Protein AF-A0A9P6AAA8-F1 (afdb_monomer)

Foldseek 3Di:
DDDDDDPVVVVVVVVPDPPPPPPPPPPPPDPDWQAFAFEDWKDWDQDPPRDIDIDTDDDDDDDDPDDDDPDRHFTWDWDWFKFWPDLVLQVVCLVVLHCVPTDIDIDTDTFGPPVDLSNVQLLLLQQLQQVDALPDPLRDDHVNYRSVRWDWDLCPPLSQAWTGTWTATPVNQAIETHTEAADLCVQFPHHDNNNVLRQLLLQLQAAQAQLCQDDPDDRSFPQDDDDSDGDLLRSLVVLPDCRHNLNVVLVVVVVVCVVRVNYQYEYEYEARSQLSSLLNCLSGRGQYEYELYAARVSNNSSSSRDGDPASQSYEYEYEPPRCRNQLNQAHCPGPCVVSVGHRNHHHHGHYYDYFYPDPDPPDDTSQHDDRPHDDDDDDDDDDDDDPPDPRDDPDPPDPDD

Solvent-accessible surface area (backbone atoms only — not comparable to full-atom values): 23515 Å² total; per-residue (Å²): 142,81,84,90,75,66,72,73,58,58,58,60,63,64,72,71,62,80,79,79,88,73,76,76,76,72,77,78,81,73,76,79,80,68,43,52,51,33,56,78,55,75,45,78,45,82,46,100,74,91,40,76,47,81,44,79,49,80,86,78,86,78,88,78,93,76,81,92,72,87,70,80,34,50,42,56,38,81,40,79,31,39,26,59,72,40,69,66,51,50,53,50,20,28,74,69,65,41,56,83,88,61,55,70,42,78,43,80,36,82,27,78,28,82,88,40,65,68,33,48,53,51,53,48,40,51,25,54,35,18,76,55,51,65,92,41,92,63,42,60,83,47,91,82,32,64,56,83,54,52,49,73,41,42,76,54,96,76,39,34,59,65,33,19,31,35,42,47,28,58,83,54,53,37,33,41,41,19,25,29,42,58,62,58,40,85,80,68,80,54,70,56,67,27,31,66,51,36,49,50,50,47,16,61,50,22,22,88,33,34,30,44,64,48,92,91,47,72,54,82,47,92,31,64,71,58,91,85,40,46,45,61,78,48,49,29,51,68,69,64,37,70,89,36,60,64,46,48,48,50,54,50,50,54,53,49,43,68,76,39,73,84,31,45,55,32,29,24,7,30,29,59,10,10,29,46,22,44,54,48,18,60,69,61,38,29,37,22,49,20,36,44,25,41,19,37,38,62,34,39,59,50,63,29,60,63,80,58,100,58,50,70,48,28,33,39,37,34,49,81,84,39,39,52,38,63,27,61,27,41,57,71,85,19,71,35,34,72,74,70,37,31,38,58,24,67,40,67,63,52,38,78,46,71,47,66,92,61,98,51,99,80,70,82,68,83,71,59,84,67,82,66,66,91,72,85,84,81,89,80,84,94,78,82,90,71,90,74,75,80,83,55,72,94,62,81,80,80,76,87,129

InterPro domains:
  IPR029058 Alpha/Beta hydrolase fold [G3DSA:3.40.50.1820] (109-349)
  IPR029058 Alpha/Beta hydrolase fold [SSF53474] (111-354)
  IPR050805 ATG15 Lipase [PTHR47175] (94-351)

Mean predicted aligned error: 14.27 Å

Nearest PDB structures (foldseek):
  9cys-assembly1_A  TM=4.513E-01  e=1.802E-04  Enterobacter cloacae
  4fle-assembly1_A  TM=4.640E-01  e=2.061E-02  Yersinia enterocolitica subsp. enterocolitica 8081
  1qge-assembly1_D  TM=7.842E-01  e=5.361E-01  Burkholderia glumae
  4ao7-assembly1_A-2  TM=4.443E-01  e=1.860E+00  unidentified
  4ao6-assembly1_A-2  TM=4.179E-01  e=2.502E+00  unidentified

Structure (mmCIF, N/CA/C/O backbone):
data_AF-A0A9P6AAA8-F1
#
_entry.id   AF-A0A9P6AAA8-F1
#
loop_
_atom_site.group_PDB
_atom_site.id
_atom_site.type_symbol
_atom_site.label_atom_id
_atom_site.label_alt_id
_atom_site.label_comp_id
_atom_site.label_asym_id
_atom_site.label_entity_id
_atom_site.label_seq_id
_atom_site.pdbx_PDB_ins_code
_atom_site.Cartn_x
_atom_site.Cartn_y
_atom_site.Cartn_z
_atom_site.occupancy
_atom_site.B_iso_or_equiv
_atom_site.auth_seq_id
_atom_site.auth_comp_id
_atom_site.auth_asym_id
_atom_site.auth_atom_id
_atom_site.pdbx_PDB_model_num
ATOM 1 N N . MET A 1 1 ? -41.706 49.125 19.984 1.00 46.34 1 MET A N 1
ATOM 2 C CA . MET A 1 1 ? -42.048 49.103 18.547 1.00 46.34 1 MET A CA 1
ATOM 3 C C . MET A 1 1 ? -40.870 49.712 17.803 1.00 46.34 1 MET A C 1
ATOM 5 O O . MET A 1 1 ? -40.825 50.922 17.665 1.00 46.34 1 MET A O 1
ATOM 9 N N . LEU A 1 2 ? -39.852 48.907 17.491 1.00 36.50 2 LEU A N 1
ATOM 10 C CA . LEU A 1 2 ? -38.559 49.365 16.963 1.00 36.50 2 LEU A CA 1
ATOM 11 C C . LEU A 1 2 ? -38.114 48.389 15.867 1.00 36.50 2 LEU A C 1
ATOM 13 O O . LEU A 1 2 ? -37.347 47.464 16.114 1.00 36.50 2 LEU A O 1
ATOM 17 N N . PHE A 1 3 ? -38.677 48.573 14.677 1.00 47.94 3 PHE A N 1
ATOM 18 C CA . PHE A 1 3 ? -37.938 48.345 13.439 1.00 47.94 3 PHE A CA 1
ATOM 19 C C . PHE A 1 3 ? -37.175 49.652 13.153 1.00 47.94 3 PHE A C 1
ATOM 21 O O . PHE A 1 3 ? -37.695 50.717 13.478 1.00 47.94 3 PHE A O 1
ATOM 28 N N . ASP A 1 4 ? -35.960 49.540 12.609 1.00 51.31 4 ASP A N 1
ATOM 29 C CA . ASP A 1 4 ? -34.983 50.603 12.280 1.00 51.31 4 ASP A CA 1
ATOM 30 C C . ASP A 1 4 ? -33.932 50.947 13.350 1.00 51.31 4 ASP A C 1
ATOM 32 O O . ASP A 1 4 ? -33.889 52.043 13.907 1.00 51.31 4 ASP A O 1
ATOM 36 N N . LEU A 1 5 ? -32.990 50.021 13.569 1.00 49.78 5 LEU A N 1
ATOM 37 C CA . LEU A 1 5 ? -31.682 50.322 14.166 1.00 49.78 5 LEU A CA 1
ATOM 38 C C . LEU A 1 5 ? -30.551 49.940 13.185 1.00 49.78 5 LEU A C 1
ATOM 40 O O . LEU A 1 5 ? -30.596 48.845 12.621 1.00 49.78 5 LEU A O 1
ATOM 44 N N . PRO A 1 6 ? -29.530 50.799 12.969 1.00 58.25 6 PRO A N 1
ATOM 45 C CA . PRO A 1 6 ? -28.435 50.535 12.028 1.00 58.25 6 PRO A CA 1
ATOM 46 C C . PRO A 1 6 ? -27.617 49.296 12.426 1.00 58.25 6 PRO A C 1
ATOM 48 O O . PRO A 1 6 ? -27.274 49.140 13.600 1.00 58.25 6 PRO A O 1
ATOM 51 N N . SER A 1 7 ? -27.226 48.453 11.458 1.00 54.19 7 SER A N 1
ATOM 52 C CA . SER A 1 7 ? -26.520 47.171 11.683 1.00 54.19 7 SER A CA 1
ATOM 53 C C . SER A 1 7 ? -25.273 47.255 12.573 1.00 54.19 7 SER A C 1
ATOM 55 O O . SER A 1 7 ? -24.916 46.273 13.219 1.00 54.19 7 SER A O 1
ATOM 57 N N . ALA A 1 8 ? -24.630 48.421 12.668 1.00 50.38 8 ALA A N 1
ATOM 58 C CA . ALA A 1 8 ? -23.472 48.633 13.537 1.00 50.38 8 ALA A CA 1
ATOM 59 C C . ALA A 1 8 ? -23.796 48.486 15.041 1.00 50.38 8 ALA A C 1
ATOM 61 O O . ALA A 1 8 ? -22.945 48.045 15.810 1.00 50.38 8 ALA A O 1
ATOM 62 N N . LEU A 1 9 ? -25.028 48.793 15.467 1.00 47.12 9 LEU A N 1
ATOM 63 C CA . LEU A 1 9 ? -25.454 48.682 16.870 1.00 47.12 9 LEU A CA 1
ATOM 64 C C . LEU A 1 9 ? -25.826 47.247 17.269 1.00 47.12 9 LEU A C 1
ATOM 66 O O . LEU A 1 9 ? -25.650 46.868 18.425 1.00 47.12 9 LEU A O 1
ATOM 70 N N . ILE A 1 10 ? -26.266 46.425 16.312 1.00 55.31 10 ILE A N 1
ATOM 71 C CA . ILE A 1 10 ? -26.567 45.003 16.537 1.00 55.31 10 ILE A CA 1
ATOM 72 C C . ILE A 1 10 ? -25.274 44.231 16.840 1.00 55.31 10 ILE A C 1
ATOM 74 O O . ILE A 1 10 ? -25.241 43.418 17.763 1.00 55.31 10 ILE A O 1
ATOM 78 N N . HIS A 1 11 ? -24.180 44.541 16.138 1.00 47.47 11 HIS A N 1
ATOM 79 C CA . HIS A 1 11 ? -22.881 43.913 16.393 1.00 47.47 11 HIS A CA 1
ATOM 80 C C . HIS A 1 11 ? -22.268 44.304 17.745 1.00 47.47 11 HIS A C 1
ATOM 82 O O . HIS A 1 11 ? -21.598 43.477 18.358 1.00 47.47 11 HIS A O 1
ATOM 88 N N . LEU A 1 12 ? -22.550 45.511 18.248 1.00 45.12 12 LEU A N 1
ATOM 89 C CA . LEU A 1 12 ? -22.066 45.958 19.558 1.00 45.12 12 LEU A CA 1
ATOM 90 C C . LEU A 1 12 ? -22.831 45.306 20.730 1.00 45.12 12 LEU A C 1
ATOM 92 O O . LEU A 1 12 ? -22.269 45.108 21.806 1.00 45.12 12 LEU A O 1
ATOM 96 N N . LEU A 1 13 ? -24.101 44.938 20.518 1.00 41.19 13 LEU A N 1
ATOM 97 C CA . LEU A 1 13 ? -24.943 44.261 21.516 1.00 41.19 13 LEU A CA 1
ATOM 98 C C . LEU A 1 13 ? -24.702 42.742 21.589 1.00 41.19 13 LEU A C 1
ATOM 100 O O . LEU A 1 13 ? -24.927 42.142 22.635 1.00 41.19 13 LEU A O 1
ATOM 104 N N . LEU A 1 14 ? -24.198 42.117 20.519 1.00 44.28 14 LEU A N 1
ATOM 105 C CA . LEU A 1 14 ? -23.811 40.698 20.518 1.00 44.28 14 LEU A CA 1
ATOM 106 C C . LEU A 1 14 ? -22.424 40.445 21.135 1.00 44.28 14 LEU A C 1
ATOM 108 O O . LEU A 1 14 ? -22.155 39.330 21.573 1.00 44.28 14 LEU A O 1
ATOM 112 N N . SER A 1 15 ? -21.560 41.464 21.225 1.00 41.69 15 SER A N 1
ATOM 113 C CA . SER A 1 15 ? -20.217 41.342 21.818 1.00 41.69 15 SER A CA 1
ATOM 114 C C . SER A 1 15 ? -20.172 41.421 23.351 1.00 41.69 15 SER A C 1
ATOM 116 O O . SER A 1 15 ? -19.101 41.262 23.929 1.00 41.69 15 SER A O 1
ATOM 118 N N . THR A 1 16 ? -21.300 41.674 24.024 1.00 39.62 16 THR A N 1
ATOM 119 C CA . THR A 1 16 ? -21.361 41.853 25.491 1.00 39.62 16 THR A CA 1
ATOM 120 C C . THR A 1 16 ? -22.123 40.750 26.226 1.00 39.62 16 THR A C 1
ATOM 122 O O . THR A 1 16 ? -22.274 40.820 27.446 1.00 39.62 16 THR A O 1
ATOM 125 N N . LEU A 1 17 ? -22.557 39.698 25.524 1.00 37.09 17 LEU A N 1
ATOM 126 C CA . LEU A 1 17 ? -23.071 38.496 26.175 1.00 37.09 17 LEU A CA 1
ATOM 127 C C . LEU A 1 17 ? -21.885 37.654 26.671 1.00 37.09 17 LEU A C 1
ATOM 129 O O . LEU A 1 17 ? -21.059 37.240 25.855 1.00 37.09 17 LEU A O 1
ATOM 133 N N . PRO A 1 18 ? -21.768 37.376 27.982 1.00 34.34 18 PRO A N 1
ATOM 134 C CA . PRO A 1 18 ? -20.752 36.461 28.466 1.00 34.34 18 PRO A CA 1
ATOM 135 C C . PRO A 1 18 ? -21.049 35.079 27.883 1.00 34.34 18 PRO A C 1
ATOM 137 O O . PRO A 1 18 ? -22.082 34.474 28.180 1.00 34.34 18 PRO A O 1
ATOM 140 N N . PHE A 1 19 ? -20.147 34.586 27.033 1.00 34.25 19 PHE A N 1
ATOM 141 C CA . PHE A 1 19 ? -20.123 33.188 26.624 1.00 34.25 19 PHE A CA 1
ATOM 142 C C . PHE A 1 19 ? -19.981 32.345 27.891 1.00 34.25 19 PHE A C 1
ATOM 144 O O . PHE A 1 19 ? -18.908 32.239 28.480 1.00 34.25 19 PHE A O 1
ATOM 151 N N . ASN A 1 20 ? -21.093 31.767 28.332 1.00 34.59 20 ASN A N 1
ATOM 152 C CA . ASN A 1 20 ? -21.107 30.764 29.379 1.00 34.59 20 ASN A CA 1
ATOM 153 C C . ASN A 1 20 ? -20.578 29.463 28.760 1.00 34.59 20 ASN A C 1
ATOM 155 O O . ASN A 1 20 ? -21.345 28.602 28.333 1.00 34.59 20 ASN A O 1
ATOM 159 N N . SER A 1 21 ? -19.254 29.348 28.634 1.00 35.81 21 SER A N 1
ATOM 160 C CA . SER A 1 21 ? -18.570 28.116 28.240 1.00 35.81 21 SER A CA 1
ATOM 161 C C . SER A 1 21 ? -18.629 27.129 29.402 1.00 35.81 21 SER A C 1
ATOM 163 O O . SER A 1 21 ? -17.667 26.949 30.144 1.00 35.81 21 SER A O 1
ATOM 165 N N . ASN A 1 22 ? -19.804 26.536 29.592 1.00 31.81 22 ASN A N 1
ATOM 166 C CA . ASN A 1 22 ? -20.035 25.467 30.554 1.00 31.81 22 ASN A CA 1
ATOM 167 C C . ASN A 1 22 ? -20.739 24.270 29.903 1.00 31.81 22 ASN A C 1
ATOM 169 O O . ASN A 1 22 ? -21.554 23.589 30.517 1.00 31.81 22 ASN A O 1
ATOM 173 N N . THR A 1 23 ? -20.394 23.971 28.653 1.00 34.69 23 THR A N 1
ATOM 174 C CA . THR A 1 23 ? -20.437 22.593 28.170 1.00 34.69 23 THR A CA 1
ATOM 175 C C . THR A 1 23 ? -19.124 21.949 28.585 1.00 34.69 23 THR A C 1
ATOM 177 O O . THR A 1 23 ? -18.101 22.128 27.928 1.00 34.69 23 THR A O 1
ATOM 180 N N . LYS A 1 24 ? -19.142 21.228 29.712 1.00 30.08 24 LYS A N 1
ATOM 181 C CA . LYS A 1 24 ? -18.166 20.165 29.953 1.00 30.08 24 LYS A CA 1
ATOM 182 C C . LYS A 1 24 ? -18.253 19.229 28.752 1.00 30.08 24 LYS A C 1
ATOM 184 O O . LYS A 1 24 ? -19.182 18.432 28.668 1.00 30.08 24 LYS A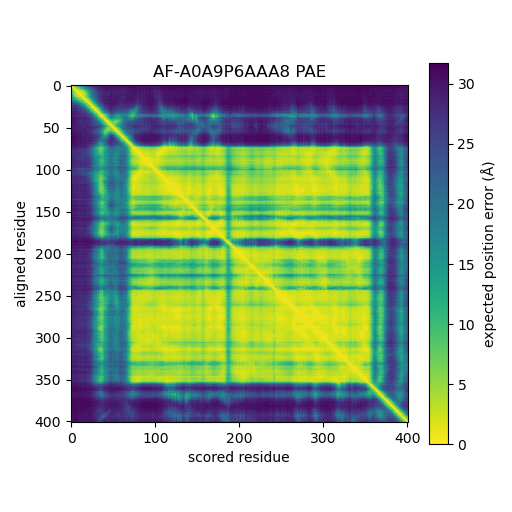 O 1
ATOM 189 N N . GLU A 1 25 ? -17.317 19.370 27.825 1.00 34.88 25 GLU A N 1
ATOM 190 C CA . GLU A 1 25 ? -16.955 18.306 26.905 1.00 34.88 25 GLU A CA 1
ATOM 191 C C . GLU A 1 25 ? -16.623 17.118 27.809 1.00 34.88 25 GLU A C 1
ATOM 193 O O . GLU A 1 25 ? -15.670 17.161 28.595 1.00 34.88 25 GLU A O 1
ATOM 198 N N . GLN A 1 26 ? -17.517 16.127 27.853 1.00 28.75 26 GLN A N 1
ATOM 199 C CA . GLN A 1 26 ? -17.176 14.887 28.523 1.00 28.75 26 GLN A CA 1
ATOM 200 C C . GLN A 1 26 ? -15.953 14.347 27.784 1.00 28.75 26 GLN A C 1
ATOM 202 O O . GLN A 1 26 ? -16.018 14.236 26.559 1.00 28.75 26 GLN A O 1
ATOM 207 N N . PRO A 1 27 ? -14.842 14.053 28.478 1.00 30.52 27 PRO A N 1
ATOM 208 C CA . PRO A 1 27 ? -13.738 13.376 27.832 1.00 30.52 27 PRO A CA 1
ATOM 209 C C . PRO A 1 27 ? -14.295 12.079 27.253 1.00 30.52 27 PRO A C 1
ATOM 211 O O . PRO A 1 27 ? -14.845 11.258 27.991 1.00 30.52 27 PRO A O 1
ATOM 214 N N . GLU A 1 28 ? -14.210 11.948 25.930 1.00 37.50 28 GLU A N 1
ATOM 215 C CA . GLU A 1 28 ? -14.479 10.705 25.225 1.00 37.50 28 GLU A CA 1
ATOM 216 C C . GLU A 1 28 ? -13.695 9.614 25.953 1.00 37.50 28 GLU A C 1
ATOM 218 O O . GLU A 1 28 ? -12.472 9.695 26.108 1.00 37.50 28 GLU A O 1
ATOM 223 N N . VAL A 1 29 ? -14.425 8.666 26.541 1.00 33.75 29 VAL A N 1
ATOM 224 C CA . VAL A 1 29 ? -13.836 7.600 27.344 1.00 33.75 29 VAL A CA 1
ATOM 225 C C . VAL A 1 29 ? -13.082 6.704 26.374 1.00 33.75 29 VAL A C 1
ATOM 227 O O . VAL A 1 29 ? -13.664 5.812 25.771 1.00 33.75 29 VAL A O 1
ATOM 230 N N . VAL A 1 30 ? -11.788 6.969 26.198 1.00 42.25 30 VAL A N 1
ATOM 231 C CA . VAL A 1 30 ? -10.887 6.090 25.456 1.00 42.25 30 VAL A CA 1
ATOM 232 C C . VAL A 1 30 ? -10.756 4.807 26.280 1.00 42.25 30 VAL A C 1
ATOM 234 O O . VAL A 1 30 ? -10.197 4.863 27.383 1.00 42.25 30 VAL A O 1
ATOM 237 N N . PRO A 1 31 ? -11.280 3.657 25.814 1.00 39.53 31 PRO A N 1
ATOM 238 C CA . PRO A 1 31 ? -11.093 2.408 26.528 1.00 39.53 31 PRO A CA 1
ATOM 239 C C . PRO A 1 31 ? -9.594 2.124 26.641 1.00 39.53 31 PRO A C 1
ATOM 241 O O . PRO A 1 31 ? -8.814 2.296 25.701 1.00 39.53 31 PRO A O 1
ATOM 244 N N . LYS A 1 32 ? -9.178 1.729 27.842 1.00 37.19 32 LYS A N 1
ATOM 245 C CA . LYS A 1 32 ? -7.807 1.318 28.134 1.00 37.19 32 LYS A CA 1
ATOM 246 C C . LYS A 1 32 ? -7.463 0.140 27.215 1.00 37.19 32 LYS A C 1
ATOM 248 O O . LYS A 1 32 ? -8.201 -0.835 27.201 1.00 37.19 32 LYS A O 1
ATOM 253 N N . SER A 1 33 ? -6.368 0.257 26.457 1.00 45.84 33 SER A N 1
ATOM 254 C CA . SER A 1 33 ? -5.873 -0.748 25.500 1.00 45.84 33 SER A CA 1
ATOM 255 C C . SER A 1 33 ? -5.651 -2.109 26.172 1.00 45.84 33 SER A C 1
ATOM 257 O O . SER A 1 33 ? -4.554 -2.405 26.653 1.00 45.84 33 SER A O 1
ATOM 259 N N . GLU A 1 34 ? -6.673 -2.952 26.170 1.00 52.31 34 GLU A N 1
ATOM 260 C CA . GLU A 1 34 ? -6.526 -4.398 26.281 1.00 52.31 34 GLU A CA 1
ATOM 261 C C . GLU A 1 34 ? -6.182 -4.899 24.871 1.00 52.31 34 GLU A C 1
ATOM 263 O O . GLU A 1 34 ? -6.847 -4.534 23.906 1.00 52.31 34 GLU A O 1
ATOM 268 N N . GLY A 1 35 ? -5.055 -5.600 24.710 1.00 51.19 35 GLY A N 1
ATOM 269 C CA . GLY A 1 35 ? -4.565 -5.992 23.381 1.00 51.19 35 GLY A CA 1
ATOM 270 C C . GLY A 1 35 ? -5.613 -6.790 22.600 1.00 51.19 35 GLY A C 1
ATOM 271 O O . GLY A 1 35 ? -6.301 -7.629 23.178 1.00 51.19 35 GLY A O 1
ATOM 272 N N . LEU A 1 36 ? -5.718 -6.548 21.290 1.00 58.91 36 LEU A N 1
ATOM 273 C CA . LEU A 1 36 ? -6.702 -7.223 20.442 1.00 58.91 36 LEU A CA 1
ATOM 274 C C . LEU A 1 36 ? -6.376 -8.719 20.327 1.00 58.91 36 LEU A C 1
ATOM 276 O O . LEU A 1 36 ? -5.278 -9.096 19.901 1.00 58.91 36 LEU A O 1
ATOM 280 N N . VAL A 1 37 ? -7.348 -9.557 20.683 1.00 56.56 37 VAL A N 1
ATOM 281 C CA . VAL A 1 37 ? -7.352 -11.016 20.482 1.00 56.56 37 VAL A CA 1
ATOM 282 C C . VAL A 1 37 ? -8.274 -11.321 19.301 1.00 56.56 37 VAL A C 1
ATOM 284 O O . VAL A 1 37 ? -9.194 -10.556 19.048 1.00 56.56 37 VAL A O 1
ATOM 287 N N . PHE A 1 38 ? -8.036 -12.391 18.546 1.00 52.31 38 PHE A N 1
ATOM 288 C CA . PHE A 1 38 ? -8.783 -12.733 17.328 1.00 52.31 38 PHE A CA 1
ATOM 289 C C . PHE A 1 38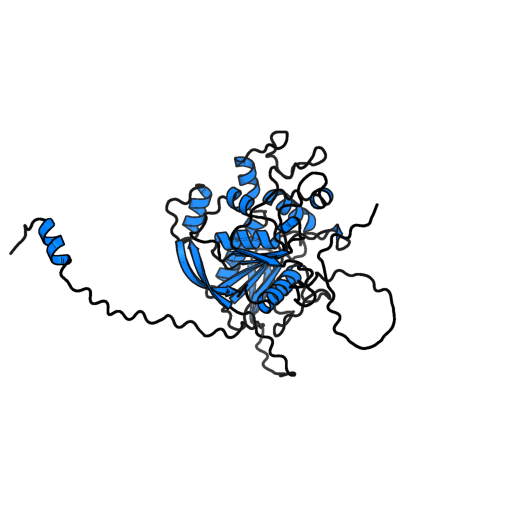 ? -9.336 -14.193 17.457 1.00 52.31 38 PHE A C 1
ATOM 291 O O . PHE A 1 38 ? -8.585 -15.046 17.929 1.00 52.31 38 PHE A O 1
ATOM 298 N N . ARG A 1 39 ? -10.598 -14.530 17.071 1.00 47.22 39 ARG A N 1
ATOM 299 C CA . ARG A 1 39 ? -11.226 -15.903 17.165 1.00 47.22 39 ARG A CA 1
ATOM 300 C C . ARG A 1 39 ? -12.365 -16.177 16.137 1.00 47.22 39 ARG A C 1
ATOM 302 O O . ARG A 1 39 ? -12.852 -15.228 15.535 1.00 47.22 39 ARG A O 1
ATOM 309 N N . LEU A 1 40 ? -12.760 -17.452 15.904 1.00 38.84 40 LEU A N 1
ATOM 310 C CA . LEU A 1 40 ? -13.690 -17.919 14.832 1.00 38.84 40 LEU A CA 1
ATOM 311 C C . LEU A 1 40 ? -15.176 -17.865 15.202 1.00 38.84 40 LEU A C 1
ATOM 313 O O . LEU A 1 40 ? -15.550 -18.384 16.253 1.00 38.84 40 LEU A O 1
ATOM 317 N N . ARG A 1 41 ? -16.025 -17.336 14.295 1.00 45.09 41 ARG A N 1
ATOM 318 C CA . ARG A 1 41 ? -17.502 -17.479 14.350 1.00 45.09 41 ARG A CA 1
ATOM 319 C C . ARG A 1 41 ? -18.255 -17.598 13.009 1.00 45.09 41 ARG A C 1
ATOM 321 O O . ARG A 1 41 ? -19.349 -18.152 13.022 1.00 45.09 41 ARG A O 1
ATOM 328 N N . HIS A 1 42 ? -17.720 -17.145 11.870 1.00 42.09 42 HIS A N 1
ATOM 329 C CA . HIS A 1 42 ? -18.462 -17.132 10.592 1.00 42.09 42 HIS A CA 1
ATOM 330 C C . HIS A 1 42 ? -17.692 -17.852 9.477 1.00 42.09 42 HIS A C 1
ATOM 332 O O . HIS A 1 42 ? -16.474 -17.718 9.379 1.00 42.09 42 HIS A O 1
ATOM 338 N N . ALA A 1 43 ? -18.399 -18.607 8.634 1.00 37.09 43 ALA A N 1
ATOM 339 C CA . ALA A 1 43 ? -17.871 -19.234 7.426 1.00 37.09 43 ALA A CA 1
ATOM 340 C C . ALA A 1 43 ? -18.472 -18.565 6.177 1.00 37.09 43 ALA A C 1
ATOM 342 O O . ALA A 1 43 ? -19.675 -18.296 6.119 1.00 37.09 43 ALA A O 1
ATOM 343 N N . HIS A 1 44 ? -17.633 -18.320 5.167 1.00 43.91 44 HIS A N 1
ATOM 344 C CA . HIS A 1 44 ? -18.038 -17.727 3.890 1.00 43.91 44 HIS A CA 1
ATOM 345 C C . HIS A 1 44 ? -17.670 -18.658 2.733 1.00 43.91 44 HIS A C 1
ATOM 347 O O . HIS A 1 44 ? -16.584 -19.238 2.728 1.00 43.91 44 HIS A O 1
ATOM 353 N N . ALA A 1 45 ? -18.551 -18.765 1.739 1.00 35.50 45 ALA A N 1
ATOM 354 C CA . ALA A 1 45 ? -18.265 -19.407 0.458 1.00 35.50 45 ALA A CA 1
ATOM 355 C C . ALA A 1 45 ? -18.491 -18.409 -0.685 1.00 35.50 45 ALA A C 1
ATOM 357 O O . ALA A 1 45 ? -19.504 -17.707 -0.706 1.00 35.50 45 ALA A O 1
ATOM 358 N N . THR A 1 46 ? -17.555 -18.341 -1.631 1.00 33.75 46 THR A N 1
ATOM 359 C CA . THR A 1 46 ? -17.686 -17.552 -2.862 1.00 33.75 46 THR A CA 1
ATOM 360 C C . THR A 1 46 ? -18.341 -18.403 -3.955 1.00 33.75 46 THR A C 1
ATOM 362 O O . THR A 1 46 ? -17.959 -19.550 -4.183 1.00 33.75 46 THR A O 1
ATOM 365 N N . HIS A 1 47 ? -19.372 -17.862 -4.608 1.00 33.22 47 HIS A N 1
ATOM 366 C CA . HIS A 1 47 ? -20.039 -18.478 -5.759 1.00 33.22 47 HIS A CA 1
ATOM 367 C C . HIS A 1 47 ? -19.526 -17.858 -7.072 1.00 33.22 47 HIS A C 1
ATOM 369 O O . HIS A 1 47 ? -19.113 -16.700 -7.086 1.00 33.22 47 HIS A O 1
ATOM 375 N N . ASN A 1 48 ? -19.603 -18.598 -8.187 1.00 34.00 48 ASN A N 1
ATOM 376 C CA . ASN A 1 48 ? -19.105 -18.178 -9.513 1.00 34.00 48 ASN A CA 1
ATOM 377 C C . ASN A 1 48 ? -19.693 -16.854 -10.046 1.00 34.00 48 ASN A C 1
ATOM 379 O O . ASN A 1 48 ? -19.106 -16.251 -10.937 1.00 34.00 48 ASN A O 1
ATOM 383 N N . ASP A 1 49 ? -20.813 -16.391 -9.492 1.00 33.72 49 ASP A N 1
ATOM 384 C CA . ASP A 1 49 ? -21.433 -15.098 -9.802 1.00 33.72 49 ASP A CA 1
ATOM 385 C C . ASP A 1 49 ? -21.239 -14.141 -8.624 1.00 33.72 49 ASP A C 1
ATOM 387 O O . ASP A 1 49 ? -22.209 -13.848 -7.937 1.00 33.72 49 ASP A O 1
ATOM 391 N N . SER A 1 50 ? -19.991 -13.747 -8.323 1.00 40.75 50 SER A N 1
ATOM 392 C CA . SER A 1 50 ? -19.606 -12.664 -7.379 1.00 40.75 50 SER A CA 1
ATOM 393 C C . SER A 1 50 ? -20.352 -12.591 -6.025 1.00 40.75 50 SER A C 1
ATOM 395 O O . SER A 1 50 ? -20.289 -11.585 -5.317 1.00 40.75 50 SER A O 1
ATOM 397 N N . GLY A 1 51 ? -21.034 -13.665 -5.639 1.00 31.84 51 GLY A N 1
ATOM 398 C CA . GLY A 1 51 ? -21.989 -13.732 -4.550 1.00 31.84 51 GLY A CA 1
ATOM 399 C C . GLY A 1 51 ? -21.371 -14.484 -3.389 1.00 31.84 51 GLY A C 1
ATOM 400 O O . GLY A 1 51 ? -20.830 -15.577 -3.559 1.00 31.84 51 GLY A O 1
ATOM 401 N N . ILE A 1 52 ? -21.440 -13.877 -2.210 1.00 40.41 52 ILE A N 1
ATOM 402 C CA . ILE A 1 52 ? -20.900 -14.430 -0.971 1.00 40.41 52 ILE A CA 1
ATOM 403 C C . ILE A 1 52 ? -22.057 -15.083 -0.212 1.00 40.41 52 ILE A C 1
ATOM 405 O O . ILE A 1 52 ? -23.049 -14.426 0.100 1.00 40.41 52 ILE A O 1
ATOM 409 N N . VAL A 1 53 ? -21.935 -16.379 0.071 1.00 33.53 53 VAL A N 1
ATOM 410 C CA . VAL A 1 53 ? -22.886 -17.145 0.887 1.00 33.53 53 VAL A CA 1
ATOM 411 C C . VAL A 1 53 ? -22.363 -17.215 2.321 1.00 33.53 53 VAL A C 1
ATOM 413 O O . VAL A 1 53 ? -21.192 -17.534 2.538 1.00 33.53 53 VAL A O 1
ATOM 416 N N . PHE A 1 54 ? -23.233 -16.921 3.290 1.00 44.12 54 PHE A N 1
ATOM 417 C CA . PHE A 1 54 ? -22.918 -16.895 4.721 1.00 44.12 54 PHE A CA 1
ATOM 418 C C . PHE A 1 54 ? -23.421 -18.160 5.427 1.00 44.12 54 PHE A C 1
ATOM 420 O O . PHE A 1 54 ? -24.520 -18.648 5.156 1.00 44.12 54 PHE A O 1
ATOM 427 N N . THR A 1 55 ? -22.635 -18.677 6.368 1.00 37.38 55 THR A N 1
ATOM 428 C CA . THR A 1 55 ? -23.088 -19.660 7.359 1.00 37.38 55 THR A CA 1
ATOM 429 C C . THR A 1 55 ? -22.410 -19.383 8.694 1.00 37.38 55 THR A C 1
ATOM 431 O O . THR A 1 55 ? -21.185 -19.288 8.772 1.00 37.38 55 THR A O 1
ATOM 434 N N . ASP A 1 56 ? -23.213 -19.275 9.749 1.00 36.81 56 ASP A N 1
ATOM 435 C CA . ASP A 1 56 ? -22.718 -19.194 11.121 1.00 36.81 56 ASP A CA 1
ATOM 436 C C . ASP A 1 56 ? -22.081 -20.536 11.505 1.00 36.81 56 ASP A C 1
ATOM 438 O O . ASP A 1 56 ? -22.694 -21.597 11.345 1.00 36.81 56 ASP A O 1
ATOM 442 N N . ALA A 1 57 ? -20.847 -20.512 12.011 1.00 40.69 57 ALA A N 1
ATOM 443 C CA . ALA A 1 57 ? -20.230 -21.714 12.554 1.00 40.69 57 ALA A CA 1
ATOM 444 C C . ALA A 1 57 ? -20.825 -21.991 13.951 1.00 40.69 57 ALA A C 1
ATOM 446 O O . ALA A 1 57 ? -20.918 -21.070 14.768 1.00 40.69 57 ALA A O 1
ATOM 447 N N . PRO A 1 58 ? -21.241 -23.233 14.264 1.00 32.78 58 PRO A N 1
ATOM 448 C CA . PRO A 1 58 ? -21.849 -23.540 15.552 1.00 32.78 58 PRO A CA 1
ATOM 449 C C . PRO A 1 58 ? -20.879 -23.272 16.710 1.00 32.78 58 PRO A C 1
ATOM 451 O O . PRO A 1 58 ? -19.731 -23.714 16.708 1.00 32.78 58 PRO A O 1
ATOM 454 N N . THR A 1 59 ? -21.374 -22.565 17.727 1.00 34.19 59 THR A N 1
ATOM 455 C CA . THR A 1 59 ? -20.642 -22.177 18.937 1.00 34.19 59 THR A CA 1
ATOM 456 C C . THR A 1 59 ? -20.277 -23.401 19.782 1.00 34.19 59 THR A C 1
ATOM 458 O O . THR A 1 59 ? -21.000 -23.766 20.709 1.00 34.19 59 THR A O 1
ATOM 461 N N . THR A 1 60 ? -19.150 -24.055 19.512 1.00 33.97 60 THR A N 1
ATOM 462 C CA . THR A 1 60 ? -18.616 -25.060 20.439 1.00 33.97 60 THR A CA 1
ATOM 463 C C . THR A 1 60 ? -17.808 -24.370 21.533 1.00 33.97 60 THR A C 1
ATOM 465 O O . THR A 1 60 ? -16.636 -24.039 21.365 1.00 33.97 60 THR A O 1
ATOM 468 N N . LEU A 1 61 ? -18.456 -24.152 22.678 1.00 41.06 61 LEU A N 1
ATOM 469 C CA . LEU A 1 61 ? -17.791 -23.939 23.963 1.00 41.06 61 LEU A CA 1
ATOM 470 C C . LEU A 1 61 ? -17.025 -25.217 24.337 1.00 41.06 61 LEU A C 1
ATOM 472 O O . LEU A 1 61 ? -17.670 -26.254 24.488 1.00 41.06 61 LEU A O 1
ATOM 476 N N . SER A 1 62 ? -15.699 -25.142 24.528 1.00 36.59 62 SER A N 1
ATOM 477 C CA . SER A 1 62 ? -14.978 -25.673 25.712 1.00 36.59 62 SER A CA 1
ATOM 478 C C . SER A 1 62 ? -13.445 -25.727 25.547 1.00 36.59 62 SER A C 1
ATOM 480 O O . SER A 1 62 ? -12.924 -26.492 24.747 1.00 36.59 62 SER A O 1
ATOM 482 N N . PHE A 1 63 ? -12.773 -24.932 26.391 1.00 35.06 63 PHE A N 1
ATOM 483 C CA . PHE A 1 63 ? -11.563 -25.189 27.198 1.00 35.06 63 PHE A CA 1
ATOM 484 C C . PHE A 1 63 ? -10.318 -25.910 26.634 1.00 35.06 63 PHE A C 1
ATOM 486 O O . PHE A 1 63 ? -10.330 -27.115 26.423 1.00 35.06 63 PHE A O 1
ATOM 493 N N . ALA A 1 64 ? -9.172 -25.218 26.711 1.00 29.67 64 ALA A N 1
ATOM 494 C CA . ALA A 1 64 ? -8.100 -25.559 27.660 1.00 29.67 64 ALA A CA 1
ATOM 495 C C . ALA A 1 64 ? -7.196 -24.336 27.900 1.00 29.67 64 ALA A C 1
ATOM 497 O O . ALA A 1 64 ? -6.581 -23.800 26.980 1.00 29.67 64 ALA A O 1
ATOM 498 N N . SER A 1 65 ? -7.126 -23.890 29.155 1.00 40.84 65 SER A N 1
ATOM 499 C CA . SER A 1 65 ? -6.035 -23.057 29.644 1.00 40.84 65 SER A CA 1
ATOM 500 C C . SER A 1 65 ? -4.772 -23.913 29.655 1.00 40.84 65 SER A C 1
ATOM 502 O O . SER A 1 65 ? -4.570 -24.683 30.595 1.00 40.84 65 SER A O 1
ATOM 504 N N . ASP A 1 66 ? -3.942 -23.810 28.624 1.00 33.06 66 ASP A N 1
ATOM 505 C CA . ASP A 1 66 ? -2.616 -24.412 28.661 1.00 33.06 66 ASP A CA 1
ATOM 506 C C . ASP A 1 66 ? -1.567 -23.317 28.893 1.00 33.06 66 ASP A C 1
ATOM 508 O O . ASP A 1 66 ? -1.257 -22.497 28.034 1.00 33.06 66 ASP A O 1
ATOM 512 N N . SER A 1 67 ? -1.105 -23.267 30.141 1.00 32.00 67 SER A N 1
ATOM 513 C CA . SER A 1 67 ? 0.274 -22.965 30.521 1.00 32.00 67 SER A CA 1
ATOM 514 C C . SER A 1 67 ? 0.955 -21.729 29.893 1.00 32.00 67 SER A C 1
ATOM 516 O O . SER A 1 67 ? 1.819 -21.831 29.030 1.00 32.00 67 SER A O 1
ATOM 518 N N . GLY A 1 68 ? 0.709 -20.551 30.476 1.00 29.34 68 GLY A N 1
ATOM 519 C CA . GLY A 1 68 ? 1.832 -19.710 30.924 1.00 29.34 68 GLY A CA 1
ATOM 520 C C . GLY A 1 68 ? 2.517 -18.730 29.961 1.00 29.34 68 GLY A C 1
ATOM 521 O O . GLY A 1 68 ? 3.570 -18.217 30.331 1.00 29.34 68 GLY A O 1
ATOM 522 N N . LEU A 1 69 ? 1.951 -18.382 28.802 1.00 30.48 69 LEU A N 1
ATOM 523 C CA . LEU A 1 69 ? 2.422 -17.232 28.008 1.00 30.48 69 LEU A CA 1
ATOM 524 C C . LEU A 1 69 ? 1.235 -16.389 27.522 1.00 30.48 69 LEU A C 1
ATOM 526 O O . LEU A 1 69 ? 0.686 -16.612 26.447 1.00 30.48 69 LEU A O 1
ATOM 530 N N . TYR A 1 70 ? 0.844 -15.398 28.329 1.00 35.09 70 TYR A N 1
ATOM 531 C CA . TYR A 1 70 ? -0.030 -14.309 27.892 1.00 35.09 70 TYR A CA 1
ATOM 532 C C . TYR A 1 70 ? 0.755 -13.465 26.881 1.00 35.09 70 TYR A C 1
ATOM 534 O O . TYR A 1 70 ? 1.492 -12.554 27.257 1.00 35.09 70 TYR A O 1
ATOM 542 N N . TYR A 1 71 ? 0.678 -13.819 25.599 1.00 44.09 71 TYR A N 1
ATOM 543 C CA . TYR A 1 71 ? 1.171 -12.937 24.549 1.00 44.09 71 TYR A CA 1
ATOM 544 C C . TYR A 1 71 ? 0.249 -11.718 24.516 1.00 44.09 71 TYR A C 1
ATOM 546 O O . TYR A 1 71 ? -0.960 -11.895 24.346 1.00 44.09 71 TYR A O 1
ATOM 554 N N . PRO A 1 72 ? 0.766 -10.494 24.721 1.00 53.56 72 PRO A N 1
ATOM 555 C CA . PRO A 1 72 ? -0.064 -9.314 24.583 1.00 53.56 72 PRO A CA 1
ATOM 556 C C . PRO A 1 72 ? -0.565 -9.289 23.137 1.00 53.56 72 PRO A C 1
ATOM 558 O O . PRO A 1 72 ? 0.236 -9.342 22.203 1.00 53.56 72 PRO A O 1
ATOM 561 N N . GLY A 1 73 ? -1.888 -9.284 22.964 1.00 64.44 73 GLY A N 1
ATOM 562 C CA . GLY A 1 73 ? -2.521 -9.111 21.660 1.00 64.44 73 GLY A CA 1
ATOM 563 C C . GLY A 1 73 ? -2.049 -7.831 20.963 1.00 64.44 73 GLY A C 1
ATOM 564 O O . GLY A 1 73 ? -1.311 -7.025 21.535 1.00 64.44 73 GLY A O 1
ATOM 565 N N . LEU A 1 74 ? -2.485 -7.628 19.721 1.00 79.94 74 LEU A N 1
ATOM 566 C CA . LEU A 1 74 ? -2.130 -6.447 18.926 1.00 79.94 74 LEU A CA 1
ATOM 567 C C . LEU A 1 74 ? -2.379 -5.162 19.727 1.00 79.94 74 LEU A C 1
ATOM 569 O O . LEU A 1 74 ? -3.514 -4.893 20.131 1.00 79.94 74 LEU A O 1
ATOM 573 N N . ARG A 1 75 ? -1.317 -4.383 19.981 1.00 87.81 75 ARG A N 1
ATOM 574 C CA . ARG A 1 75 ? -1.435 -3.123 20.717 1.00 87.81 75 ARG A CA 1
ATOM 575 C C . ARG A 1 75 ? -1.914 -2.034 19.780 1.00 87.81 75 ARG A C 1
ATOM 577 O O . ARG A 1 75 ? -1.449 -1.903 18.646 1.00 87.81 75 ARG A O 1
ATOM 584 N N . THR A 1 76 ? -2.834 -1.227 20.285 1.00 91.00 76 THR A N 1
ATOM 585 C CA . THR A 1 76 ? -3.388 -0.092 19.559 1.00 91.00 76 THR A CA 1
ATOM 586 C C . THR A 1 76 ? -2.990 1.212 20.213 1.00 91.00 76 THR A C 1
ATOM 588 O O . THR A 1 76 ? -2.931 1.307 21.439 1.00 91.00 76 THR A O 1
ATOM 591 N N . LYS A 1 77 ? -2.828 2.248 19.398 1.00 91.62 77 LYS A N 1
ATOM 592 C CA . LYS A 1 77 ? -2.798 3.636 19.845 1.00 91.62 77 LYS A CA 1
ATOM 593 C C . LYS A 1 77 ? -3.880 4.438 19.124 1.00 91.62 77 LYS A C 1
ATOM 595 O O . LYS A 1 77 ? -4.143 4.176 17.947 1.00 91.62 77 LYS A O 1
ATOM 600 N N . PRO A 1 78 ? -4.510 5.412 19.794 1.00 94.06 78 PRO A N 1
ATOM 601 C CA . PRO A 1 78 ? -5.423 6.319 19.122 1.00 94.06 78 PRO A CA 1
ATOM 602 C C . PRO A 1 78 ? -4.638 7.178 18.125 1.00 94.06 78 PRO A C 1
ATOM 604 O O . PRO A 1 78 ? -3.585 7.729 18.455 1.00 94.06 78 PRO A O 1
ATOM 607 N N . LEU A 1 79 ? -5.143 7.283 16.898 1.00 93.94 79 LEU A N 1
ATOM 608 C CA . LEU A 1 79 ? -4.563 8.116 15.850 1.00 93.94 79 LEU A CA 1
ATOM 609 C C . LEU A 1 79 ? -5.666 8.906 15.154 1.00 93.94 79 LEU A C 1
ATOM 611 O O . LEU A 1 79 ? -6.698 8.345 14.789 1.00 93.94 79 LEU A O 1
ATOM 615 N N . THR A 1 80 ? -5.445 10.203 14.952 1.00 95.50 80 THR A N 1
ATOM 616 C CA . THR A 1 80 ? -6.357 11.031 14.161 1.00 95.50 80 THR A CA 1
ATOM 617 C C . THR A 1 80 ? -6.156 10.735 12.682 1.00 95.50 80 THR A C 1
ATOM 619 O O . THR A 1 80 ? -5.104 11.036 12.114 1.00 95.50 80 THR A O 1
ATOM 622 N N . ILE A 1 81 ? -7.181 10.169 12.058 1.00 95.62 81 ILE A N 1
ATOM 623 C CA . ILE A 1 81 ? -7.228 9.858 10.632 1.00 95.62 81 ILE A CA 1
ATOM 624 C C . ILE A 1 81 ? -8.206 10.792 9.925 1.00 95.62 81 ILE A C 1
ATOM 626 O O . ILE A 1 81 ? -9.158 11.283 10.530 1.00 95.62 81 ILE A O 1
ATOM 630 N N . TYR A 1 82 ? -7.984 11.036 8.638 1.00 95.88 82 TYR A N 1
ATOM 631 C CA . TYR A 1 82 ? -8.858 11.877 7.824 1.00 95.88 82 TYR A CA 1
ATOM 632 C C . TYR A 1 82 ? -9.558 11.012 6.787 1.00 95.88 82 TYR A C 1
ATOM 634 O O . TYR A 1 82 ? -8.908 10.423 5.924 1.00 95.88 82 TYR A O 1
ATOM 642 N N . LYS A 1 83 ? -10.887 10.954 6.867 1.00 94.44 83 LYS A N 1
ATOM 643 C CA . LYS A 1 83 ? -11.731 10.262 5.890 1.00 94.44 83 LYS A CA 1
ATOM 644 C C . LYS A 1 83 ? -12.430 11.290 5.002 1.00 94.44 83 LYS A C 1
ATOM 646 O O . LYS A 1 83 ? -12.779 12.365 5.502 1.00 94.44 83 LYS A O 1
ATOM 651 N N . PRO A 1 84 ? -12.634 11.016 3.704 1.00 93.94 84 PRO A N 1
ATOM 652 C CA . PRO A 1 84 ? -13.466 11.888 2.888 1.00 93.94 84 PRO A CA 1
ATOM 653 C C . PRO A 1 84 ? -14.889 11.875 3.452 1.00 93.94 84 PRO A C 1
ATOM 655 O O . PRO A 1 84 ? -15.407 10.813 3.796 1.00 93.94 84 PRO A O 1
ATOM 658 N N . SER A 1 85 ? -15.533 13.039 3.549 1.00 92.25 85 SER A N 1
ATOM 659 C CA . SER A 1 85 ? -16.903 13.112 4.085 1.00 92.25 85 SER A CA 1
ATOM 660 C C . SER A 1 85 ? -17.919 12.379 3.196 1.00 92.25 85 SER A C 1
ATOM 662 O O . SER A 1 85 ? -18.964 11.952 3.674 1.00 92.25 85 SER A O 1
ATOM 664 N N . SER A 1 86 ? -17.599 12.213 1.910 1.00 93.44 86 SER A N 1
ATOM 665 C CA . SER A 1 86 ? -18.371 11.460 0.925 1.00 93.44 86 SER A CA 1
ATOM 666 C C . SER A 1 86 ? -17.415 10.734 -0.018 1.00 93.44 86 SER A C 1
ATOM 668 O O . SER A 1 86 ? -16.533 11.344 -0.629 1.00 93.44 86 SER A O 1
ATOM 670 N N . MET A 1 87 ? -17.594 9.418 -0.162 1.00 91.62 87 MET A N 1
ATOM 671 C CA . MET A 1 87 ? -16.812 8.635 -1.123 1.00 91.62 87 MET A CA 1
ATOM 672 C C . MET A 1 87 ? -17.141 9.033 -2.566 1.00 91.62 87 MET A C 1
ATOM 674 O O . MET A 1 87 ? -16.261 9.022 -3.424 1.00 91.62 87 MET A O 1
ATOM 678 N N . GLN A 1 88 ? -18.382 9.449 -2.832 1.00 92.38 88 GLN A N 1
ATOM 679 C CA . GLN A 1 88 ? -18.779 9.964 -4.140 1.00 92.38 88 GLN A CA 1
ATOM 680 C C . GLN A 1 88 ? -17.991 11.236 -4.485 1.00 92.38 88 GLN A C 1
ATOM 682 O O . GLN A 1 88 ? -17.393 11.312 -5.558 1.00 92.38 88 GLN A O 1
ATOM 687 N N . ASP A 1 89 ? -17.881 12.174 -3.541 1.00 93.25 89 ASP A N 1
ATOM 688 C CA . ASP A 1 89 ? -17.142 13.426 -3.745 1.00 93.25 89 ASP A CA 1
ATOM 689 C C . ASP A 1 89 ? -15.645 13.165 -3.943 1.00 93.25 89 ASP A C 1
ATOM 691 O O . ASP A 1 89 ? -14.999 13.820 -4.765 1.00 93.25 89 ASP A O 1
ATOM 695 N N . PHE A 1 90 ? -15.090 12.175 -3.233 1.00 94.25 90 PHE A N 1
ATOM 696 C CA . PHE A 1 90 ? -13.713 11.721 -3.429 1.00 94.25 90 PHE A CA 1
ATOM 697 C C . PHE A 1 90 ? -13.498 11.191 -4.854 1.00 94.25 90 PHE A C 1
ATOM 699 O O . PHE A 1 90 ? -12.542 11.590 -5.528 1.00 94.25 90 PHE A O 1
ATOM 706 N N . GLN A 1 91 ? -14.391 10.325 -5.346 1.00 92.12 91 GLN A N 1
ATOM 707 C CA . GLN A 1 91 ? -14.292 9.792 -6.708 1.00 92.12 91 GLN A CA 1
ATOM 708 C C . GLN A 1 91 ? -14.483 10.888 -7.762 1.00 92.12 91 GLN A C 1
ATOM 710 O O . GLN A 1 91 ? -13.780 10.895 -8.774 1.00 92.12 91 GLN A O 1
ATOM 715 N N . ASP A 1 92 ? -15.368 11.854 -7.527 1.00 92.00 92 ASP A N 1
ATOM 716 C CA . ASP A 1 92 ? -15.575 12.977 -8.440 1.00 92.00 92 ASP A CA 1
ATOM 717 C C . ASP A 1 92 ? -14.379 13.936 -8.449 1.00 92.00 92 ASP A C 1
ATOM 719 O O . ASP A 1 92 ? -13.978 14.409 -9.515 1.00 92.00 92 ASP A O 1
ATOM 723 N N . ALA A 1 93 ? -13.747 14.183 -7.299 1.00 92.75 93 ALA A N 1
ATOM 724 C CA . ALA A 1 93 ? -12.487 14.919 -7.206 1.00 92.75 93 ALA A CA 1
ATOM 725 C C . ALA A 1 93 ? -11.357 14.217 -7.974 1.00 92.75 93 ALA A C 1
ATOM 727 O O . ALA A 1 93 ? -10.634 14.858 -8.744 1.00 92.75 93 ALA A O 1
ATOM 728 N N . ARG A 1 94 ? -11.253 12.890 -7.836 1.00 91.69 94 ARG A N 1
ATOM 729 C CA . ARG A 1 94 ? -10.301 12.052 -8.577 1.00 91.69 94 ARG A CA 1
ATOM 730 C C . ARG A 1 94 ? -10.534 12.125 -10.089 1.00 91.69 94 ARG A C 1
ATOM 732 O O . ARG A 1 94 ? -9.598 12.393 -10.840 1.00 91.69 94 ARG A O 1
ATOM 739 N N . LYS A 1 95 ? -11.781 11.966 -10.551 1.00 89.44 95 LYS A N 1
ATOM 740 C CA . LYS A 1 95 ? -12.156 12.065 -11.979 1.00 89.44 95 LYS A CA 1
ATOM 741 C C . LYS A 1 95 ? -11.851 13.446 -12.563 1.00 89.44 95 LYS A C 1
ATOM 743 O O . LYS A 1 95 ? -11.333 13.540 -13.674 1.00 89.44 95 LYS A O 1
ATOM 748 N N . ARG A 1 96 ? -12.133 14.513 -11.807 1.00 90.56 96 ARG A N 1
ATOM 749 C CA . ARG A 1 96 ? -11.822 15.906 -12.181 1.00 90.56 96 ARG A CA 1
ATOM 750 C C . ARG A 1 96 ? -10.340 16.258 -12.043 1.00 90.56 96 ARG A C 1
ATOM 752 O O . ARG A 1 96 ? -9.949 17.332 -12.495 1.00 90.56 96 ARG A O 1
ATOM 759 N N . ARG A 1 97 ? -9.530 15.386 -11.428 1.00 90.19 97 ARG A N 1
ATOM 760 C CA . ARG A 1 97 ? -8.108 15.613 -11.109 1.00 90.19 97 ARG A CA 1
ATOM 761 C C . ARG A 1 97 ? -7.900 16.867 -10.258 1.00 90.19 97 ARG A C 1
ATOM 763 O O . ARG A 1 97 ? -6.939 17.612 -10.439 1.00 90.19 97 ARG A O 1
ATOM 770 N N . ASN A 1 98 ? -8.856 17.142 -9.376 1.00 88.38 98 ASN A N 1
ATOM 771 C CA . ASN A 1 98 ? -8.890 18.354 -8.576 1.00 88.38 98 ASN A CA 1
ATOM 772 C C . ASN A 1 98 ? -9.675 18.120 -7.278 1.00 88.38 98 ASN A C 1
ATOM 774 O O . ASN A 1 98 ? -10.864 17.807 -7.314 1.00 88.38 98 ASN A O 1
ATOM 778 N N . ALA A 1 99 ? -9.013 18.337 -6.141 1.00 87.50 99 ALA A N 1
ATOM 779 C CA . ALA A 1 99 ? -9.587 18.179 -4.806 1.00 87.50 99 ALA A CA 1
ATOM 780 C C . ALA A 1 99 ? -10.374 19.408 -4.303 1.00 87.50 99 ALA A C 1
ATOM 782 O O . ALA A 1 99 ? -10.866 19.391 -3.178 1.00 87.50 99 ALA A O 1
ATOM 783 N N . VAL A 1 100 ? -10.520 20.475 -5.102 1.00 86.56 100 VAL A N 1
ATOM 784 C CA . VAL A 1 100 ? -11.359 21.631 -4.735 1.00 86.56 100 VAL A CA 1
ATOM 785 C C . VAL A 1 100 ? -12.788 21.165 -4.442 1.00 86.56 100 VAL A C 1
ATOM 787 O O . VAL A 1 100 ? -13.416 20.495 -5.270 1.00 86.56 100 VAL A O 1
ATOM 790 N N . GLY A 1 101 ? -13.276 21.543 -3.257 1.00 82.75 101 GLY A N 1
ATOM 791 C CA . GLY A 1 101 ? -14.599 21.190 -2.740 1.00 82.75 101 GLY A CA 1
ATOM 792 C C . GLY A 1 101 ? -14.659 19.871 -1.965 1.00 82.75 101 GLY A C 1
ATOM 793 O O . GLY A 1 101 ? -15.700 19.588 -1.387 1.00 82.75 101 GLY A O 1
ATOM 794 N N . LEU A 1 102 ? -13.577 19.083 -1.912 1.00 92.62 102 LEU A N 1
ATOM 795 C CA . LEU A 1 102 ? -13.540 17.861 -1.108 1.00 92.62 102 LEU A CA 1
ATOM 796 C C . LEU A 1 102 ? -13.334 18.206 0.372 1.00 92.62 102 LEU A C 1
ATOM 798 O O . LEU A 1 102 ? -12.307 18.780 0.744 1.00 92.62 102 LEU A O 1
ATOM 802 N N . SER A 1 103 ? -14.295 17.832 1.214 1.00 94.88 103 SER A N 1
ATOM 803 C CA . SER A 1 103 ? -14.183 17.945 2.667 1.00 94.88 103 SER A CA 1
ATOM 804 C C . SER A 1 103 ? -13.652 16.658 3.293 1.00 94.88 103 SER A C 1
ATOM 806 O O . SER A 1 103 ? -13.935 15.544 2.842 1.00 94.88 103 SER A O 1
ATOM 808 N N . TRP A 1 104 ? -12.895 16.829 4.373 1.00 95.19 104 TRP A N 1
ATOM 809 C CA . TRP A 1 104 ? -12.336 15.741 5.162 1.00 95.19 104 TRP A CA 1
ATOM 810 C C . TRP A 1 104 ? -12.884 15.806 6.577 1.00 95.19 104 TRP A C 1
ATOM 812 O O . TRP A 1 104 ? -12.935 16.877 7.180 1.00 95.19 104 TRP A O 1
ATOM 822 N N . THR A 1 105 ? -13.230 14.648 7.116 1.00 95.50 105 THR A N 1
ATOM 823 C CA . THR A 1 105 ? -13.649 14.489 8.503 1.00 95.50 105 THR A CA 1
ATOM 824 C C . THR A 1 105 ? -12.511 13.832 9.271 1.00 95.50 105 THR A C 1
ATOM 826 O O . THR A 1 105 ? -12.039 12.758 8.891 1.00 95.50 105 THR A O 1
ATOM 829 N N . SER A 1 106 ? -12.047 14.484 10.336 1.00 94.88 106 SER A N 1
ATOM 830 C CA . SER A 1 106 ? -11.077 13.900 11.259 1.00 94.88 106 SER A CA 1
ATOM 831 C C . SER A 1 106 ? -11.782 12.968 12.237 1.00 94.88 106 SER A C 1
ATOM 833 O O . SER A 1 106 ? -12.768 13.367 12.854 1.00 94.88 106 SER A O 1
ATOM 835 N N . VAL A 1 107 ? -11.258 11.761 12.410 1.00 94.31 107 VAL A N 1
ATOM 836 C CA . VAL A 1 107 ? -11.783 10.760 13.344 1.00 94.31 107 VAL A CA 1
ATOM 837 C C . VAL A 1 107 ? -10.624 10.219 14.168 1.00 94.31 107 VAL A C 1
ATOM 839 O O . VAL A 1 107 ? -9.557 9.937 13.623 1.00 94.31 107 VAL A O 1
ATOM 842 N N . LEU A 1 108 ? -10.810 10.091 15.481 1.00 95.19 108 LEU A N 1
ATOM 843 C CA . LEU A 1 108 ? -9.858 9.391 16.334 1.00 95.19 108 LEU A CA 1
ATOM 844 C C . LEU A 1 108 ? -10.116 7.888 16.204 1.00 95.19 108 LEU A C 1
ATOM 846 O O . LEU A 1 108 ? -11.218 7.420 16.469 1.00 95.19 108 LEU A O 1
ATOM 850 N N . THR A 1 109 ? -9.128 7.125 15.748 1.00 93.06 109 THR A N 1
ATOM 851 C CA . THR A 1 109 ? -9.314 5.706 15.419 1.00 93.06 109 THR A CA 1
ATOM 852 C C . THR A 1 109 ? -8.254 4.841 16.095 1.00 93.06 109 THR A C 1
ATOM 854 O O . THR A 1 109 ? -7.062 5.158 15.982 1.00 93.06 109 THR A O 1
ATOM 857 N N . PRO A 1 110 ? -8.645 3.738 16.768 1.00 93.00 110 PRO A N 1
ATOM 858 C CA . PRO A 1 110 ? -7.707 2.718 17.221 1.00 93.00 110 PRO A CA 1
ATOM 859 C C . PRO A 1 110 ? -6.892 2.192 16.036 1.00 93.00 110 PRO A C 1
ATOM 861 O O . PRO A 1 110 ? -7.417 1.576 15.108 1.00 93.00 110 PRO A O 1
ATOM 864 N N . SER A 1 111 ? -5.599 2.491 16.046 1.00 94.25 111 SER A N 1
ATOM 865 C CA . SER A 1 111 ? -4.665 2.149 14.974 1.00 94.25 111 SER A CA 1
ATOM 866 C C . SER A 1 111 ? -3.526 1.300 15.534 1.00 94.25 111 SER A C 1
ATOM 868 O O . SER A 1 111 ? -3.237 1.410 16.729 1.00 94.25 111 SER A O 1
ATOM 870 N N . PRO A 1 112 ? -2.840 0.485 14.715 1.00 94.06 112 PRO A N 1
ATOM 871 C CA . PRO A 1 112 ? -1.716 -0.312 15.190 1.00 94.06 112 PRO A CA 1
ATOM 872 C C . PRO A 1 112 ? -0.654 0.552 15.871 1.00 94.06 112 PRO A C 1
ATOM 874 O O . PRO A 1 112 ? -0.240 1.589 15.335 1.00 94.06 112 PRO A O 1
ATOM 877 N N . ASP A 1 113 ? -0.168 0.128 17.036 1.00 93.06 113 ASP A N 1
ATOM 878 C CA . ASP A 1 113 ? 0.974 0.789 17.650 1.00 93.06 113 ASP A CA 1
ATOM 879 C C . ASP A 1 113 ? 2.275 0.403 16.939 1.00 93.06 113 ASP A C 1
ATOM 881 O O . ASP A 1 113 ? 2.984 -0.527 17.304 1.00 93.06 113 ASP A O 1
ATOM 885 N N . THR A 1 114 ? 2.623 1.184 15.922 1.00 92.81 114 THR A N 1
ATOM 886 C CA . THR A 1 114 ? 3.858 1.017 15.144 1.00 92.81 114 THR A CA 1
ATOM 887 C C . THR A 1 114 ? 5.147 1.334 15.908 1.00 92.81 114 THR A C 1
ATOM 889 O O . THR A 1 114 ? 6.228 1.149 15.356 1.00 92.81 114 THR A O 1
ATOM 892 N N . SER A 1 115 ? 5.060 1.810 17.157 1.00 90.06 115 SER A N 1
ATOM 893 C CA . SER A 1 115 ? 6.224 1.923 18.048 1.00 90.06 115 SER A CA 1
ATOM 894 C C . SER A 1 115 ? 6.473 0.645 18.854 1.00 90.06 115 SER A C 1
ATOM 896 O O . SER A 1 115 ? 7.560 0.457 19.399 1.00 90.06 115 SER A O 1
ATOM 898 N N . ASP A 1 116 ? 5.491 -0.259 18.890 1.00 87.19 116 ASP A N 1
ATOM 899 C CA . ASP A 1 116 ? 5.605 -1.548 19.542 1.00 87.19 116 ASP A CA 1
ATOM 900 C C . ASP A 1 116 ? 6.150 -2.620 18.593 1.00 87.19 116 ASP A C 1
ATOM 902 O O . ASP A 1 116 ? 5.546 -2.981 17.581 1.00 87.19 116 ASP A O 1
ATOM 906 N N . ARG A 1 117 ? 7.283 -3.202 18.983 1.00 84.25 117 ARG A N 1
ATOM 907 C CA . ARG A 1 117 ? 7.931 -4.277 18.237 1.00 84.25 117 ARG A CA 1
ATOM 908 C C . ARG A 1 117 ? 7.057 -5.525 18.115 1.00 84.25 117 ARG A C 1
ATOM 910 O O . ARG A 1 117 ? 7.054 -6.129 17.048 1.00 84.25 117 ARG A O 1
ATOM 917 N N . GLU A 1 118 ? 6.340 -5.922 19.165 1.00 83.56 118 GLU A N 1
ATOM 918 C CA . GLU A 1 118 ? 5.523 -7.145 19.122 1.00 83.56 118 GLU A CA 1
ATOM 919 C C . GLU A 1 118 ? 4.324 -6.978 18.182 1.00 83.56 118 GLU A C 1
ATOM 921 O O . GLU A 1 118 ? 4.038 -7.867 17.379 1.00 83.56 118 GLU A O 1
ATOM 926 N N . THR A 1 119 ? 3.705 -5.795 18.181 1.00 87.31 119 THR A N 1
ATOM 927 C CA . THR A 1 119 ? 2.695 -5.397 17.192 1.00 87.31 119 THR A CA 1
ATOM 928 C C . THR A 1 119 ? 3.234 -5.498 15.764 1.00 87.31 119 THR A C 1
ATOM 930 O O . THR A 1 119 ? 2.616 -6.153 14.923 1.00 87.31 119 THR A O 1
ATOM 933 N N . LEU A 1 120 ? 4.412 -4.927 15.479 1.00 89.75 120 LEU A N 1
ATOM 934 C CA . LEU A 1 120 ? 5.025 -5.030 14.148 1.00 89.75 120 LEU A CA 1
ATOM 935 C C . LEU A 1 120 ? 5.353 -6.479 13.760 1.00 89.75 120 LEU A C 1
ATOM 937 O O . LEU A 1 120 ? 5.119 -6.871 12.618 1.00 89.75 120 LEU A O 1
ATOM 941 N N . LEU A 1 121 ? 5.857 -7.293 14.692 1.00 87.00 121 LEU A N 1
ATOM 942 C CA . LEU A 1 121 ? 6.153 -8.707 14.443 1.00 87.00 121 LEU A CA 1
ATOM 943 C C . LEU A 1 121 ? 4.887 -9.517 14.147 1.00 87.00 121 LEU A C 1
ATOM 945 O O . LEU A 1 121 ? 4.911 -10.378 13.265 1.00 87.00 121 LEU A O 1
ATOM 949 N N . LEU A 1 122 ? 3.784 -9.256 14.851 1.00 88.62 122 LEU A N 1
ATOM 950 C CA . LEU A 1 122 ? 2.524 -9.956 14.619 1.00 88.62 122 LEU A CA 1
ATOM 951 C C . LEU A 1 122 ? 1.909 -9.574 13.264 1.00 88.62 122 LEU A C 1
ATOM 953 O O . LEU A 1 122 ? 1.527 -10.462 12.500 1.00 88.62 122 LEU A O 1
ATOM 957 N N . LEU A 1 123 ? 1.913 -8.284 12.909 1.00 92.94 123 LEU A N 1
ATOM 958 C CA . LEU A 1 123 ? 1.482 -7.825 11.583 1.00 92.94 123 LEU A CA 1
ATOM 959 C C . LEU A 1 123 ? 2.376 -8.368 10.461 1.00 92.94 123 LEU A C 1
ATOM 961 O O . LEU A 1 123 ? 1.874 -8.703 9.388 1.00 92.94 123 LEU A O 1
ATOM 965 N N . ALA A 1 124 ? 3.682 -8.511 10.697 1.00 90.69 124 ALA A N 1
ATOM 966 C CA . ALA A 1 124 ? 4.591 -9.123 9.731 1.00 90.69 124 ALA A CA 1
ATOM 967 C C . ALA A 1 124 ? 4.266 -10.610 9.504 1.00 90.69 124 ALA A C 1
ATOM 969 O O . ALA A 1 124 ? 4.272 -11.067 8.362 1.00 90.69 124 ALA A O 1
ATOM 970 N N . LYS A 1 125 ? 3.909 -11.363 10.557 1.00 89.56 125 LYS A N 1
ATOM 971 C CA . LYS A 1 125 ? 3.438 -12.757 10.427 1.00 89.56 125 LYS A CA 1
ATOM 972 C C . LYS A 1 125 ? 2.131 -12.843 9.636 1.00 89.56 125 LYS A C 1
ATOM 974 O O . LYS A 1 125 ? 2.062 -13.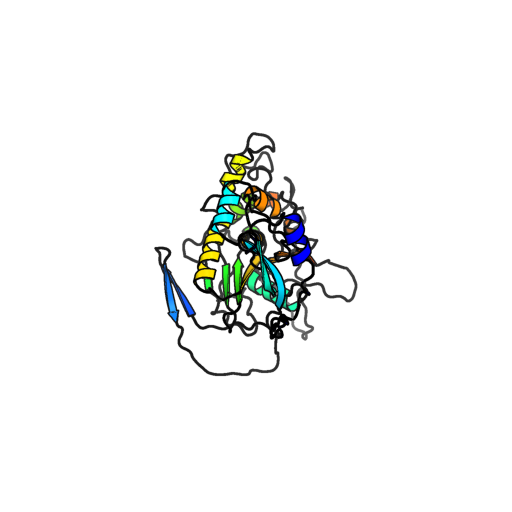618 8.688 1.00 89.56 125 LYS A O 1
ATOM 979 N N . MET A 1 126 ? 1.139 -12.006 9.960 1.00 91.19 126 MET A N 1
ATOM 980 C CA . MET A 1 126 ? -0.114 -11.912 9.192 1.00 91.19 126 MET A CA 1
ATOM 981 C C . MET A 1 126 ? 0.154 -11.570 7.718 1.00 91.19 126 MET A C 1
ATOM 983 O O . MET A 1 126 ? -0.435 -12.163 6.822 1.00 91.19 126 MET A O 1
ATOM 987 N N . THR A 1 127 ? 1.097 -10.660 7.461 1.00 93.00 127 THR A N 1
ATOM 988 C CA . THR A 1 127 ? 1.544 -10.291 6.109 1.00 93.00 127 THR A CA 1
ATOM 989 C C . THR A 1 127 ? 2.228 -11.443 5.376 1.00 93.00 127 THR A C 1
ATOM 991 O O . THR A 1 127 ? 1.989 -11.640 4.187 1.00 93.00 127 THR A O 1
ATOM 994 N N . SER A 1 128 ? 3.060 -12.233 6.058 1.00 90.31 128 SER A N 1
ATOM 995 C CA . SER A 1 128 ? 3.674 -13.427 5.468 1.00 90.31 128 SER A CA 1
ATOM 996 C C . SER A 1 128 ? 2.626 -14.484 5.119 1.00 90.31 128 SER A C 1
ATOM 998 O O . SER A 1 128 ? 2.733 -15.124 4.075 1.00 90.31 128 SER A O 1
ATOM 1000 N N . ASN A 1 129 ? 1.596 -14.637 5.954 1.00 89.62 129 ASN A N 1
ATOM 1001 C CA . ASN A 1 129 ? 0.495 -15.567 5.712 1.00 89.62 129 ASN A CA 1
ATOM 1002 C C . ASN A 1 129 ? -0.295 -15.224 4.441 1.00 89.62 129 ASN A C 1
ATOM 1004 O O . ASN A 1 129 ? -0.842 -16.125 3.821 1.00 89.62 129 ASN A O 1
ATOM 1008 N N . ALA A 1 130 ? -0.260 -13.974 3.958 1.00 90.25 130 ALA A N 1
ATOM 1009 C CA . ALA A 1 130 ? -0.856 -13.596 2.672 1.00 90.25 130 ALA A CA 1
ATOM 1010 C C . ALA A 1 130 ? -0.316 -14.384 1.459 1.00 90.25 130 ALA A C 1
ATOM 1012 O O . ALA A 1 130 ? -0.936 -14.381 0.397 1.00 90.25 130 ALA A O 1
ATOM 1013 N N . TYR A 1 131 ? 0.845 -15.034 1.592 1.00 87.00 131 TYR A N 1
ATOM 1014 C CA . TYR A 1 131 ? 1.517 -15.773 0.522 1.00 87.00 131 TYR A CA 1
ATOM 1015 C C . TYR A 1 131 ? 1.270 -17.281 0.557 1.00 87.00 131 TYR A C 1
ATOM 1017 O O . TYR A 1 131 ? 1.755 -17.976 -0.338 1.00 87.00 131 TYR A O 1
ATOM 1025 N N . THR A 1 132 ? 0.548 -17.798 1.551 1.00 86.50 132 THR A N 1
ATOM 1026 C CA . THR A 1 132 ? 0.362 -19.241 1.729 1.00 86.50 132 THR A CA 1
ATOM 1027 C C . THR A 1 132 ? -1.023 -19.574 2.278 1.00 86.50 132 THR A C 1
ATOM 1029 O O . THR A 1 132 ? -1.779 -18.690 2.650 1.00 86.50 132 THR A O 1
ATOM 1032 N N . ASN A 1 133 ? -1.370 -20.858 2.306 1.00 84.75 133 ASN A N 1
ATOM 1033 C CA . ASN A 1 133 ? -2.637 -21.325 2.862 1.00 84.75 133 ASN A CA 1
ATOM 1034 C C . ASN A 1 133 ? -2.476 -21.715 4.341 1.00 84.75 133 ASN A C 1
ATOM 1036 O O . ASN A 1 133 ? -1.414 -22.219 4.707 1.00 84.75 133 ASN A O 1
ATOM 1040 N N . PRO A 1 134 ? -3.539 -21.616 5.163 1.00 81.88 134 PRO A N 1
ATOM 1041 C CA . PRO A 1 134 ? -3.533 -22.029 6.570 1.00 81.88 134 PRO A CA 1
ATOM 1042 C C . PRO A 1 134 ? -2.992 -23.433 6.841 1.00 81.88 134 PRO A C 1
ATOM 1044 O O . PRO A 1 134 ? -2.344 -23.680 7.850 1.00 81.88 134 PRO A O 1
ATOM 1047 N N . ASN A 1 135 ? -3.217 -24.359 5.908 1.00 82.38 135 ASN A N 1
ATOM 1048 C CA . ASN A 1 135 ? -2.809 -25.758 6.043 1.00 82.38 135 ASN A CA 1
ATOM 1049 C C . ASN A 1 135 ? -1.358 -26.021 5.601 1.00 82.38 135 ASN A C 1
ATOM 1051 O O . ASN A 1 135 ? -0.905 -27.168 5.607 1.00 82.38 135 ASN A O 1
ATOM 1055 N N . ALA A 1 136 ? -0.636 -24.998 5.145 1.00 82.12 136 ALA A N 1
ATOM 1056 C CA . ALA A 1 136 ? 0.713 -25.143 4.624 1.00 82.12 136 ALA A CA 1
ATOM 1057 C C . ALA A 1 136 ? 1.771 -25.046 5.735 1.00 82.12 136 ALA A C 1
ATOM 1059 O O . ALA A 1 136 ? 1.619 -24.349 6.731 1.00 82.12 136 ALA A O 1
ATOM 1060 N N . THR A 1 137 ? 2.901 -25.732 5.554 1.00 83.75 137 THR A N 1
ATOM 1061 C CA . THR A 1 137 ? 3.980 -25.800 6.562 1.00 83.75 137 THR A CA 1
ATOM 1062 C C . THR A 1 137 ? 4.710 -24.474 6.798 1.00 83.75 137 THR A C 1
ATOM 1064 O O . THR A 1 137 ? 5.432 -24.312 7.786 1.00 83.75 137 THR A O 1
ATOM 1067 N N . ASP A 1 138 ? 4.598 -23.557 5.842 1.00 79.75 138 ASP A N 1
ATOM 1068 C CA . ASP A 1 138 ? 5.152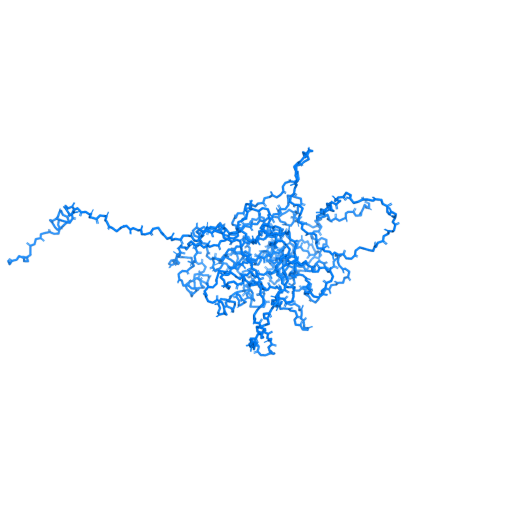 -22.209 5.883 1.00 79.75 138 ASP A CA 1
ATOM 1069 C C . ASP A 1 138 ? 4.181 -21.179 6.482 1.00 79.75 138 ASP A C 1
ATOM 1071 O O . ASP A 1 138 ? 4.571 -20.023 6.642 1.00 79.75 138 ASP A O 1
ATOM 1075 N N . TRP A 1 139 ? 2.977 -21.599 6.893 1.00 85.12 139 TRP A N 1
ATOM 1076 C CA . TRP A 1 139 ? 2.052 -20.772 7.660 1.00 85.12 139 TRP A CA 1
ATOM 1077 C C . TRP A 1 139 ? 2.635 -20.406 9.030 1.00 85.12 139 TRP A C 1
ATOM 1079 O O . TRP A 1 139 ? 3.236 -21.226 9.738 1.00 85.12 139 TRP A O 1
ATOM 1089 N N . TYR A 1 140 ? 2.468 -19.144 9.413 1.00 86.31 140 TYR A N 1
ATOM 1090 C CA . TYR A 1 140 ? 2.786 -18.662 10.744 1.00 86.31 140 TYR A CA 1
ATOM 1091 C C . TYR A 1 140 ? 1.566 -18.750 11.640 1.00 86.31 140 TYR A C 1
ATOM 1093 O O . TYR A 1 140 ? 0.653 -17.933 11.517 1.00 86.31 140 TYR A O 1
ATOM 1101 N N . SER A 1 141 ? 1.616 -19.662 12.609 1.00 86.12 141 SER A N 1
ATOM 1102 C CA . SER A 1 141 ? 0.610 -19.691 13.660 1.00 86.12 141 SER A CA 1
ATOM 1103 C C . SER A 1 141 ? 0.658 -18.414 14.490 1.00 86.12 141 SER A C 1
ATOM 1105 O O . SER A 1 141 ? 1.721 -17.949 14.935 1.00 86.12 141 SER A O 1
ATOM 1107 N N . LEU A 1 142 ? -0.518 -17.830 14.668 1.00 84.19 142 LEU A N 1
ATOM 1108 C CA . LEU A 1 142 ? -0.710 -16.574 15.370 1.00 84.19 142 LEU A CA 1
ATOM 1109 C C . LEU A 1 142 ? -1.162 -16.890 16.807 1.00 84.19 142 LEU A C 1
ATOM 1111 O O . LEU A 1 142 ? -2.143 -17.608 16.992 1.00 84.19 142 LEU A O 1
ATOM 1115 N N . PRO A 1 143 ? -0.455 -16.412 17.850 1.00 73.00 143 PRO A N 1
ATOM 1116 C CA . PRO A 1 143 ? -0.811 -16.732 19.230 1.00 73.00 143 PRO A CA 1
ATOM 1117 C C . PRO A 1 143 ? -2.265 -16.366 19.547 1.00 73.00 143 PRO A C 1
ATOM 1119 O O . PRO A 1 143 ? -2.677 -15.227 19.346 1.00 73.00 143 PRO A O 1
ATOM 1122 N N . GLY A 1 144 ? -3.034 -17.335 20.047 1.00 67.88 144 GLY A N 1
ATOM 1123 C CA . GLY A 1 144 ? -4.440 -17.133 20.405 1.00 67.88 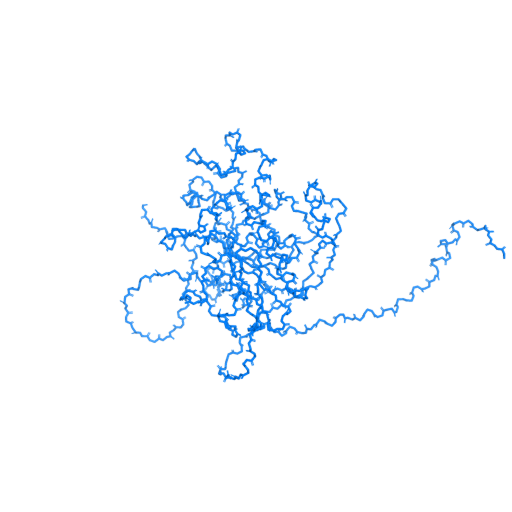144 GLY A CA 1
ATOM 1124 C C . GLY A 1 144 ? -5.411 -17.037 19.224 1.00 67.88 144 GLY A C 1
ATOM 1125 O O . GLY A 1 144 ? -6.598 -16.856 19.473 1.00 67.88 144 GLY A O 1
ATOM 1126 N N . TYR A 1 145 ? -4.940 -17.198 17.981 1.00 72.62 145 TYR A N 1
ATOM 1127 C CA . TYR A 1 145 ? -5.760 -17.162 16.774 1.00 72.62 145 TYR A CA 1
ATOM 1128 C C . TYR A 1 145 ? -5.652 -18.484 15.999 1.00 72.62 145 TYR A C 1
ATOM 1130 O O . TYR A 1 145 ? -4.559 -18.828 15.545 1.00 72.62 145 TYR A O 1
ATOM 1138 N N . PRO A 1 146 ? -6.757 -19.231 15.845 1.00 75.44 146 PRO A N 1
ATOM 1139 C CA . PRO A 1 146 ? -6.759 -20.474 15.078 1.00 75.44 146 PRO A CA 1
ATOM 1140 C C . PRO A 1 146 ? -6.384 -20.242 13.607 1.00 75.44 146 PRO A C 1
ATOM 1142 O O . PRO A 1 146 ? -6.850 -19.289 12.986 1.00 75.44 146 PRO A O 1
ATOM 1145 N N . ASP A 1 147 ? -5.549 -21.111 13.039 1.00 76.12 147 ASP A N 1
ATOM 1146 C CA . ASP A 1 147 ? -5.031 -20.941 11.672 1.00 76.12 147 ASP A CA 1
ATOM 1147 C C . ASP A 1 147 ? -6.145 -21.037 10.608 1.00 76.12 147 ASP A C 1
ATOM 1149 O O . ASP A 1 147 ? -6.151 -20.291 9.626 1.00 76.12 147 ASP A O 1
ATOM 1153 N N . ASP A 1 148 ? -7.149 -21.880 10.853 1.00 71.56 148 ASP A N 1
ATOM 1154 C CA . ASP A 1 148 ? -8.355 -22.060 10.037 1.00 71.56 148 ASP A CA 1
ATOM 1155 C C . ASP A 1 148 ? -9.344 -20.883 10.107 1.00 71.56 148 ASP A C 1
ATOM 1157 O O . ASP A 1 148 ? -10.330 -20.858 9.374 1.00 71.56 148 ASP A O 1
ATOM 1161 N N . ASN A 1 149 ? -9.069 -19.876 10.940 1.00 72.38 149 ASN A N 1
ATOM 1162 C CA . ASN A 1 149 ? -9.947 -18.732 11.158 1.00 72.38 149 ASN A CA 1
ATOM 1163 C C . ASN A 1 149 ? -9.660 -17.528 10.242 1.00 72.38 149 ASN A C 1
ATOM 1165 O O . ASN A 1 149 ? -10.102 -16.411 10.505 1.00 72.38 149 ASN A O 1
ATOM 1169 N N . THR A 1 150 ? -8.872 -17.695 9.184 1.00 74.94 150 THR A N 1
ATOM 1170 C CA . THR A 1 150 ? -8.674 -16.620 8.198 1.00 74.94 150 THR A CA 1
ATOM 1171 C C . THR A 1 150 ? -9.655 -16.734 7.046 1.00 74.94 150 THR A C 1
ATOM 1173 O O . THR A 1 150 ? -10.033 -17.837 6.656 1.00 74.94 150 THR A O 1
ATOM 1176 N N . HIS A 1 151 ? -10.011 -15.600 6.441 1.00 81.69 151 HIS A N 1
ATOM 1177 C CA . HIS A 1 151 ? -10.780 -15.595 5.196 1.00 81.69 151 HIS A CA 1
ATOM 1178 C C . HIS A 1 151 ? -9.845 -15.343 4.005 1.00 81.69 151 HIS A C 1
ATOM 1180 O O . HIS A 1 151 ? -9.431 -14.196 3.798 1.00 81.69 151 HIS A O 1
ATOM 1186 N N . PRO A 1 152 ? -9.457 -16.389 3.249 1.00 85.00 152 PRO A N 1
ATOM 1187 C CA . PRO A 1 152 ? -8.667 -16.222 2.035 1.00 85.00 152 PRO A CA 1
ATOM 1188 C C . PRO A 1 152 ? -9.482 -15.519 0.940 1.00 85.00 152 PRO A C 1
ATOM 1190 O O . PRO A 1 152 ? -10.675 -15.768 0.793 1.00 85.00 152 PRO A O 1
ATOM 1193 N N . PHE A 1 153 ? -8.824 -14.693 0.127 1.00 85.50 153 PHE A N 1
ATOM 1194 C CA . PHE A 1 153 ? -9.377 -14.154 -1.122 1.00 85.50 153 PHE A CA 1
ATOM 1195 C C . PHE A 1 153 ? -8.367 -14.297 -2.269 1.00 85.50 153 PHE A C 1
ATOM 1197 O O . PHE A 1 153 ? -7.158 -14.221 -2.036 1.00 85.50 153 PHE A O 1
ATOM 1204 N N . GLY A 1 154 ? -8.844 -14.507 -3.501 1.00 80.31 154 GLY A N 1
ATOM 1205 C CA . GLY A 1 154 ? -7.995 -14.667 -4.692 1.00 80.31 154 GLY A CA 1
ATOM 1206 C C . GLY A 1 154 ? -7.311 -16.037 -4.812 1.00 80.31 154 GLY A C 1
ATOM 1207 O O . GLY A 1 154 ? -6.402 -16.218 -5.632 1.00 80.31 154 GLY A O 1
ATOM 1208 N N . TRP A 1 155 ? -7.688 -16.991 -3.960 1.00 78.00 155 TRP A N 1
ATOM 1209 C CA . TRP A 1 155 ? -7.140 -18.349 -3.900 1.00 78.00 155 TRP A CA 1
ATOM 1210 C C . TRP A 1 155 ? -7.975 -19.373 -4.695 1.00 78.00 155 TRP A C 1
ATOM 1212 O O . TRP A 1 155 ? -7.713 -20.572 -4.605 1.00 78.00 155 TRP A O 1
ATOM 1222 N N . GLU A 1 156 ? -8.953 -18.908 -5.479 1.00 73.44 156 GLU A N 1
ATOM 1223 C CA . GLU A 1 156 ? -9.799 -19.692 -6.389 1.00 73.44 156 GLU A CA 1
ATOM 1224 C C . GLU A 1 156 ? -8.982 -20.398 -7.500 1.00 73.44 156 GLU A C 1
ATOM 1226 O O . GLU A 1 156 ? -7.818 -20.068 -7.688 1.00 73.44 156 GLU A O 1
ATOM 1231 N N . PRO A 1 157 ? -9.522 -21.392 -8.237 1.00 59.06 157 PRO A N 1
ATOM 1232 C CA . PRO A 1 157 ? -8.737 -22.271 -9.124 1.00 59.06 157 PRO A CA 1
ATOM 1233 C C . PRO A 1 157 ? -7.973 -21.602 -10.282 1.00 59.06 157 PRO A C 1
ATOM 1235 O O . PRO A 1 157 ? -6.948 -22.131 -10.714 1.00 59.06 157 PRO A O 1
ATOM 1238 N N . ASP A 1 158 ? -8.459 -20.473 -10.800 1.00 65.62 158 ASP A N 1
ATOM 1239 C CA . ASP A 1 158 ? -7.779 -19.627 -11.792 1.00 65.62 158 ASP A CA 1
ATOM 1240 C C . ASP A 1 158 ? -6.630 -18.828 -11.162 1.00 65.62 158 ASP A C 1
ATOM 1242 O O . ASP A 1 158 ? -5.547 -18.733 -11.743 1.00 65.62 158 ASP A O 1
ATOM 1246 N N . ALA A 1 159 ? -6.825 -18.379 -9.919 1.00 64.94 159 ALA A N 1
ATOM 1247 C CA . ALA A 1 159 ? -5.764 -18.127 -8.953 1.00 64.94 159 ALA A CA 1
ATOM 1248 C C . ALA A 1 159 ? -4.702 -17.091 -9.390 1.00 64.94 159 ALA A C 1
ATOM 1250 O O . ALA A 1 159 ? -3.609 -17.041 -8.829 1.00 64.94 159 ALA A O 1
ATOM 1251 N N . ASP A 1 160 ? -4.961 -16.269 -10.399 1.00 66.06 160 ASP A N 1
ATOM 1252 C CA . ASP A 1 160 ? -3.949 -15.396 -11.001 1.00 66.06 160 ASP A CA 1
ATOM 1253 C C . ASP A 1 160 ? -4.050 -13.932 -10.528 1.00 66.06 160 ASP A C 1
ATOM 1255 O O . ASP A 1 160 ? -3.232 -13.099 -10.921 1.00 66.06 160 ASP A O 1
ATOM 1259 N N . GLY A 1 161 ? -5.025 -13.628 -9.665 1.00 71.94 161 GLY A N 1
ATOM 1260 C CA . GLY A 1 161 ? -5.415 -12.276 -9.266 1.00 71.94 161 GLY A CA 1
ATOM 1261 C C . GLY A 1 161 ? -4.926 -11.778 -7.898 1.00 71.94 161 GLY A C 1
ATOM 1262 O O . GLY A 1 161 ? -3.999 -12.308 -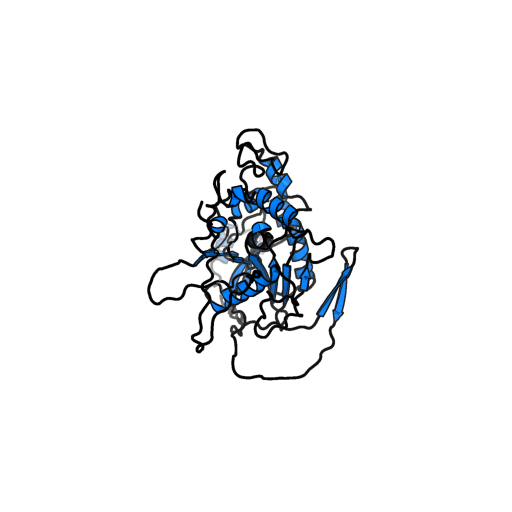7.285 1.00 71.94 161 GLY A O 1
ATOM 1263 N N . PHE A 1 162 ? -5.580 -10.707 -7.438 1.00 81.94 162 PHE A N 1
ATOM 1264 C CA . PHE A 1 162 ? -5.361 -10.036 -6.153 1.00 81.94 162 PHE A CA 1
ATOM 1265 C C . PHE A 1 162 ? -5.657 -10.985 -4.986 1.00 81.94 162 PHE A C 1
ATOM 1267 O O . PHE A 1 162 ? -6.738 -11.566 -4.932 1.00 81.94 162 PHE A O 1
ATOM 1274 N N . ARG A 1 163 ? -4.714 -11.139 -4.052 1.00 88.06 163 ARG A N 1
ATOM 1275 C CA . ARG A 1 163 ? -4.723 -12.229 -3.065 1.00 88.06 163 ARG A CA 1
ATOM 1276 C C . ARG A 1 163 ? -4.406 -11.796 -1.655 1.00 88.06 163 ARG A C 1
ATOM 1278 O O . ARG A 1 163 ? -3.726 -10.791 -1.456 1.00 88.06 163 ARG A O 1
ATOM 1285 N N . GLY A 1 164 ? -4.816 -12.617 -0.697 1.00 91.06 164 GLY A N 1
ATOM 1286 C CA . GLY A 1 164 ? -4.443 -12.438 0.693 1.00 91.06 164 GLY A CA 1
ATOM 1287 C C . GLY A 1 164 ? -5.413 -13.088 1.665 1.00 91.06 164 GLY A C 1
ATOM 1288 O O . GLY A 1 164 ? -6.110 -14.039 1.312 1.00 91.06 164 GLY A O 1
ATOM 1289 N N . HIS A 1 165 ? -5.407 -12.584 2.898 1.00 92.25 165 HIS A N 1
ATOM 1290 C CA . HIS A 1 165 ? -6.205 -13.095 4.011 1.00 92.25 165 HIS A CA 1
ATOM 1291 C C . HIS A 1 165 ? -6.816 -11.948 4.812 1.00 92.25 165 HIS A C 1
ATOM 1293 O O . HIS A 1 165 ? -6.191 -10.902 4.991 1.00 92.25 165 HIS A O 1
ATOM 1299 N N . ILE A 1 166 ? -8.020 -12.165 5.333 1.00 91.31 166 ILE A N 1
ATOM 1300 C CA . ILE A 1 166 ? -8.669 -11.274 6.295 1.00 91.31 166 ILE A CA 1
ATOM 1301 C C . ILE A 1 166 ? -8.625 -11.929 7.676 1.00 91.31 166 ILE A C 1
ATOM 1303 O O . ILE A 1 166 ? -8.947 -13.112 7.814 1.00 91.31 166 ILE A O 1
ATOM 1307 N N . PHE A 1 167 ? -8.239 -11.142 8.679 1.00 90.44 167 PHE A N 1
ATOM 1308 C CA . PHE A 1 167 ? -8.203 -11.515 10.090 1.00 90.44 167 PHE A CA 1
ATOM 1309 C C . PHE A 1 167 ? -9.184 -10.638 10.870 1.00 90.44 167 PHE A C 1
ATOM 1311 O O . PHE A 1 167 ? -9.174 -9.421 10.702 1.00 90.44 167 PHE A O 1
ATOM 1318 N N . VAL A 1 168 ? -10.011 -11.226 11.734 1.00 87.50 168 VAL A N 1
ATOM 1319 C CA . VAL A 1 168 ? -11.063 -10.501 12.475 1.00 87.50 168 VAL A CA 1
ATOM 1320 C C . VAL A 1 168 ? -10.867 -10.658 13.980 1.00 87.50 168 VAL A C 1
ATOM 1322 O O . VAL A 1 168 ? -10.652 -11.776 14.463 1.00 87.50 168 VAL A O 1
ATOM 1325 N N . SER A 1 169 ? -10.880 -9.540 14.713 1.00 83.19 169 SER A N 1
ATOM 1326 C CA . SER A 1 169 ? -10.735 -9.545 16.170 1.00 83.19 169 SER A CA 1
ATOM 1327 C C . SER A 1 169 ? -11.921 -10.243 16.841 1.00 83.19 169 SER A C 1
ATOM 1329 O O . SER A 1 169 ? -13.018 -10.321 16.299 1.00 83.19 169 SER A O 1
ATOM 1331 N N . GLU A 1 170 ? -11.707 -10.778 18.039 1.00 75.75 170 GLU A N 1
ATOM 1332 C CA . GLU A 1 170 ? -12.679 -11.568 18.798 1.00 75.75 170 GLU A CA 1
ATOM 1333 C C . GLU A 1 170 ? -13.937 -10.762 19.149 1.00 75.75 170 GLU A C 1
ATOM 1335 O O . GLU A 1 170 ? -15.034 -11.313 19.222 1.00 75.75 170 GLU A O 1
ATOM 1340 N N . ASP A 1 171 ? -13.779 -9.456 19.338 1.00 76.50 171 ASP A N 1
ATOM 1341 C CA . ASP A 1 171 ? -14.843 -8.497 19.619 1.00 76.50 171 ASP A CA 1
ATOM 1342 C C . ASP A 1 171 ? -15.455 -7.868 18.350 1.00 76.50 171 ASP A C 1
ATOM 1344 O O . ASP A 1 171 ? -16.306 -6.989 18.465 1.00 76.50 171 ASP A O 1
ATOM 1348 N N . ASN A 1 172 ? -15.032 -8.291 17.148 1.00 78.00 172 ASN A N 1
ATOM 1349 C CA . ASN A 1 172 ? -15.397 -7.720 15.843 1.00 78.00 172 ASN A CA 1
ATOM 1350 C C . ASN A 1 172 ? -15.107 -6.215 15.687 1.00 78.00 172 ASN A C 1
ATOM 1352 O O . ASN A 1 172 ? -15.580 -5.594 14.735 1.00 78.00 172 ASN A O 1
ATOM 1356 N N . SER A 1 173 ? -14.333 -5.610 16.590 1.00 85.31 173 SER A N 1
ATOM 1357 C CA . SER A 1 173 ? -14.043 -4.175 16.547 1.00 85.31 173 SER A CA 1
ATOM 1358 C C . SER A 1 173 ? -12.952 -3.817 15.540 1.00 85.31 173 SER A C 1
ATOM 1360 O O . SER A 1 173 ? -12.808 -2.645 15.185 1.00 85.31 173 SER A O 1
ATOM 1362 N N . THR A 1 174 ? -12.165 -4.799 15.085 1.00 90.62 174 THR A N 1
ATOM 1363 C CA . THR A 1 174 ? -11.033 -4.602 14.178 1.00 90.62 174 THR A CA 1
ATOM 1364 C C . THR A 1 174 ? -10.936 -5.728 13.152 1.00 90.62 174 THR A C 1
ATOM 1366 O O . THR A 1 174 ? -10.935 -6.911 13.487 1.00 90.62 174 THR A O 1
ATOM 1369 N N . VAL A 1 175 ? -10.778 -5.353 11.885 1.00 93.19 175 VAL A N 1
ATOM 1370 C CA . VAL A 1 175 ? -10.550 -6.279 10.772 1.00 93.19 175 VAL A CA 1
ATOM 1371 C C . VAL A 1 175 ? -9.232 -5.920 10.106 1.00 93.19 175 VAL A C 1
ATOM 1373 O O . VAL A 1 175 ? -9.034 -4.785 9.686 1.00 93.19 175 VAL A O 1
ATOM 1376 N N . VAL A 1 176 ? -8.327 -6.885 9.976 1.00 95.44 176 VAL A N 1
ATOM 1377 C CA . VAL A 1 176 ? -7.030 -6.714 9.320 1.00 95.44 176 VAL A CA 1
ATOM 1378 C C . VAL A 1 176 ? -7.063 -7.403 7.965 1.00 95.44 176 VAL A C 1
ATOM 1380 O O . VAL A 1 176 ? -7.131 -8.627 7.877 1.00 95.44 176 VAL A O 1
ATOM 1383 N N . VAL A 1 177 ? -6.992 -6.615 6.898 1.00 96.62 177 VAL A N 1
ATOM 1384 C CA . VAL A 1 177 ? -6.918 -7.103 5.522 1.00 96.62 177 VAL A CA 1
ATOM 1385 C C . VAL A 1 177 ? -5.453 -7.165 5.113 1.00 96.62 177 VAL A C 1
ATOM 1387 O O . VAL A 1 177 ? -4.784 -6.141 4.961 1.00 96.62 177 VAL A O 1
ATOM 1390 N N . SER A 1 178 ? -4.948 -8.382 4.944 1.00 96.19 178 SER A N 1
ATOM 1391 C CA . SER A 1 178 ? -3.577 -8.646 4.533 1.00 96.19 178 SER A CA 1
ATOM 1392 C C . SER A 1 178 ? -3.499 -8.920 3.042 1.00 96.19 178 SER A C 1
ATOM 1394 O O . SER A 1 178 ? -4.122 -9.859 2.556 1.00 96.19 178 SER A O 1
ATOM 1396 N N . VAL A 1 179 ? -2.732 -8.104 2.321 1.00 94.69 179 VAL A N 1
ATOM 1397 C CA . VAL A 1 179 ? -2.613 -8.155 0.862 1.00 94.69 179 VAL A CA 1
ATOM 1398 C C . VAL A 1 179 ? -1.275 -8.774 0.459 1.00 94.69 179 VAL A C 1
ATOM 1400 O O . VAL A 1 179 ? -0.196 -8.304 0.840 1.00 94.69 179 VAL A O 1
ATOM 1403 N N . LYS A 1 180 ? -1.351 -9.825 -0.357 1.00 92.06 180 LYS A N 1
ATOM 1404 C CA . LYS A 1 180 ? -0.209 -10.506 -0.965 1.00 92.06 180 LYS A CA 1
ATOM 1405 C C . LYS A 1 180 ? 0.490 -9.570 -1.950 1.00 92.06 180 LYS A C 1
ATOM 1407 O O . LYS A 1 180 ? -0.149 -8.844 -2.706 1.00 92.06 180 LYS A O 1
ATOM 1412 N N . GLY A 1 181 ? 1.814 -9.622 -1.970 1.00 87.06 181 GLY A N 1
ATOM 1413 C CA . GLY A 1 181 ? 2.627 -8.995 -3.007 1.00 87.06 181 GLY A CA 1
ATOM 1414 C C . GLY A 1 181 ? 3.071 -9.979 -4.087 1.00 87.06 181 GLY A C 1
ATOM 1415 O O . GLY A 1 181 ? 2.447 -11.016 -4.338 1.00 87.06 181 GLY A O 1
ATOM 1416 N N . THR A 1 182 ? 4.180 -9.650 -4.735 1.00 82.50 182 THR A N 1
ATOM 1417 C CA . THR A 1 182 ? 4.642 -10.372 -5.916 1.00 82.50 182 THR A CA 1
ATOM 1418 C C . THR A 1 182 ? 5.204 -11.736 -5.564 1.00 82.50 182 THR A C 1
ATOM 1420 O O . THR A 1 182 ? 6.113 -11.874 -4.743 1.00 82.50 182 THR A O 1
ATOM 1423 N N . SER A 1 183 ? 4.699 -12.770 -6.234 1.00 70.88 183 SER A N 1
ATOM 1424 C CA . SER A 1 183 ? 5.330 -14.083 -6.206 1.00 70.88 183 SER A CA 1
ATOM 1425 C C . SER A 1 183 ? 6.650 -14.012 -6.979 1.00 70.88 183 SER A C 1
ATOM 1427 O O . SER A 1 183 ? 6.682 -14.062 -8.206 1.00 70.88 183 SER A O 1
ATOM 1429 N N . ALA A 1 184 ? 7.772 -13.872 -6.274 1.00 54.62 184 ALA A N 1
ATOM 1430 C CA . ALA A 1 184 ? 9.090 -13.898 -6.895 1.00 54.62 184 ALA A CA 1
ATOM 1431 C C . ALA A 1 184 ? 9.388 -15.314 -7.423 1.00 54.62 184 ALA A C 1
ATOM 1433 O O . ALA A 1 184 ? 9.933 -16.157 -6.713 1.00 54.62 184 ALA A O 1
ATOM 1434 N N . GLY A 1 185 ? 9.039 -15.580 -8.687 1.00 45.94 185 GLY A N 1
ATOM 1435 C CA . GLY A 1 185 ? 9.201 -16.892 -9.332 1.00 45.94 185 GLY A CA 1
ATOM 1436 C C . GLY A 1 185 ? 10.632 -17.456 -9.331 1.00 45.94 185 GLY A C 1
ATOM 1437 O O . GLY A 1 185 ? 10.813 -18.637 -9.613 1.00 45.94 185 GLY A O 1
ATOM 1438 N N . TRP A 1 186 ? 11.638 -16.647 -8.977 1.00 35.25 186 TRP A N 1
ATOM 1439 C CA . TRP A 1 186 ? 13.040 -17.053 -8.854 1.00 35.25 186 TRP A CA 1
ATOM 1440 C C . TRP A 1 186 ? 13.433 -17.571 -7.455 1.00 35.25 186 TRP A C 1
ATOM 1442 O O . TRP A 1 186 ? 14.423 -18.286 -7.348 1.00 35.25 186 TRP A O 1
ATOM 1452 N N . VAL A 1 187 ? 12.670 -17.258 -6.397 1.00 40.03 187 VAL A N 1
ATOM 1453 C CA . VAL A 1 187 ? 13.003 -17.644 -5.005 1.00 40.03 187 VAL A CA 1
ATOM 1454 C C . VAL A 1 187 ? 12.373 -18.986 -4.611 1.00 40.03 187 VAL A C 1
ATOM 1456 O O . VAL A 1 187 ? 12.917 -19.703 -3.777 1.00 40.03 187 VAL A O 1
ATOM 1459 N N . VAL A 1 188 ? 11.240 -19.355 -5.220 1.00 35.16 188 VAL A N 1
ATOM 1460 C CA . VAL A 1 188 ? 10.407 -20.497 -4.782 1.00 35.16 188 VAL A CA 1
ATOM 1461 C C . VAL A 1 188 ? 10.226 -21.611 -5.821 1.00 35.16 188 VAL A C 1
ATOM 1463 O O . VAL A 1 188 ? 9.433 -22.521 -5.607 1.00 35.16 188 VAL A O 1
ATOM 1466 N N . GLY A 1 189 ? 11.000 -21.614 -6.911 1.00 31.19 189 GLY A N 1
ATOM 1467 C CA . GLY A 1 189 ? 11.075 -22.777 -7.807 1.00 31.19 189 GLY A CA 1
ATOM 1468 C C . GLY A 1 189 ? 9.781 -23.075 -8.572 1.00 31.19 189 GLY A C 1
ATOM 1469 O O . GLY A 1 189 ? 9.286 -24.198 -8.542 1.00 31.19 189 GLY A O 1
ATOM 1470 N N . GLY A 1 190 ? 9.255 -22.076 -9.282 1.00 42.47 190 GLY A N 1
ATOM 1471 C CA . GLY A 1 190 ? 8.074 -22.215 -10.134 1.00 42.47 190 GLY A CA 1
ATOM 1472 C C . GLY A 1 190 ? 7.240 -20.941 -10.109 1.00 42.47 190 GLY A C 1
ATOM 1473 O O . GLY A 1 190 ? 6.913 -20.425 -9.042 1.00 42.47 190 GLY A O 1
ATOM 1474 N N . GLY A 1 191 ? 6.925 -20.394 -11.282 1.00 52.88 191 GLY A N 1
ATOM 1475 C CA . GLY A 1 191 ? 6.044 -19.238 -11.373 1.00 52.88 191 GLY A CA 1
ATOM 1476 C C . GLY A 1 191 ? 4.619 -19.657 -11.030 1.00 52.88 191 GLY A C 1
ATOM 1477 O O . GLY A 1 191 ? 3.987 -20.350 -11.820 1.00 52.88 191 GLY A O 1
ATOM 1478 N N . GLY A 1 192 ? 4.135 -19.278 -9.847 1.00 62.62 192 GLY A N 1
ATOM 1479 C CA . GLY A 1 192 ? 2.731 -19.459 -9.485 1.00 62.62 192 GLY A CA 1
ATOM 1480 C C . GLY A 1 192 ? 1.789 -18.714 -10.448 1.00 62.62 192 GLY A C 1
ATOM 1481 O O . GLY A 1 192 ? 2.235 -17.842 -11.199 1.00 62.62 192 GLY A O 1
ATOM 1482 N N . PRO A 1 193 ? 0.483 -19.009 -10.409 1.00 65.38 193 PRO A N 1
ATOM 1483 C CA . PRO A 1 193 ? -0.492 -18.448 -11.348 1.00 65.38 193 PRO A CA 1
ATOM 1484 C C . PRO A 1 193 ? -0.539 -16.907 -11.350 1.00 65.38 193 PRO A C 1
ATOM 1486 O O . PRO A 1 193 ? -0.769 -16.313 -12.398 1.00 65.38 193 PRO A O 1
ATOM 1489 N N . THR A 1 194 ? -0.213 -16.235 -10.236 1.00 71.50 194 THR A N 1
ATOM 1490 C CA . THR A 1 194 ? -0.243 -14.758 -10.151 1.00 71.50 194 THR A CA 1
ATOM 1491 C C . THR A 1 194 ? 0.960 -14.042 -10.757 1.00 71.50 194 THR A C 1
ATOM 1493 O O . THR A 1 194 ? 0.897 -12.835 -10.970 1.00 71.50 194 THR A O 1
ATOM 1496 N N . VAL A 1 195 ? 2.069 -14.735 -11.052 1.00 78.81 195 VAL A N 1
ATOM 1497 C CA . VAL A 1 195 ? 3.366 -14.082 -11.338 1.00 78.81 195 VAL A CA 1
ATOM 1498 C C . VAL A 1 195 ? 3.289 -13.086 -12.496 1.00 78.81 195 VAL A C 1
ATOM 1500 O O . VAL A 1 195 ? 3.913 -12.026 -12.446 1.00 78.81 195 VAL A O 1
ATOM 1503 N N . ALA A 1 196 ? 2.518 -13.404 -13.537 1.00 80.12 196 ALA A N 1
ATOM 1504 C CA . ALA A 1 196 ? 2.363 -12.521 -14.687 1.00 80.12 196 ALA A CA 1
ATOM 1505 C C . ALA A 1 196 ? 1.616 -11.224 -14.328 1.00 80.12 196 ALA A C 1
ATOM 1507 O O . ALA A 1 196 ? 2.076 -10.140 -14.696 1.00 80.12 196 ALA A O 1
ATOM 1508 N N . LYS A 1 197 ? 0.500 -11.318 -13.588 1.00 83.69 197 LYS A N 1
ATOM 1509 C CA . LYS A 1 197 ? -0.296 -10.149 -13.176 1.00 83.69 197 LYS A CA 1
ATOM 1510 C C . LYS A 1 197 ? 0.402 -9.340 -12.085 1.00 83.69 197 LYS A C 1
ATOM 1512 O O . LYS A 1 197 ? 0.382 -8.113 -12.161 1.00 83.69 197 LYS A O 1
ATOM 1517 N N . ASP A 1 198 ? 1.087 -9.993 -11.148 1.00 84.31 198 ASP A N 1
ATOM 1518 C CA . ASP A 1 198 ? 1.915 -9.331 -10.133 1.00 84.31 198 ASP A CA 1
ATOM 1519 C C . ASP A 1 198 ? 2.969 -8.440 -10.817 1.00 84.31 198 ASP A C 1
ATOM 1521 O O . ASP A 1 198 ? 3.013 -7.227 -10.615 1.00 84.31 198 ASP A O 1
ATOM 1525 N N . LYS A 1 199 ? 3.741 -9.026 -11.744 1.00 86.69 199 LYS A N 1
ATOM 1526 C CA . LYS A 1 199 ? 4.788 -8.327 -12.499 1.00 86.69 199 LYS A CA 1
ATOM 1527 C C . LYS A 1 199 ? 4.244 -7.206 -13.380 1.00 86.69 199 LYS A C 1
ATOM 1529 O O . LYS A 1 199 ? 4.915 -6.187 -13.546 1.00 86.69 199 LYS A O 1
ATOM 1534 N N . LEU A 1 200 ? 3.059 -7.378 -13.969 1.00 88.50 200 LEU A N 1
ATOM 1535 C CA . LEU A 1 200 ? 2.386 -6.316 -14.718 1.00 88.50 200 LEU A CA 1
ATOM 1536 C C . LEU A 1 200 ? 2.066 -5.124 -13.806 1.00 88.50 200 LEU A C 1
ATOM 1538 O O . LEU A 1 200 ? 2.395 -3.992 -14.157 1.00 88.50 200 LEU A O 1
ATOM 1542 N N . ASN A 1 201 ? 1.479 -5.378 -12.633 1.00 90.44 201 ASN A N 1
ATOM 1543 C CA . ASN A 1 201 ? 1.128 -4.334 -11.671 1.00 90.44 201 ASN A CA 1
ATOM 1544 C C . ASN A 1 201 ? 2.377 -3.632 -11.120 1.00 90.44 201 ASN A C 1
ATOM 1546 O O . ASN A 1 201 ? 2.405 -2.405 -11.121 1.00 90.44 201 ASN A O 1
ATOM 1550 N N . ASP A 1 202 ? 3.429 -4.370 -10.751 1.00 90.56 202 ASP A N 1
ATOM 1551 C CA . ASP A 1 202 ? 4.716 -3.786 -10.338 1.00 90.56 202 ASP A CA 1
ATOM 1552 C C . ASP A 1 202 ? 5.247 -2.805 -11.390 1.00 90.56 202 ASP A C 1
ATOM 1554 O O . ASP A 1 202 ? 5.554 -1.642 -11.120 1.00 90.56 202 ASP A O 1
ATOM 1558 N N . ASN A 1 203 ? 5.316 -3.278 -12.633 1.00 92.00 203 ASN A N 1
ATOM 1559 C CA . ASN A 1 203 ? 5.859 -2.522 -13.747 1.00 92.00 203 ASN A CA 1
ATOM 1560 C C . ASN A 1 203 ? 5.003 -1.304 -14.109 1.00 92.00 203 ASN A C 1
ATOM 1562 O O . ASN A 1 203 ? 5.549 -0.274 -14.503 1.00 92.00 203 ASN A O 1
ATOM 1566 N N . LEU A 1 204 ? 3.681 -1.379 -13.979 1.00 91.44 204 LEU A N 1
ATOM 1567 C CA . LEU A 1 204 ? 2.806 -0.231 -14.212 1.00 91.44 204 LEU A CA 1
ATOM 1568 C C . LEU A 1 204 ? 2.896 0.796 -13.075 1.00 91.44 204 LEU A C 1
ATOM 1570 O O . LEU A 1 204 ? 3.011 1.995 -13.345 1.00 91.44 204 LEU A O 1
ATOM 1574 N N . LEU A 1 205 ? 2.871 0.342 -11.818 1.00 93.12 205 LEU A N 1
ATOM 1575 C CA . LEU A 1 205 ? 2.826 1.209 -10.638 1.00 93.12 205 LEU A CA 1
ATOM 1576 C C . LEU A 1 205 ? 4.152 1.938 -10.399 1.00 93.12 205 LEU A C 1
ATOM 1578 O O . LEU A 1 205 ? 4.145 3.135 -10.101 1.00 93.12 205 LEU A O 1
ATOM 1582 N N . PHE A 1 206 ? 5.284 1.244 -10.553 1.00 94.06 206 PHE A N 1
ATOM 1583 C CA . PHE A 1 206 ? 6.579 1.734 -10.067 1.00 94.06 206 PHE A CA 1
ATOM 1584 C C . PHE A 1 206 ? 7.541 2.194 -11.163 1.00 94.06 206 PHE A C 1
ATOM 1586 O O . PHE A 1 206 ? 8.557 2.818 -10.851 1.00 94.06 206 PHE A O 1
ATOM 1593 N N . SER A 1 207 ? 7.232 1.964 -12.443 1.00 92.56 207 SER A N 1
ATOM 1594 C CA . SER A 1 207 ? 8.078 2.455 -13.537 1.00 92.56 207 SER A CA 1
ATOM 1595 C C . SER A 1 207 ? 7.780 3.906 -13.917 1.00 92.56 207 SER A C 1
ATOM 1597 O O . SER A 1 207 ? 6.651 4.403 -13.839 1.00 92.56 207 SER A O 1
ATOM 1599 N N . CYS A 1 208 ? 8.789 4.607 -14.419 1.00 88.81 208 CYS A N 1
ATOM 1600 C CA . CYS A 1 208 ? 8.640 5.950 -14.964 1.00 88.81 208 CYS A CA 1
ATOM 1601 C C . CYS A 1 208 ? 7.914 5.936 -16.316 1.00 88.81 208 CYS A C 1
ATOM 1603 O O . CYS A 1 208 ? 7.185 6.883 -16.619 1.00 88.81 208 CYS A O 1
ATOM 1605 N N . CYS A 1 209 ? 8.084 4.883 -17.122 1.00 89.69 209 CYS A N 1
ATOM 1606 C CA . CYS A 1 209 ? 7.558 4.844 -18.485 1.00 89.69 209 CYS A CA 1
ATOM 1607 C C . CYS A 1 209 ? 7.273 3.417 -18.989 1.00 89.69 209 CYS A C 1
ATOM 1609 O O . CYS A 1 209 ? 8.093 2.832 -19.696 1.00 89.69 209 CYS A O 1
ATOM 1611 N N . CYS A 1 210 ? 6.100 2.864 -18.650 1.00 87.75 210 CYS A N 1
ATOM 1612 C CA . CYS A 1 210 ? 5.625 1.543 -19.102 1.00 87.75 210 CYS A CA 1
ATOM 1613 C C . CYS A 1 210 ? 6.688 0.430 -18.981 1.00 87.75 210 CYS A C 1
ATOM 1615 O O . CYS A 1 210 ? 6.786 -0.420 -19.861 1.00 87.75 210 CYS A O 1
ATOM 1617 N N . ALA A 1 211 ? 7.520 0.452 -17.938 1.00 88.44 211 ALA A N 1
ATOM 1618 C CA . ALA A 1 211 ? 8.642 -0.467 -17.733 1.00 88.44 211 ALA A CA 1
ATOM 1619 C C . ALA A 1 211 ? 9.649 -0.552 -18.895 1.00 88.44 211 ALA A C 1
ATOM 1621 O O . ALA A 1 211 ? 10.312 -1.569 -19.103 1.00 88.44 211 ALA A O 1
ATOM 1622 N N . LYS A 1 212 ? 9.826 0.535 -19.651 1.00 88.06 212 LYS A N 1
ATOM 1623 C CA . LYS A 1 212 ? 10.852 0.631 -20.690 1.00 88.06 212 LYS A CA 1
ATOM 1624 C C . LYS A 1 212 ? 12.214 0.996 -20.084 1.00 88.06 212 LYS A C 1
ATOM 1626 O O . LYS A 1 212 ? 12.691 2.114 -20.236 1.00 88.06 212 LYS A O 1
ATOM 1631 N N . VAL A 1 213 ? 12.848 0.031 -19.415 1.00 83.12 213 VAL A N 1
ATOM 1632 C CA . VAL A 1 213 ? 14.139 0.232 -18.719 1.00 83.12 213 VAL A CA 1
ATOM 1633 C C . VAL A 1 213 ? 15.335 0.194 -19.676 1.00 83.12 213 VAL A C 1
ATOM 1635 O O . VAL A 1 213 ? 16.336 0.858 -19.438 1.00 83.12 213 VAL A O 1
ATOM 1638 N N . GLY A 1 214 ? 15.253 -0.556 -20.781 1.00 81.19 214 GLY A N 1
ATOM 1639 C CA . GLY A 1 214 ? 16.349 -0.666 -21.749 1.00 81.19 214 GLY A CA 1
ATOM 1640 C C . GLY A 1 214 ? 15.910 -1.143 -23.136 1.00 81.19 214 GLY A C 1
ATOM 1641 O O . GLY A 1 214 ? 14.731 -1.447 -23.340 1.00 81.19 214 GLY A O 1
ATOM 1642 N N . PRO A 1 215 ? 16.828 -1.224 -24.118 1.00 80.50 215 PRO A N 1
ATOM 1643 C CA . PRO A 1 215 ? 16.499 -1.542 -25.511 1.00 80.50 215 PRO A CA 1
ATOM 1644 C C . PRO A 1 215 ? 15.777 -2.881 -25.697 1.00 80.50 215 PRO A C 1
ATOM 1646 O O . PRO A 1 215 ? 14.840 -2.945 -26.486 1.00 80.50 215 PRO A O 1
ATOM 1649 N N . THR A 1 216 ? 16.138 -3.898 -24.913 1.00 83.75 216 THR A N 1
ATOM 1650 C CA . THR A 1 216 ? 15.599 -5.268 -24.984 1.00 83.75 216 THR A CA 1
ATOM 1651 C C . THR A 1 216 ? 14.229 -5.452 -24.324 1.00 83.75 216 THR A C 1
ATOM 1653 O O . THR A 1 216 ? 13.621 -6.507 -24.466 1.00 83.75 216 THR A O 1
ATOM 1656 N N . TRP A 1 217 ? 13.727 -4.446 -23.604 1.00 87.38 217 TRP A N 1
ATOM 1657 C CA . TRP A 1 217 ? 12.436 -4.522 -22.920 1.00 87.38 217 TRP A CA 1
ATOM 1658 C C . TRP A 1 217 ? 11.284 -4.130 -23.837 1.00 87.38 217 TRP A C 1
ATOM 1660 O O . TRP A 1 217 ? 11.364 -3.118 -24.542 1.00 87.38 217 TRP A O 1
ATOM 1670 N N . SER A 1 218 ? 10.186 -4.877 -23.754 1.00 86.75 218 SER A N 1
ATOM 1671 C CA . SER A 1 218 ? 8.907 -4.477 -24.342 1.00 86.75 218 SER A CA 1
ATOM 1672 C C . SER A 1 218 ? 8.098 -3.690 -23.306 1.00 86.75 218 SER A C 1
ATOM 1674 O O . SER A 1 218 ? 7.989 -4.160 -22.172 1.00 86.75 218 SER A O 1
ATOM 1676 N N . PRO A 1 219 ? 7.558 -2.504 -23.647 1.00 89.56 219 PRO A N 1
ATOM 1677 C CA . PRO A 1 219 ? 6.713 -1.753 -22.729 1.00 89.56 219 PRO A CA 1
ATOM 1678 C C . PRO A 1 219 ? 5.474 -2.550 -22.301 1.00 89.56 219 PRO A C 1
ATOM 1680 O O . PRO A 1 219 ? 4.865 -3.228 -23.124 1.00 89.56 219 PRO A O 1
ATOM 1683 N N . VAL A 1 220 ? 5.062 -2.419 -21.038 1.00 89.31 220 VAL A N 1
ATOM 1684 C CA . VAL A 1 220 ? 3.845 -3.072 -20.506 1.00 89.31 220 VAL A CA 1
ATOM 1685 C C . VAL A 1 220 ? 2.549 -2.318 -20.834 1.00 89.31 220 VAL A C 1
ATOM 1687 O O . VAL A 1 220 ? 1.460 -2.811 -20.566 1.00 89.31 220 VAL A O 1
ATOM 1690 N N . CYS A 1 221 ? 2.658 -1.122 -21.418 1.00 88.88 221 CYS A N 1
ATOM 1691 C CA . CYS A 1 221 ? 1.536 -0.335 -21.921 1.00 88.88 221 CYS A CA 1
ATOM 1692 C C . CYS A 1 221 ? 1.893 0.408 -23.213 1.00 88.88 221 CYS A C 1
ATOM 1694 O O . CYS A 1 221 ? 3.060 0.684 -23.495 1.00 88.88 221 CYS A O 1
ATOM 1696 N N . GLY A 1 222 ? 0.869 0.796 -23.978 1.00 90.12 222 GLY A N 1
ATOM 1697 C CA . GLY A 1 222 ? 1.003 1.515 -25.253 1.00 90.12 222 GLY A CA 1
ATOM 1698 C C . GLY A 1 222 ? 1.370 3.001 -25.139 1.00 90.12 222 GLY A C 1
ATOM 1699 O O . GLY A 1 222 ? 1.201 3.742 -26.101 1.00 90.12 222 GLY A O 1
ATOM 1700 N N . CYS A 1 223 ? 1.836 3.471 -23.977 1.00 91.69 223 CYS A N 1
ATOM 1701 C CA . CYS A 1 223 ? 2.049 4.900 -23.720 1.00 91.69 223 CYS A CA 1
ATOM 1702 C C . CYS A 1 223 ? 3.460 5.405 -24.049 1.00 91.69 223 CYS A C 1
ATOM 1704 O O . CYS A 1 223 ? 3.723 6.600 -23.892 1.00 91.69 223 CYS A O 1
ATOM 1706 N N . HIS A 1 224 ? 4.371 4.516 -24.454 1.00 91.94 224 HIS A N 1
ATOM 1707 C CA . HIS A 1 224 ? 5.751 4.853 -24.810 1.00 91.94 224 HIS A CA 1
ATOM 1708 C C . HIS A 1 224 ? 5.809 5.701 -26.088 1.00 91.94 224 HIS A C 1
ATOM 1710 O O . HIS A 1 22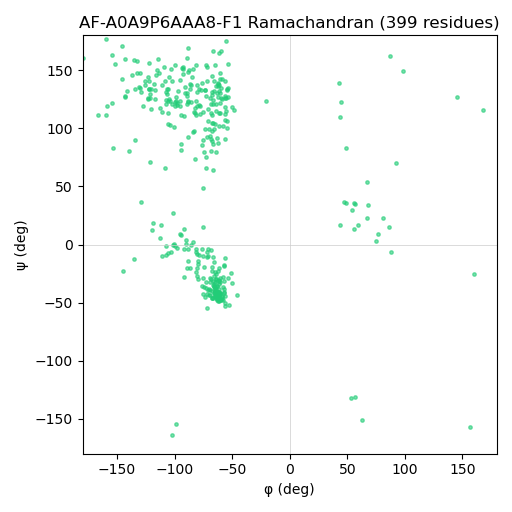4 ? 5.183 5.371 -27.089 1.00 91.94 224 HIS A O 1
ATOM 1716 N N . GLN A 1 225 ? 6.565 6.801 -26.053 1.00 91.25 225 GLN A N 1
ATOM 1717 C CA . GLN A 1 225 ? 6.696 7.772 -27.152 1.00 91.25 225 GLN A CA 1
ATOM 1718 C C . GLN A 1 225 ? 8.143 7.883 -27.673 1.00 91.25 225 GLN A C 1
ATOM 1720 O O . GLN A 1 225 ? 8.505 8.872 -28.308 1.00 91.25 225 GLN A O 1
ATOM 1725 N N . GLY A 1 226 ? 8.992 6.889 -27.392 1.00 83.50 226 GLY A N 1
ATOM 1726 C CA . GLY A 1 226 ? 10.417 6.905 -27.741 1.00 83.50 226 GLY A CA 1
ATOM 1727 C C . GLY A 1 226 ? 11.336 7.313 -26.580 1.00 83.50 226 GLY A C 1
ATOM 1728 O O . GLY A 1 226 ? 10.968 8.080 -25.690 1.00 83.50 226 GLY A O 1
ATOM 1729 N N . GLY A 1 227 ? 12.566 6.785 -26.575 1.00 81.81 227 GLY A N 1
ATOM 1730 C CA . GLY A 1 227 ? 13.533 7.017 -25.492 1.00 81.81 227 GLY A CA 1
ATOM 1731 C C . GLY A 1 227 ? 12.985 6.598 -24.121 1.00 81.81 227 GLY A C 1
ATOM 1732 O O . GLY A 1 227 ? 12.418 5.516 -23.997 1.00 81.81 227 GLY A O 1
ATOM 1733 N N . TYR A 1 228 ? 13.115 7.471 -23.118 1.00 77.12 228 TYR A N 1
ATOM 1734 C CA . TYR A 1 228 ? 12.527 7.312 -21.775 1.00 77.12 228 TYR A CA 1
ATOM 1735 C C . TYR A 1 228 ? 11.256 8.164 -21.579 1.00 77.12 228 TYR A C 1
ATOM 1737 O O . TYR A 1 228 ? 10.954 8.597 -20.468 1.00 77.12 228 TYR A O 1
ATOM 1745 N N . LYS A 1 229 ? 10.530 8.476 -22.662 1.00 87.56 229 LYS A N 1
ATOM 1746 C CA . LYS A 1 229 ? 9.349 9.351 -22.627 1.00 87.56 229 LYS A CA 1
ATOM 1747 C C . LYS A 1 229 ? 8.063 8.551 -22.798 1.00 87.56 229 LYS A C 1
ATOM 1749 O O . LYS A 1 229 ? 7.944 7.735 -23.711 1.00 87.56 229 LYS A O 1
ATOM 1754 N N . CYS A 1 230 ? 7.085 8.843 -21.949 1.00 91.12 230 CYS A N 1
ATOM 1755 C CA . CYS A 1 230 ? 5.734 8.305 -22.032 1.00 91.12 230 CYS A CA 1
ATOM 1756 C C . CYS A 1 230 ? 4.708 9.435 -21.942 1.00 91.12 230 CYS A C 1
ATOM 1758 O O . CYS A 1 230 ? 4.916 10.423 -21.234 1.00 91.12 230 CYS A O 1
ATOM 1760 N N . GLY A 1 231 ? 3.576 9.268 -22.625 1.00 92.31 231 GLY A N 1
ATOM 1761 C CA . GLY A 1 231 ? 2.449 10.187 -22.504 1.00 92.31 231 GLY A CA 1
ATOM 1762 C C . GLY A 1 231 ? 1.767 10.037 -21.143 1.00 92.31 231 GLY A C 1
ATOM 1763 O O . GLY A 1 231 ? 1.190 8.987 -20.864 1.00 92.31 231 GLY A O 1
ATOM 1764 N N . GLN A 1 232 ? 1.787 11.085 -20.311 1.00 89.50 232 GLN A N 1
ATOM 1765 C CA . GLN A 1 232 ? 1.254 11.014 -18.940 1.00 89.50 232 GLN A CA 1
ATOM 1766 C C . GLN A 1 232 ? -0.235 10.668 -18.891 1.00 89.50 232 GLN A C 1
ATOM 1768 O O . GLN A 1 232 ? -0.617 9.726 -18.208 1.00 89.50 232 GLN A O 1
ATOM 1773 N N . ASN A 1 233 ? -1.066 11.322 -19.709 1.00 89.69 233 ASN A N 1
ATOM 1774 C CA . ASN A 1 233 ? -2.500 11.017 -19.769 1.00 89.69 233 ASN A CA 1
ATOM 1775 C C . ASN A 1 233 ? -2.789 9.544 -20.114 1.00 89.69 233 ASN A C 1
ATOM 1777 O O . ASN A 1 233 ? -3.794 8.997 -19.672 1.00 89.69 233 ASN A O 1
ATOM 1781 N N . CYS A 1 234 ? -1.928 8.903 -20.911 1.00 91.12 234 CYS A N 1
ATOM 1782 C CA . CYS A 1 234 ? -2.059 7.484 -21.235 1.00 91.12 234 CYS A CA 1
ATOM 1783 C C . CYS A 1 234 ? -1.640 6.597 -20.054 1.00 91.12 234 CYS A C 1
ATOM 1785 O O . CYS A 1 234 ? -2.342 5.633 -19.748 1.00 91.12 234 CYS A O 1
ATOM 1787 N N . LEU A 1 235 ? -0.537 6.929 -19.368 1.00 89.62 235 LEU A N 1
ATOM 1788 C CA . LEU A 1 235 ? -0.079 6.192 -18.183 1.00 89.62 235 LEU A CA 1
ATOM 1789 C C . LEU A 1 235 ? -1.137 6.195 -17.079 1.00 89.62 235 LEU A C 1
ATOM 1791 O O . LEU A 1 235 ? -1.438 5.155 -16.507 1.00 89.62 235 LEU A O 1
ATOM 1795 N N . GLU A 1 236 ? -1.731 7.355 -16.818 1.00 89.50 236 GLU A N 1
ATOM 1796 C CA . GLU A 1 236 ? -2.790 7.510 -15.819 1.00 89.50 236 GLU A CA 1
ATOM 1797 C C . GLU A 1 236 ? -4.021 6.655 -16.150 1.00 89.50 236 GLU A C 1
ATOM 1799 O O . GLU A 1 236 ? -4.567 6.001 -15.267 1.00 89.50 236 GLU A O 1
ATOM 1804 N N . ARG A 1 237 ? -4.435 6.601 -17.426 1.00 85.88 237 ARG A N 1
ATOM 1805 C CA . ARG A 1 237 ? -5.533 5.720 -17.868 1.00 85.88 237 ARG A CA 1
ATOM 1806 C C . ARG A 1 237 ? -5.173 4.247 -17.724 1.00 85.88 237 ARG A C 1
ATOM 1808 O O . ARG A 1 237 ? -5.999 3.476 -17.262 1.00 85.88 237 ARG A O 1
ATOM 1815 N N . SER A 1 238 ? -3.942 3.884 -18.079 1.00 84.62 238 SER A N 1
ATOM 1816 C CA . SER A 1 238 ? -3.460 2.502 -17.983 1.00 84.62 238 SER A CA 1
ATOM 1817 C C . SER A 1 238 ? -3.405 2.010 -16.537 1.00 84.62 238 SER A C 1
ATOM 1819 O O . SER A 1 238 ? -3.489 0.815 -16.322 1.00 84.62 238 SER A O 1
ATOM 1821 N N . LEU A 1 239 ? -3.269 2.912 -15.558 1.00 81.94 239 LEU A N 1
ATOM 1822 C CA . LEU A 1 239 ? -3.268 2.596 -14.125 1.00 81.94 239 LEU A CA 1
ATOM 1823 C C . LEU A 1 239 ? -4.661 2.543 -13.490 1.00 81.94 239 LEU A C 1
ATOM 1825 O O . LEU A 1 239 ? -4.813 1.973 -12.414 1.00 81.94 239 LEU A O 1
ATOM 1829 N N . ALA A 1 240 ? -5.659 3.158 -14.120 1.00 77.69 240 ALA A N 1
ATOM 1830 C CA . ALA A 1 240 ? -7.028 3.217 -13.616 1.00 77.69 240 ALA A CA 1
ATOM 1831 C C . ALA A 1 240 ? -7.930 2.107 -14.185 1.00 77.69 240 ALA A C 1
ATOM 1833 O O . ALA A 1 240 ? -9.140 2.157 -13.983 1.00 77.69 240 ALA A O 1
ATOM 1834 N N . ASP A 1 241 ? -7.354 1.141 -14.903 1.00 77.81 241 ASP A N 1
ATOM 1835 C CA . ASP A 1 241 ? -8.074 -0.005 -15.451 1.00 77.81 241 ASP A CA 1
ATOM 1836 C C . ASP A 1 241 ? -8.686 -0.857 -14.321 1.00 77.81 241 ASP A C 1
ATOM 1838 O O . ASP A 1 241 ? -8.079 -1.076 -13.266 1.00 77.81 241 ASP A O 1
ATOM 1842 N N . GLU A 1 242 ? -9.920 -1.312 -14.523 1.00 61.66 242 GLU A N 1
ATOM 1843 C CA . GLU A 1 242 ? -10.693 -2.055 -13.523 1.00 61.66 242 GLU A CA 1
ATOM 1844 C C . GLU A 1 242 ? -10.098 -3.439 -13.230 1.00 61.66 242 GLU A C 1
ATOM 1846 O O . GLU A 1 242 ? -10.299 -3.978 -12.143 1.00 61.66 242 GLU A O 1
ATOM 1851 N N . SER A 1 243 ? -9.312 -3.985 -14.162 1.00 60.72 243 SER A N 1
ATOM 1852 C CA . SER A 1 243 ? -8.643 -5.283 -14.018 1.00 60.72 243 SER A CA 1
ATOM 1853 C C . SER A 1 243 ? -7.352 -5.234 -13.189 1.00 60.72 243 SER A C 1
ATOM 1855 O O . SER A 1 243 ? -6.788 -6.280 -12.855 1.00 60.72 243 SER A O 1
ATOM 1857 N N . LEU A 1 244 ? -6.872 -4.036 -12.834 1.00 82.38 244 LEU A N 1
ATOM 1858 C CA . LEU A 1 244 ? -5.674 -3.869 -12.017 1.00 82.38 244 LEU A CA 1
ATOM 1859 C C . LEU A 1 244 ? -5.954 -4.041 -10.527 1.00 82.38 244 LEU A C 1
ATOM 1861 O O . LEU A 1 244 ? -7.042 -3.781 -10.014 1.00 82.38 244 LEU A O 1
ATOM 1865 N N . PHE A 1 245 ? -4.908 -4.428 -9.803 1.00 86.88 245 PHE A N 1
ATOM 1866 C CA . PHE A 1 245 ? -4.990 -4.806 -8.396 1.00 86.88 245 PHE A CA 1
ATOM 1867 C C . PHE A 1 245 ? -5.482 -3.685 -7.483 1.00 86.88 245 PHE A C 1
ATOM 1869 O O . PHE A 1 245 ? -6.151 -3.958 -6.491 1.00 86.88 245 PHE A O 1
ATOM 1876 N N . TYR A 1 246 ? -5.211 -2.424 -7.825 1.00 90.19 246 TYR A N 1
ATOM 1877 C CA . TYR A 1 246 ? -5.741 -1.292 -7.068 1.00 90.19 246 TYR A CA 1
ATOM 1878 C C . TYR A 1 246 ? -7.278 -1.225 -7.133 1.00 90.19 246 TYR A C 1
ATOM 1880 O O . TYR A 1 246 ? -7.926 -1.093 -6.096 1.00 90.19 246 TYR A O 1
ATOM 1888 N N . SER A 1 247 ? -7.864 -1.380 -8.323 1.00 88.19 247 SER A N 1
ATOM 1889 C CA . SER A 1 247 ? -9.319 -1.366 -8.530 1.00 88.19 247 SER A CA 1
ATOM 1890 C C . SER A 1 247 ? -9.998 -2.548 -7.829 1.00 88.19 247 SER A C 1
ATOM 1892 O O . SER A 1 247 ? -10.994 -2.366 -7.129 1.00 88.19 247 SER A O 1
ATOM 1894 N N . VAL A 1 248 ? -9.407 -3.745 -7.924 1.00 87.88 248 VAL A N 1
ATOM 1895 C CA . VAL A 1 248 ? -9.877 -4.937 -7.193 1.00 87.88 248 VAL A CA 1
ATOM 1896 C C . VAL A 1 248 ? -9.817 -4.719 -5.677 1.00 87.88 248 VAL A C 1
ATOM 1898 O O . VAL A 1 248 ? -10.766 -5.041 -4.964 1.00 87.88 248 VAL A O 1
ATOM 1901 N N . GLY A 1 249 ? -8.739 -4.108 -5.181 1.00 90.69 249 GLY A N 1
ATOM 1902 C CA . GLY A 1 249 ? -8.567 -3.797 -3.765 1.00 90.69 249 GLY A CA 1
ATOM 1903 C C . GLY A 1 249 ? -9.580 -2.785 -3.216 1.00 90.69 249 GLY A C 1
ATOM 1904 O O . GLY A 1 249 ? -10.041 -2.950 -2.089 1.00 90.69 249 GLY A O 1
ATOM 1905 N N . ILE A 1 250 ? -9.984 -1.778 -4.004 1.00 92.06 250 ILE A N 1
ATOM 1906 C CA . ILE A 1 250 ? -11.084 -0.862 -3.641 1.00 92.06 250 ILE A CA 1
ATOM 1907 C C . ILE A 1 250 ? -12.383 -1.644 -3.430 1.00 92.06 250 ILE A C 1
ATOM 1909 O O . ILE A 1 250 ? -13.070 -1.440 -2.428 1.00 92.06 250 ILE A O 1
ATOM 1913 N N . ASN A 1 251 ? -12.720 -2.538 -4.362 1.00 90.56 251 ASN A N 1
ATOM 1914 C CA . ASN A 1 251 ? -13.942 -3.337 -4.281 1.00 90.56 251 ASN A CA 1
ATOM 1915 C C . ASN A 1 251 ? -13.912 -4.281 -3.076 1.00 90.56 251 ASN A C 1
ATOM 1917 O O . ASN A 1 251 ? -14.899 -4.366 -2.347 1.00 90.56 251 ASN A O 1
ATOM 1921 N N . LEU A 1 252 ? -12.767 -4.919 -2.812 1.00 90.88 252 LEU A N 1
ATOM 1922 C CA . LEU A 1 252 ? -12.582 -5.727 -1.608 1.00 90.88 252 LEU A CA 1
ATOM 1923 C C . LEU A 1 252 ? -12.804 -4.894 -0.341 1.00 90.88 252 LEU A C 1
ATOM 1925 O O . LEU A 1 252 ? -13.544 -5.326 0.535 1.00 90.88 252 LEU A O 1
ATOM 1929 N N . TYR A 1 253 ? -12.205 -3.704 -0.250 1.00 94.50 253 TYR A N 1
ATOM 1930 C CA . TYR A 1 253 ? -12.369 -2.835 0.916 1.00 94.50 253 TYR A CA 1
ATOM 1931 C C . TYR A 1 253 ? -13.842 -2.478 1.147 1.00 94.50 253 TYR A C 1
ATOM 1933 O O . TYR A 1 253 ? -14.338 -2.637 2.260 1.00 94.50 253 TYR A O 1
ATOM 1941 N N . ASN A 1 254 ? -14.560 -2.074 0.093 1.00 93.50 254 ASN A N 1
ATOM 1942 C CA . ASN A 1 254 ? -15.991 -1.776 0.174 1.00 93.50 254 ASN A CA 1
ATOM 1943 C C . ASN A 1 254 ? -16.803 -2.989 0.660 1.00 93.50 254 ASN A C 1
ATOM 1945 O O . ASN A 1 254 ? -17.648 -2.846 1.545 1.00 93.50 254 ASN A O 1
ATOM 1949 N N . ASN A 1 255 ? -16.515 -4.186 0.139 1.00 89.19 255 ASN A N 1
ATOM 1950 C CA . ASN A 1 255 ? -17.176 -5.421 0.564 1.00 89.19 255 ASN A CA 1
ATOM 1951 C C . ASN A 1 255 ? -16.905 -5.728 2.041 1.00 89.19 255 ASN A C 1
ATOM 1953 O O . ASN A 1 255 ? -17.828 -6.054 2.782 1.00 89.19 255 ASN A O 1
ATOM 1957 N N . VAL A 1 256 ? -15.660 -5.574 2.494 1.00 90.38 256 VAL A N 1
ATOM 1958 C CA . VAL A 1 256 ? -15.296 -5.774 3.901 1.00 90.38 256 VAL A CA 1
ATOM 1959 C C . VAL A 1 256 ? -16.019 -4.769 4.795 1.00 90.38 256 VAL A C 1
ATOM 1961 O O . VAL A 1 256 ? -16.598 -5.174 5.796 1.00 90.38 256 VAL A O 1
ATOM 1964 N N . THR A 1 257 ? -16.069 -3.486 4.426 1.00 92.38 257 THR A N 1
ATOM 1965 C CA . THR A 1 257 ? -16.818 -2.480 5.201 1.00 92.38 257 THR A CA 1
ATOM 1966 C C . THR A 1 257 ? -18.325 -2.710 5.195 1.00 92.38 257 THR A C 1
ATOM 1968 O O . THR A 1 257 ? -18.999 -2.326 6.141 1.00 92.38 257 THR A O 1
ATOM 1971 N N . TYR A 1 258 ? -18.868 -3.341 4.152 1.00 91.12 258 TYR A N 1
ATOM 1972 C CA . TYR A 1 258 ? -20.279 -3.715 4.112 1.00 91.12 258 TYR A CA 1
ATOM 1973 C C . TYR A 1 258 ? -20.586 -4.863 5.083 1.00 91.12 258 TYR A C 1
ATOM 1975 O O . TYR A 1 258 ? -21.622 -4.855 5.741 1.00 91.12 258 TYR A O 1
ATOM 1983 N N . ILE A 1 259 ? -19.673 -5.832 5.190 1.00 86.75 259 ILE A N 1
ATOM 1984 C CA . ILE A 1 259 ? -19.810 -6.991 6.085 1.00 86.75 259 ILE A CA 1
ATOM 1985 C C . ILE A 1 259 ? -19.526 -6.604 7.545 1.00 86.75 259 ILE A C 1
ATOM 1987 O O . ILE A 1 259 ? -20.183 -7.110 8.451 1.00 86.75 259 ILE A O 1
ATOM 1991 N N . TYR A 1 260 ? -18.584 -5.687 7.776 1.00 89.88 260 TYR A N 1
ATOM 1992 C CA . TYR A 1 260 ? -18.177 -5.215 9.101 1.00 89.88 260 TYR A CA 1
ATOM 1993 C C . TYR A 1 260 ? -18.365 -3.692 9.226 1.00 89.88 260 TYR A C 1
ATOM 1995 O O . TYR A 1 260 ? -17.377 -2.953 9.261 1.00 89.88 260 TYR A O 1
ATOM 2003 N N . PRO A 1 261 ? -19.619 -3.203 9.285 1.00 92.00 261 PRO A N 1
ATOM 2004 C CA . PRO A 1 261 ? -19.922 -1.769 9.231 1.00 92.00 261 PRO A CA 1
ATOM 2005 C C . PRO A 1 261 ? -19.375 -0.977 10.424 1.00 92.00 261 PRO A C 1
ATOM 2007 O O . PRO A 1 261 ? -19.031 0.195 10.272 1.00 92.00 261 PRO A O 1
ATOM 2010 N N . ASP A 1 262 ? -19.255 -1.623 11.585 1.00 90.56 262 ASP A N 1
ATOM 2011 C CA . ASP A 1 262 ? -18.822 -0.991 12.835 1.00 90.56 262 ASP A CA 1
ATOM 2012 C C . ASP A 1 262 ? -17.340 -1.247 13.164 1.00 90.56 262 ASP A C 1
ATOM 2014 O O . ASP A 1 262 ? -16.831 -0.763 14.177 1.00 90.56 262 ASP A O 1
ATOM 2018 N N . ALA A 1 263 ? -16.627 -2.009 12.326 1.00 91.50 263 ALA A N 1
ATOM 2019 C CA . ALA A 1 263 ? -15.244 -2.385 12.592 1.00 91.50 263 ALA A CA 1
ATOM 2020 C C . ALA A 1 263 ? -14.233 -1.356 12.069 1.00 91.50 263 ALA A C 1
ATOM 2022 O O . ALA A 1 263 ? -14.386 -0.741 11.010 1.00 91.50 263 ALA A O 1
ATOM 2023 N N . ASN A 1 264 ? -13.110 -1.246 12.774 1.00 92.81 264 ASN A N 1
ATOM 2024 C CA . ASN A 1 264 ? -11.927 -0.551 12.294 1.00 92.81 264 ASN A CA 1
ATOM 2025 C C . ASN A 1 264 ? -11.185 -1.441 11.295 1.00 92.81 264 ASN A C 1
ATOM 2027 O O . ASN A 1 264 ? -10.619 -2.468 11.663 1.00 92.81 264 ASN A O 1
ATOM 2031 N N . ILE A 1 265 ? -11.170 -1.042 10.025 1.00 95.69 265 ILE A N 1
ATOM 2032 C CA . ILE A 1 265 ? -10.471 -1.795 8.982 1.00 95.69 265 ILE A CA 1
ATOM 2033 C C . ILE A 1 265 ? -9.017 -1.330 8.896 1.00 95.69 265 ILE A C 1
ATOM 2035 O O . ILE A 1 265 ? -8.752 -0.148 8.672 1.00 95.69 265 ILE A O 1
ATOM 2039 N N . TRP A 1 266 ? -8.073 -2.253 9.051 1.00 97.50 266 TRP A N 1
ATOM 2040 C CA . TRP A 1 266 ? -6.642 -2.034 8.862 1.00 97.50 266 TRP A CA 1
ATOM 2041 C C . TRP A 1 266 ? -6.165 -2.726 7.592 1.00 97.50 266 TRP A C 1
ATOM 2043 O O . TRP A 1 266 ? -6.553 -3.858 7.308 1.00 97.50 266 TRP A O 1
ATOM 2053 N N . MET A 1 267 ? -5.269 -2.073 6.860 1.00 98.12 267 MET A N 1
ATOM 2054 C CA . MET A 1 267 ? -4.634 -2.647 5.678 1.00 98.12 267 MET A CA 1
ATOM 2055 C C . MET A 1 267 ? -3.177 -2.982 5.985 1.00 98.12 267 MET A C 1
ATOM 2057 O O . MET A 1 267 ? -2.429 -2.143 6.488 1.00 98.12 267 MET A O 1
ATOM 2061 N N . ILE A 1 268 ? -2.741 -4.190 5.647 1.00 98.19 268 ILE A N 1
ATOM 2062 C CA . ILE A 1 268 ? -1.330 -4.574 5.730 1.00 98.19 268 ILE A CA 1
ATOM 2063 C C . ILE A 1 268 ? -0.883 -5.277 4.456 1.00 98.19 268 ILE A C 1
ATOM 2065 O O . ILE A 1 268 ? -1.693 -5.822 3.708 1.00 98.19 268 ILE A O 1
ATOM 2069 N N . GLY A 1 269 ? 0.418 -5.277 4.198 1.00 96.69 269 GLY A N 1
ATOM 2070 C CA . GLY A 1 269 ? 0.958 -5.953 3.027 1.00 96.69 269 GLY A CA 1
ATOM 2071 C C . GLY A 1 269 ? 2.471 -5.851 2.924 1.00 96.69 269 GLY A C 1
ATOM 2072 O O . GLY A 1 269 ? 3.092 -4.969 3.519 1.00 96.69 269 GLY A O 1
ATOM 2073 N N . HIS A 1 270 ? 3.056 -6.757 2.142 1.00 94.69 270 HIS A N 1
ATOM 2074 C CA . HIS A 1 270 ? 4.488 -6.787 1.839 1.00 94.69 270 HIS A CA 1
ATOM 2075 C C . HIS A 1 270 ? 4.734 -6.557 0.351 1.00 94.69 270 HIS A C 1
ATOM 2077 O O . HIS A 1 270 ? 3.950 -7.039 -0.474 1.00 94.69 270 HIS A O 1
ATOM 2083 N N . SER A 1 271 ? 5.838 -5.887 0.005 1.00 94.00 271 SER A N 1
ATOM 2084 C CA . SER A 1 271 ? 6.224 -5.623 -1.386 1.00 94.00 271 SER A CA 1
ATOM 2085 C C . SER A 1 271 ? 5.070 -4.943 -2.151 1.00 94.00 271 SER A C 1
ATOM 2087 O O . SER A 1 271 ? 4.463 -4.013 -1.614 1.00 94.00 271 SER A O 1
ATOM 2089 N N . LEU A 1 272 ? 4.709 -5.409 -3.354 1.00 94.19 272 LEU A N 1
ATOM 2090 C CA . LEU A 1 272 ? 3.547 -4.932 -4.123 1.00 94.19 272 LEU A CA 1
ATOM 2091 C C . LEU A 1 272 ? 2.266 -4.802 -3.274 1.00 94.19 272 LEU A C 1
ATOM 2093 O O . LEU A 1 272 ? 1.562 -3.795 -3.363 1.00 94.19 272 LEU A O 1
ATOM 2097 N N . GLY A 1 273 ? 1.984 -5.786 -2.413 1.00 95.50 273 GLY A N 1
ATOM 2098 C CA . GLY A 1 273 ? 0.803 -5.792 -1.547 1.00 95.50 273 GLY A CA 1
ATOM 2099 C C . GLY A 1 273 ? 0.823 -4.666 -0.515 1.00 95.50 273 GLY A C 1
ATOM 2100 O O . GLY A 1 273 ? -0.218 -4.097 -0.198 1.00 95.50 273 GLY A O 1
ATOM 2101 N N . GLY A 1 274 ? 2.012 -4.276 -0.048 1.00 97.44 274 GLY A N 1
ATOM 2102 C CA . GLY A 1 274 ? 2.196 -3.134 0.845 1.00 97.44 274 GLY A CA 1
ATOM 2103 C C . GLY A 1 274 ? 1.891 -1.805 0.155 1.00 97.44 274 GLY A C 1
ATOM 2104 O O . GLY A 1 274 ? 1.139 -0.987 0.682 1.00 97.44 274 GLY A O 1
ATOM 2105 N N . SER A 1 275 ? 2.394 -1.604 -1.064 1.00 97.75 275 SER A N 1
ATOM 2106 C CA . SER A 1 275 ? 2.064 -0.409 -1.849 1.00 97.75 275 SER A CA 1
ATOM 2107 C C . SER A 1 275 ? 0.567 -0.331 -2.164 1.00 97.75 275 SER A C 1
ATOM 2109 O O . SER A 1 275 ? -0.025 0.738 -2.052 1.00 97.75 275 SER A O 1
ATOM 21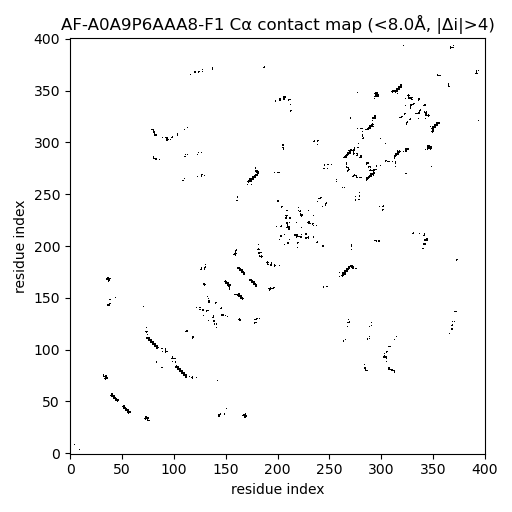11 N N . LEU A 1 276 ? -0.073 -1.458 -2.500 1.00 97.38 276 LEU A N 1
ATOM 2112 C CA . LEU A 1 276 ? -1.522 -1.525 -2.718 1.00 97.38 276 LEU A CA 1
ATOM 2113 C C . LEU A 1 276 ? -2.303 -1.189 -1.442 1.00 97.38 276 LEU A C 1
ATOM 2115 O O . LEU A 1 276 ? -3.216 -0.367 -1.494 1.00 97.38 276 LEU A O 1
ATOM 2119 N N . ALA A 1 277 ? -1.906 -1.748 -0.297 1.00 98.12 277 ALA A N 1
ATOM 2120 C CA . ALA A 1 277 ? -2.480 -1.421 1.006 1.00 98.12 277 ALA A CA 1
ATOM 2121 C C . ALA A 1 277 ? -2.368 0.083 1.324 1.00 98.12 277 ALA A C 1
ATOM 2123 O O . ALA A 1 277 ? -3.347 0.678 1.768 1.00 98.12 277 ALA A O 1
ATOM 2124 N N . SER A 1 278 ? -1.227 0.720 1.025 1.00 98.19 278 SER A N 1
ATOM 2125 C CA . SER A 1 278 ? -1.037 2.174 1.174 1.00 98.19 278 SER A CA 1
ATOM 2126 C C . SER A 1 278 ? -1.977 2.983 0.269 1.00 98.19 278 SER A C 1
ATOM 2128 O O . SER A 1 278 ? -2.657 3.899 0.734 1.00 98.19 278 SER A O 1
ATOM 2130 N N . LEU A 1 279 ? -2.092 2.619 -1.013 1.00 97.62 279 LEU A N 1
ATOM 2131 C CA . LEU A 1 279 ? -2.991 3.296 -1.956 1.00 97.62 279 LEU A CA 1
ATOM 2132 C C . LEU A 1 279 ? -4.466 3.171 -1.538 1.00 97.62 279 LEU A C 1
ATOM 2134 O O . LEU A 1 279 ? -5.215 4.151 -1.600 1.00 97.62 279 LEU A O 1
ATOM 2138 N N . ILE A 1 280 ? -4.887 1.989 -1.082 1.00 97.12 280 ILE A N 1
ATOM 2139 C CA . ILE A 1 280 ? -6.244 1.739 -0.571 1.00 97.12 280 ILE A CA 1
ATOM 2140 C C . ILE A 1 280 ? -6.468 2.529 0.727 1.00 97.12 280 ILE A C 1
ATOM 2142 O O . ILE A 1 280 ? -7.456 3.251 0.846 1.00 97.12 280 ILE A O 1
ATOM 2146 N N . GLY A 1 281 ? -5.521 2.497 1.666 1.00 96.94 281 GLY A N 1
ATOM 2147 C CA . GLY A 1 281 ? -5.608 3.264 2.910 1.00 96.94 281 GLY A CA 1
ATOM 2148 C C . GLY A 1 281 ? -5.627 4.779 2.704 1.00 96.94 281 GLY A C 1
ATOM 2149 O O . GLY A 1 281 ? -6.313 5.484 3.440 1.00 96.94 281 GLY A O 1
ATOM 2150 N N . ASN A 1 282 ? -4.962 5.302 1.670 1.00 96.69 282 ASN A N 1
ATOM 2151 C CA . ASN A 1 282 ? -5.090 6.709 1.275 1.00 96.69 282 ASN A CA 1
ATOM 2152 C C . ASN A 1 282 ? -6.477 7.028 0.687 1.00 96.69 282 ASN A C 1
ATOM 2154 O O . ASN A 1 282 ? -6.982 8.131 0.861 1.00 96.69 282 ASN A O 1
ATOM 2158 N N . THR A 1 283 ? -7.101 6.059 0.013 1.00 95.94 283 THR A N 1
ATOM 2159 C CA . THR A 1 283 ? -8.431 6.212 -0.603 1.00 95.94 283 THR A CA 1
ATOM 2160 C C . THR A 1 283 ? -9.534 6.314 0.450 1.00 95.94 283 THR A C 1
ATOM 2162 O O . THR A 1 283 ? -10.413 7.166 0.353 1.00 95.94 283 THR A O 1
ATOM 2165 N N . PHE A 1 284 ? -9.472 5.464 1.476 1.00 95.75 284 PHE A N 1
ATOM 2166 C CA . PHE A 1 284 ? -10.531 5.338 2.482 1.00 95.75 284 PHE A CA 1
ATOM 2167 C C . PHE A 1 284 ? -10.197 5.968 3.840 1.00 95.75 284 PHE A C 1
ATOM 2169 O O . PHE A 1 284 ? -11.057 6.023 4.719 1.00 95.75 284 PHE A O 1
ATOM 2176 N N . GLY A 1 285 ? -8.961 6.433 4.031 1.00 95.31 285 GLY A N 1
ATOM 2177 C CA . GLY A 1 285 ? -8.467 6.868 5.337 1.00 95.31 285 GLY A CA 1
ATOM 2178 C C . GLY A 1 285 ? -8.318 5.706 6.327 1.00 95.31 285 GLY A C 1
ATOM 2179 O O . GLY A 1 285 ? -8.587 5.885 7.506 1.00 95.31 285 GLY A O 1
ATOM 2180 N N . ALA A 1 286 ? -7.951 4.506 5.869 1.00 96.62 286 ALA A N 1
ATOM 2181 C CA . ALA A 1 286 ? -7.819 3.310 6.713 1.00 96.62 286 ALA A CA 1
ATOM 2182 C C . ALA A 1 286 ? -6.387 3.164 7.259 1.00 96.62 286 ALA A C 1
ATOM 2184 O O . ALA A 1 286 ? -5.466 3.314 6.458 1.00 96.62 286 ALA A O 1
ATOM 2185 N N . PRO A 1 287 ? -6.155 2.845 8.552 1.00 97.88 287 PRO A N 1
ATOM 2186 C CA . PRO A 1 287 ? -4.809 2.612 9.085 1.00 97.88 287 PRO A CA 1
ATOM 2187 C C . PRO A 1 287 ? -4.026 1.561 8.285 1.00 97.88 287 PRO A C 1
ATOM 2189 O O . PRO A 1 287 ? -4.561 0.498 7.967 1.00 97.88 287 PRO A O 1
ATOM 2192 N N . VAL A 1 288 ? -2.756 1.844 7.978 1.00 98.50 288 VAL A N 1
ATOM 2193 C CA . VAL A 1 288 ? -1.902 0.975 7.154 1.00 98.50 288 VAL A CA 1
ATOM 2194 C C . VAL A 1 288 ? -0.550 0.715 7.804 1.00 98.50 288 VAL A C 1
ATOM 2196 O O . VAL A 1 288 ? 0.134 1.649 8.227 1.00 98.50 288 VAL A O 1
ATOM 2199 N N . VAL A 1 289 ? -0.121 -0.549 7.792 1.00 98.31 289 VAL A N 1
ATOM 2200 C CA . VAL A 1 289 ? 1.267 -0.942 8.081 1.00 98.31 289 VAL A CA 1
ATOM 2201 C C . VAL A 1 289 ? 1.790 -1.820 6.952 1.00 98.31 289 VAL A C 1
ATOM 2203 O O . VAL A 1 289 ? 1.261 -2.898 6.696 1.00 98.31 289 VAL A O 1
ATOM 2206 N N . THR A 1 290 ? 2.840 -1.373 6.273 1.00 98.00 290 THR A N 1
ATOM 2207 C CA . THR A 1 290 ? 3.424 -2.105 5.140 1.00 98.00 290 THR A CA 1
ATOM 2208 C C . THR A 1 290 ? 4.840 -2.557 5.452 1.00 98.00 290 THR A C 1
ATOM 2210 O O . THR A 1 290 ? 5.564 -1.819 6.117 1.00 98.00 290 THR A O 1
ATOM 2213 N N . PHE A 1 291 ? 5.270 -3.674 4.876 1.00 96.19 291 PHE A N 1
ATOM 2214 C CA . PHE A 1 291 ? 6.621 -4.210 5.029 1.00 96.19 291 PHE A CA 1
ATOM 2215 C C . PHE A 1 291 ? 7.352 -4.241 3.687 1.00 96.19 291 PHE A C 1
ATOM 2217 O O . PHE A 1 291 ? 6.833 -4.807 2.728 1.00 96.19 291 PHE A O 1
ATOM 2224 N N . GLU A 1 292 ? 8.536 -3.633 3.604 1.00 94.81 292 GLU A N 1
ATOM 2225 C CA . GLU A 1 292 ? 9.379 -3.636 2.390 1.00 94.81 292 GLU A CA 1
ATOM 2226 C C . GLU A 1 292 ? 8.606 -3.258 1.103 1.00 94.81 292 GLU A C 1
ATOM 2228 O O . GLU A 1 292 ? 8.787 -3.827 0.024 1.00 94.81 292 GLU A O 1
ATOM 2233 N N . ALA A 1 293 ? 7.653 -2.331 1.224 1.00 96.19 293 ALA A N 1
ATOM 2234 C CA . ALA A 1 293 ? 6.834 -1.892 0.100 1.00 96.19 293 ALA A CA 1
ATOM 2235 C C . ALA A 1 293 ? 7.671 -1.030 -0.859 1.00 96.19 293 ALA A C 1
ATOM 2237 O O . ALA A 1 293 ? 8.440 -0.203 -0.379 1.00 96.19 293 ALA A O 1
ATOM 2238 N N . PRO A 1 294 ? 7.515 -1.146 -2.189 1.00 96.62 294 PRO A N 1
ATOM 2239 C CA . PRO A 1 294 ? 8.056 -0.173 -3.128 1.00 96.62 294 PRO A CA 1
ATOM 2240 C C . PRO A 1 294 ? 7.472 1.239 -2.907 1.00 96.62 294 PRO A C 1
ATOM 2242 O O . PRO A 1 294 ? 6.287 1.365 -2.574 1.00 96.62 294 PRO A O 1
ATOM 2245 N N . PRO A 1 295 ? 8.243 2.312 -3.164 1.00 97.12 295 PRO A N 1
ATOM 2246 C CA . PRO A 1 295 ? 7.758 3.685 -3.051 1.00 97.12 295 PRO A CA 1
ATOM 2247 C C . PRO A 1 295 ? 6.583 3.984 -3.989 1.00 97.12 295 PRO A C 1
ATOM 2249 O O . PRO A 1 295 ? 6.725 4.018 -5.210 1.00 97.12 295 PRO A O 1
ATOM 2252 N N . GLU A 1 296 ? 5.405 4.238 -3.433 1.00 96.69 296 GLU A N 1
ATOM 2253 C CA . GLU A 1 296 ? 4.133 4.225 -4.161 1.00 96.69 296 GLU A CA 1
ATOM 2254 C C . GLU A 1 296 ? 3.518 5.611 -4.414 1.00 96.69 296 GLU A C 1
ATOM 2256 O O . GLU A 1 296 ? 2.502 5.730 -5.102 1.00 96.69 296 GLU A O 1
ATOM 2261 N N . LYS A 1 297 ? 4.147 6.695 -3.943 1.00 96.25 297 LYS A N 1
ATOM 2262 C CA . LYS A 1 297 ? 3.615 8.062 -4.107 1.00 96.25 297 LYS A CA 1
ATOM 2263 C C . LYS A 1 297 ? 3.455 8.472 -5.575 1.00 96.25 297 LYS A C 1
ATOM 2265 O O . LYS A 1 297 ? 2.544 9.224 -5.909 1.00 96.25 297 LYS A O 1
ATOM 2270 N N . LEU A 1 298 ? 4.320 7.982 -6.469 1.00 94.81 298 LEU A N 1
ATOM 2271 C CA . LEU A 1 298 ? 4.182 8.223 -7.911 1.00 94.81 298 LEU A CA 1
ATOM 2272 C C . LEU A 1 298 ? 2.887 7.607 -8.460 1.00 94.81 298 LEU A C 1
ATOM 2274 O O . LEU A 1 298 ? 2.183 8.255 -9.235 1.00 94.81 298 LEU A O 1
ATOM 2278 N N . ALA A 1 299 ? 2.566 6.382 -8.037 1.00 95.06 299 ALA A N 1
ATOM 2279 C CA . ALA A 1 299 ? 1.328 5.715 -8.415 1.00 95.06 299 ALA A CA 1
ATOM 2280 C C . ALA A 1 299 ? 0.110 6.471 -7.870 1.00 95.06 299 ALA A C 1
ATOM 2282 O O . ALA A 1 299 ? -0.818 6.729 -8.630 1.00 95.06 299 ALA A O 1
ATOM 2283 N N . ALA A 1 300 ? 0.148 6.918 -6.609 1.00 95.50 300 ALA A N 1
ATOM 2284 C CA . ALA A 1 300 ? -0.922 7.723 -6.012 1.00 95.50 300 ALA A CA 1
ATOM 2285 C C . ALA A 1 300 ? -1.217 9.000 -6.819 1.00 95.50 300 ALA A C 1
ATOM 2287 O O . ALA A 1 300 ? -2.375 9.294 -7.118 1.00 95.50 300 ALA A O 1
ATOM 2288 N N . THR A 1 301 ? -0.170 9.716 -7.248 1.00 93.69 301 THR A N 1
ATOM 2289 C CA . THR A 1 301 ? -0.308 10.904 -8.104 1.00 93.69 301 THR A CA 1
ATOM 2290 C C . THR A 1 301 ? -0.936 10.563 -9.454 1.00 93.69 301 THR A C 1
ATOM 2292 O O . THR A 1 301 ? -1.844 11.258 -9.896 1.00 93.69 301 THR A O 1
ATOM 2295 N N . ARG A 1 302 ? -0.496 9.484 -10.115 1.00 93.12 302 ARG A N 1
ATOM 2296 C CA . ARG A 1 302 ? -1.043 9.070 -11.423 1.00 93.12 302 ARG A CA 1
ATOM 2297 C C . ARG A 1 302 ? -2.476 8.545 -11.338 1.00 93.12 302 ARG A C 1
ATOM 2299 O O . ARG A 1 302 ? -3.237 8.673 -12.293 1.00 93.12 302 ARG A O 1
ATOM 2306 N N . LEU A 1 303 ? -2.842 7.967 -10.199 1.00 93.25 303 LEU A N 1
ATOM 2307 C CA . LEU A 1 303 ? -4.210 7.573 -9.878 1.00 93.25 303 LEU A CA 1
ATOM 2308 C C . LEU A 1 303 ? -5.088 8.773 -9.497 1.00 93.25 303 LEU A C 1
ATOM 2310 O O . LEU A 1 303 ? -6.286 8.580 -9.297 1.00 93.25 303 LEU A O 1
ATOM 2314 N N . HIS A 1 304 ? -4.521 9.984 -9.426 1.00 94.00 304 HIS A N 1
ATOM 2315 C CA . HIS A 1 304 ? -5.189 11.226 -9.028 1.00 94.00 304 HIS A CA 1
ATOM 2316 C C . HIS A 1 304 ? -5.845 11.137 -7.651 1.00 94.00 304 HIS A C 1
ATOM 2318 O O . HIS A 1 304 ? -6.920 11.698 -7.454 1.00 94.00 304 HIS A O 1
ATOM 2324 N N . LEU A 1 305 ? -5.232 10.414 -6.706 1.00 94.62 305 LEU A N 1
ATOM 2325 C CA . LEU A 1 305 ? -5.792 10.281 -5.362 1.00 94.62 305 LEU A CA 1
ATOM 2326 C C . LEU A 1 305 ? -5.750 11.639 -4.649 1.00 94.62 305 LEU A C 1
ATOM 2328 O O . LEU A 1 305 ? -4.659 12.189 -4.477 1.00 94.62 305 LEU A O 1
ATOM 2332 N N . PRO A 1 306 ? -6.900 12.189 -4.216 1.00 94.25 306 PRO A N 1
ATOM 2333 C CA . PRO A 1 306 ? -6.911 13.340 -3.330 1.00 94.25 306 PRO A CA 1
ATOM 2334 C C . PRO A 1 306 ? -6.082 13.072 -2.070 1.00 94.25 306 PRO A C 1
ATOM 2336 O O . PRO A 1 306 ? -6.217 12.028 -1.433 1.00 94.25 306 PRO A O 1
ATOM 2339 N N . THR A 1 307 ? -5.225 14.025 -1.711 1.00 90.75 307 THR A N 1
ATOM 2340 C CA . THR A 1 307 ? -4.389 13.926 -0.512 1.00 90.75 307 THR A CA 1
ATOM 2341 C C . THR A 1 307 ? -5.147 14.498 0.689 1.00 90.75 307 THR A C 1
ATOM 2343 O O . THR A 1 307 ? -5.530 15.672 0.637 1.00 90.75 307 THR A O 1
ATOM 2346 N N . PRO A 1 308 ? -5.358 13.726 1.769 1.00 93.25 308 PRO A N 1
ATOM 2347 C CA . PRO A 1 308 ? -5.929 14.249 3.006 1.00 93.25 308 PRO A CA 1
ATOM 2348 C C . PRO A 1 308 ? -4.991 15.257 3.694 1.00 93.25 308 PRO A C 1
ATOM 2350 O O . PRO A 1 308 ? -3.797 15.298 3.389 1.00 93.25 308 PRO A O 1
ATOM 2353 N N . PRO A 1 309 ? -5.482 16.028 4.686 1.00 93.81 309 PRO A N 1
ATOM 2354 C CA . PRO A 1 309 ? -4.644 16.924 5.490 1.00 93.81 309 PRO A CA 1
ATOM 2355 C C . PRO A 1 309 ? -3.438 16.229 6.141 1.00 93.81 309 PRO A C 1
ATOM 2357 O O . PRO A 1 309 ? -2.404 16.855 6.365 1.00 93.81 309 PRO A O 1
ATOM 2360 N N . SER A 1 310 ? -3.557 14.931 6.432 1.00 94.62 310 SER A N 1
ATOM 2361 C CA . SER A 1 310 ? -2.468 14.089 6.920 1.00 94.62 310 SER A CA 1
ATOM 2362 C C . SER A 1 310 ? -2.602 12.667 6.385 1.00 94.62 310 SER A C 1
ATOM 2364 O O . SER A 1 310 ? -3.702 12.127 6.327 1.00 94.62 310 SER A O 1
ATOM 2366 N N . VAL A 1 311 ? -1.461 12.058 6.056 1.00 94.94 311 VAL A N 1
ATOM 2367 C CA . VAL A 1 311 ? -1.318 10.647 5.646 1.00 94.94 311 VAL A CA 1
ATOM 2368 C C . VAL A 1 311 ? -0.564 9.815 6.695 1.00 94.94 311 VAL A C 1
ATOM 2370 O O . VAL A 1 311 ? -0.054 8.740 6.399 1.00 94.94 311 VAL A O 1
ATOM 2373 N N . GLN A 1 312 ? -0.449 10.312 7.932 1.00 93.81 312 GLN A N 1
ATOM 2374 C CA . GLN A 1 312 ? 0.316 9.657 9.008 1.00 93.81 312 GLN A CA 1
ATOM 2375 C C . GLN A 1 312 ? -0.282 8.321 9.481 1.00 93.81 312 GLN A C 1
ATOM 2377 O O . GLN A 1 312 ? 0.378 7.570 10.199 1.00 93.81 312 GLN A O 1
ATOM 2382 N N . HIS A 1 313 ? -1.507 8.001 9.064 1.00 96.00 313 HIS A N 1
ATOM 2383 C CA . HIS A 1 313 ? -2.126 6.690 9.257 1.00 96.00 313 HIS A CA 1
ATOM 2384 C C . HIS A 1 313 ? -1.513 5.589 8.396 1.00 96.00 313 HIS A C 1
ATOM 2386 O O . HIS A 1 313 ? -1.799 4.421 8.630 1.00 96.00 313 HIS A O 1
ATOM 2392 N N . ILE A 1 314 ? -0.649 5.947 7.446 1.00 98.19 314 ILE A N 1
ATOM 2393 C CA . ILE A 1 314 ? 0.136 5.015 6.644 1.00 98.19 314 ILE A CA 1
ATOM 2394 C C . ILE A 1 314 ? 1.546 4.944 7.228 1.00 98.19 314 ILE A C 1
ATOM 2396 O O . ILE A 1 314 ? 2.220 5.966 7.349 1.00 98.19 314 ILE A O 1
ATOM 2400 N N . THR A 1 315 ? 1.998 3.746 7.599 1.00 98.19 315 THR A N 1
ATOM 2401 C CA . THR A 1 315 ? 3.367 3.502 8.072 1.00 98.19 315 THR A CA 1
ATOM 2402 C C . THR A 1 315 ? 4.060 2.439 7.229 1.00 98.19 315 THR A C 1
ATOM 2404 O O . THR A 1 315 ? 3.592 1.306 7.126 1.00 98.19 315 THR A O 1
ATOM 2407 N N . HIS A 1 316 ? 5.221 2.787 6.683 1.00 97.81 316 HIS A N 1
ATOM 2408 C CA . HIS A 1 316 ? 6.098 1.872 5.966 1.00 97.81 316 HIS A CA 1
ATOM 2409 C C . HIS A 1 316 ? 7.235 1.412 6.874 1.00 97.81 316 HIS A C 1
ATOM 2411 O O . HIS A 1 316 ? 8.028 2.229 7.340 1.00 97.81 316 HIS A O 1
ATOM 2417 N N . VAL A 1 317 ? 7.318 0.108 7.114 1.00 95.88 317 VAL A N 1
ATOM 2418 C CA . VAL A 1 317 ? 8.406 -0.540 7.843 1.00 95.88 317 VAL A CA 1
ATOM 2419 C C . VAL A 1 317 ? 9.329 -1.198 6.828 1.00 95.88 317 VAL A C 1
ATOM 2421 O O . VAL A 1 317 ? 8.888 -2.048 6.057 1.00 95.88 317 VAL A O 1
ATOM 2424 N N . PHE A 1 318 ? 10.599 -0.814 6.803 1.00 91.69 318 PHE A N 1
ATOM 2425 C CA . PHE A 1 318 ? 11.558 -1.432 5.889 1.00 91.69 318 PHE A CA 1
ATOM 2426 C C . PHE A 1 318 ? 12.986 -1.398 6.413 1.00 91.69 318 PHE A C 1
ATOM 2428 O O . PHE A 1 318 ? 13.372 -0.541 7.216 1.00 91.69 318 PHE A O 1
ATOM 2435 N N . HIS A 1 319 ? 13.784 -2.336 5.929 1.00 87.81 319 HIS A N 1
ATOM 2436 C CA . HIS A 1 319 ? 15.199 -2.427 6.206 1.00 87.81 319 HIS A CA 1
ATOM 2437 C C . HIS A 1 319 ? 15.982 -1.550 5.223 1.00 87.81 319 HIS A C 1
ATOM 2439 O O . HIS A 1 319 ? 15.746 -1.547 4.017 1.00 87.81 319 HIS A O 1
ATOM 2445 N N . THR A 1 320 ? 16.985 -0.814 5.705 1.00 87.00 320 THR A N 1
ATOM 2446 C CA . THR A 1 320 ? 17.756 0.115 4.849 1.00 87.00 320 THR A CA 1
ATOM 2447 C C . THR A 1 320 ? 18.591 -0.568 3.761 1.00 87.00 320 THR A C 1
ATOM 2449 O O . THR A 1 320 ? 19.044 0.094 2.828 1.00 87.00 320 THR A O 1
ATOM 2452 N N . ALA A 1 321 ? 18.794 -1.882 3.874 1.00 88.19 321 ALA A N 1
ATOM 2453 C CA . ALA A 1 321 ? 19.443 -2.704 2.853 1.00 88.19 321 ALA A CA 1
ATOM 2454 C C . ALA A 1 321 ? 18.483 -3.278 1.797 1.00 88.19 321 ALA A C 1
ATOM 2456 O O . ALA A 1 321 ? 18.966 -3.921 0.868 1.00 88.19 321 ALA A O 1
ATOM 2457 N N . ASP A 1 322 ? 17.168 -3.069 1.912 1.00 87.50 322 ASP A N 1
ATOM 2458 C CA . ASP A 1 322 ? 16.222 -3.460 0.867 1.00 87.50 322 ASP A CA 1
ATOM 2459 C C . ASP A 1 322 ? 16.196 -2.389 -0.246 1.00 87.50 322 ASP A C 1
ATOM 2461 O O . ASP A 1 322 ? 15.737 -1.262 -0.025 1.00 87.50 322 ASP A O 1
ATOM 2465 N N . PRO A 1 323 ? 16.687 -2.691 -1.464 1.00 90.00 323 PRO A N 1
ATOM 2466 C CA . PRO A 1 323 ? 16.738 -1.710 -2.539 1.00 90.00 323 PRO A CA 1
ATOM 2467 C C . PRO A 1 323 ? 15.367 -1.422 -3.170 1.00 90.00 323 PRO A C 1
ATOM 2469 O O . PRO A 1 323 ? 15.219 -0.404 -3.851 1.00 90.00 323 PRO A O 1
ATOM 2472 N N . ILE A 1 324 ? 14.380 -2.306 -2.997 1.00 91.81 324 ILE A N 1
ATOM 2473 C CA . ILE A 1 324 ? 13.012 -2.117 -3.486 1.00 91.81 324 ILE A CA 1
ATOM 2474 C C . ILE A 1 324 ? 12.347 -1.039 -2.640 1.00 91.81 324 ILE A C 1
ATOM 2476 O O . ILE A 1 324 ? 11.932 -0.020 -3.192 1.00 91.81 324 ILE A O 1
ATOM 2480 N N . ALA A 1 325 ? 12.334 -1.211 -1.316 1.00 93.31 325 ALA A N 1
ATOM 2481 C CA . ALA A 1 325 ? 11.742 -0.239 -0.399 1.00 93.31 325 ALA A CA 1
ATOM 2482 C C . ALA A 1 325 ? 12.492 1.099 -0.398 1.00 93.31 325 ALA A C 1
ATOM 2484 O O . ALA A 1 325 ? 11.899 2.173 -0.366 1.00 93.31 325 ALA A O 1
ATOM 2485 N N . MET A 1 326 ? 13.817 1.065 -0.548 1.00 93.75 326 MET A N 1
ATOM 2486 C CA . MET A 1 326 ? 14.618 2.284 -0.675 1.00 93.75 326 MET A CA 1
ATOM 2487 C C . MET A 1 326 ? 14.440 3.014 -2.022 1.00 93.75 326 MET A C 1
ATOM 2489 O O . MET A 1 326 ? 14.940 4.131 -2.172 1.00 93.75 326 MET A O 1
ATOM 2493 N N . GLY A 1 327 ? 13.776 2.413 -3.020 1.00 92.62 327 GLY A N 1
ATOM 2494 C CA . GLY A 1 327 ? 13.643 2.988 -4.367 1.00 92.62 327 GLY A CA 1
ATOM 2495 C C . GLY A 1 327 ? 14.967 3.058 -5.143 1.00 92.62 327 GLY A C 1
ATOM 2496 O O . GLY A 1 327 ? 15.144 3.881 -6.049 1.00 92.62 327 GLY A O 1
ATOM 2497 N N . THR A 1 328 ? 15.940 2.226 -4.766 1.00 92.81 328 THR A N 1
ATOM 2498 C CA . THR A 1 328 ? 17.292 2.194 -5.345 1.00 92.81 328 THR A CA 1
ATOM 2499 C C . THR A 1 328 ? 17.503 1.025 -6.303 1.00 92.81 328 THR A C 1
ATOM 2501 O O . THR A 1 328 ? 18.514 0.995 -7.001 1.00 92.81 328 THR A O 1
ATOM 2504 N N . CYS A 1 329 ? 16.544 0.101 -6.416 1.00 88.88 329 CYS A N 1
ATOM 2505 C CA . CYS A 1 329 ? 16.597 -1.041 -7.330 1.00 88.88 329 CYS A CA 1
ATOM 2506 C C . CYS A 1 329 ? 16.327 -0.672 -8.809 1.00 88.88 329 CYS A C 1
ATOM 2508 O O . CYS A 1 329 ? 15.543 -1.320 -9.501 1.00 88.88 329 CYS A O 1
ATOM 2510 N N . ASN A 1 330 ? 16.991 0.364 -9.323 1.00 87.44 330 ASN A N 1
ATOM 2511 C CA . ASN A 1 330 ? 16.698 0.983 -10.618 1.00 87.44 330 ASN A CA 1
ATOM 2512 C C . ASN A 1 330 ? 17.828 0.822 -11.657 1.00 87.44 330 ASN A C 1
ATOM 2514 O O . ASN A 1 330 ? 18.989 0.587 -11.328 1.00 87.44 330 ASN A O 1
ATOM 2518 N N . GLY A 1 331 ? 17.472 0.975 -12.936 1.00 83.69 331 GLY A N 1
ATOM 2519 C CA . GLY A 1 331 ? 18.404 0.929 -14.068 1.00 83.69 331 GLY A CA 1
ATOM 2520 C C . GLY A 1 331 ? 18.675 -0.475 -14.623 1.00 83.69 331 GLY A C 1
ATOM 2521 O O . GLY A 1 331 ? 18.445 -1.487 -13.974 1.00 83.69 331 GLY A O 1
ATOM 2522 N N . VAL A 1 332 ? 19.204 -0.538 -15.851 1.00 82.69 332 VAL A N 1
ATOM 2523 C CA . VAL A 1 332 ? 19.356 -1.789 -16.632 1.00 82.69 332 VAL A CA 1
ATOM 2524 C C . VAL A 1 332 ? 20.253 -2.856 -15.996 1.00 82.69 332 VAL A C 1
ATOM 2526 O O . VAL A 1 332 ? 20.171 -4.017 -16.382 1.00 82.69 332 VAL A O 1
ATOM 2529 N N . ARG A 1 333 ? 21.129 -2.471 -15.059 1.00 83.19 333 ARG A N 1
ATOM 2530 C CA . ARG A 1 333 ? 22.047 -3.382 -14.353 1.00 83.19 333 ARG A CA 1
ATOM 2531 C C . ARG A 1 333 ? 21.558 -3.768 -12.953 1.00 83.19 333 ARG A C 1
ATOM 2533 O O . ARG A 1 333 ? 22.277 -4.478 -12.258 1.00 83.19 333 ARG A O 1
ATOM 2540 N N . SER A 1 334 ? 20.393 -3.287 -12.509 1.00 84.75 334 SER A N 1
ATOM 2541 C CA . SER A 1 334 ? 19.878 -3.645 -11.185 1.00 84.75 334 SER A CA 1
ATOM 2542 C C . SER A 1 334 ? 19.380 -5.085 -11.149 1.00 84.75 334 SER A C 1
ATOM 2544 O O . SER A 1 334 ? 18.944 -5.645 -12.156 1.00 84.75 334 SER A O 1
ATOM 2546 N N . LEU A 1 335 ? 19.387 -5.671 -9.953 1.00 83.19 335 LEU A N 1
ATOM 2547 C CA . LEU A 1 335 ? 18.833 -7.004 -9.718 1.00 83.19 335 LEU A CA 1
ATOM 2548 C C . LEU A 1 335 ? 17.331 -7.058 -10.040 1.00 83.19 335 LEU A C 1
ATOM 2550 O O . LEU A 1 335 ? 16.861 -8.053 -10.586 1.00 83.19 335 LEU A O 1
ATOM 2554 N N . CYS A 1 336 ? 16.590 -5.971 -9.797 1.00 85.88 336 CYS A N 1
ATOM 2555 C CA . CYS A 1 336 ? 15.183 -5.878 -10.185 1.00 85.88 336 CYS A CA 1
ATOM 2556 C C . CYS A 1 336 ? 15.015 -5.898 -11.703 1.00 85.88 336 CYS A C 1
ATOM 2558 O O . CYS A 1 336 ? 14.194 -6.663 -12.202 1.00 85.88 336 CYS A O 1
ATOM 2560 N N . ALA A 1 337 ? 15.831 -5.144 -12.447 1.00 83.81 337 ALA A N 1
ATOM 2561 C CA . ALA A 1 337 ? 15.781 -5.162 -13.904 1.00 83.81 337 ALA A CA 1
ATOM 2562 C C . ALA A 1 337 ? 16.153 -6.545 -14.466 1.00 83.81 337 ALA A C 1
ATOM 2564 O O . ALA A 1 337 ? 15.490 -7.039 -15.374 1.00 83.81 337 ALA A O 1
ATOM 2565 N N . ILE A 1 338 ? 17.143 -7.228 -13.888 1.00 83.62 338 ILE A N 1
ATOM 2566 C CA . ILE A 1 338 ? 17.471 -8.615 -14.261 1.00 83.62 338 ILE A CA 1
ATOM 2567 C C . ILE A 1 338 ? 16.278 -9.552 -13.990 1.00 83.62 338 ILE A C 1
ATOM 2569 O O . ILE A 1 338 ? 15.970 -10.409 -14.814 1.00 83.62 338 ILE A O 1
ATOM 2573 N N . GLY A 1 339 ? 15.542 -9.337 -12.893 1.00 81.81 339 GLY A N 1
ATOM 2574 C CA . GLY A 1 339 ? 14.278 -10.026 -12.594 1.00 81.81 339 GLY A CA 1
ATOM 2575 C C . GLY A 1 339 ? 13.083 -9.600 -13.467 1.00 81.81 339 GLY A C 1
ATOM 2576 O O . GLY A 1 339 ? 12.011 -10.208 -13.410 1.00 81.81 339 GLY A O 1
ATOM 2577 N N . GLY A 1 340 ? 13.249 -8.577 -14.308 1.00 86.81 340 GLY A N 1
ATOM 2578 C CA . GLY A 1 340 ? 12.212 -8.022 -15.173 1.00 86.81 340 GLY A CA 1
ATOM 2579 C C . GLY A 1 340 ? 11.243 -7.053 -14.484 1.00 86.81 340 GLY A C 1
ATOM 2580 O O . GLY A 1 340 ? 10.136 -6.845 -14.983 1.00 86.81 340 GLY A O 1
ATOM 2581 N N . TYR A 1 341 ? 11.654 -6.454 -13.369 1.00 90.31 341 TYR A N 1
ATOM 2582 C CA . TYR A 1 341 ? 10.912 -5.430 -12.638 1.00 90.31 341 TYR A CA 1
ATOM 2583 C C . TYR A 1 341 ? 11.544 -4.045 -12.820 1.00 90.31 341 TYR A C 1
ATOM 2585 O O . TYR A 1 341 ? 12.724 -3.830 -12.536 1.00 90.31 341 TYR A O 1
ATOM 2593 N N . ALA A 1 342 ? 10.743 -3.093 -13.281 1.00 92.00 342 ALA A N 1
ATOM 2594 C CA . ALA A 1 342 ? 11.104 -1.700 -13.485 1.00 92.00 342 ALA A CA 1
ATOM 2595 C C . ALA A 1 342 ? 10.715 -0.863 -12.258 1.00 92.00 342 ALA A C 1
ATOM 2597 O O . ALA A 1 342 ? 9.675 -0.207 -12.238 1.00 92.00 342 ALA A O 1
ATOM 2598 N N . MET A 1 343 ? 11.568 -0.897 -11.234 1.00 91.50 343 MET A N 1
ATOM 2599 C CA . MET A 1 343 ? 11.358 -0.196 -9.964 1.00 91.50 343 MET A CA 1
ATOM 2600 C C . MET A 1 343 ? 12.060 1.169 -9.985 1.00 91.50 343 MET A C 1
ATOM 2602 O O . MET A 1 343 ? 13.223 1.285 -9.605 1.00 91.50 343 MET A O 1
ATOM 2606 N N . GLU A 1 344 ? 11.385 2.201 -10.494 1.00 92.56 344 GLU A N 1
ATOM 2607 C CA . GLU A 1 344 ? 11.973 3.535 -10.717 1.00 92.56 344 GLU A CA 1
ATOM 2608 C C . GLU A 1 344 ? 11.413 4.622 -9.782 1.00 92.56 344 GLU A C 1
ATOM 2610 O O . GLU A 1 344 ? 11.943 5.737 -9.731 1.00 92.56 344 GLU A O 1
ATOM 2615 N N . SER A 1 345 ? 10.353 4.312 -9.035 1.00 93.00 345 SER A N 1
ATOM 2616 C CA . SER A 1 345 ? 9.749 5.194 -8.041 1.00 93.00 345 SER A CA 1
ATOM 2617 C C . SER A 1 345 ? 10.628 5.354 -6.791 1.00 93.00 345 SER A C 1
ATOM 2619 O O . SER A 1 345 ? 11.451 4.501 -6.465 1.00 93.00 345 SER A O 1
ATOM 2621 N N . LYS A 1 346 ? 10.491 6.500 -6.101 1.00 94.31 346 LYS A N 1
ATOM 2622 C CA . LYS A 1 346 ? 11.427 6.915 -5.030 1.00 94.31 346 LYS A CA 1
ATOM 2623 C C . LYS A 1 346 ? 10.798 7.456 -3.748 1.00 94.31 346 LYS A C 1
ATOM 2625 O O . LYS A 1 346 ? 11.510 7.666 -2.773 1.00 94.31 346 LYS A O 1
ATOM 2630 N N . CYS A 1 347 ? 9.503 7.762 -3.746 1.00 96.00 347 CYS A N 1
ATOM 2631 C CA . CYS A 1 347 ? 8.854 8.404 -2.603 1.00 96.00 347 CYS A CA 1
ATOM 2632 C C . CYS A 1 347 ? 7.698 7.559 -2.073 1.00 96.00 347 CYS A C 1
ATOM 2634 O O . CYS A 1 347 ? 6.856 7.117 -2.855 1.00 96.00 347 CYS A O 1
ATOM 2636 N N . HIS A 1 348 ? 7.653 7.405 -0.754 1.00 96.88 348 HIS A N 1
ATOM 2637 C CA . HIS A 1 348 ? 6.523 6.855 -0.011 1.00 96.88 348 HIS A CA 1
ATOM 2638 C C . HIS A 1 348 ? 5.531 7.947 0.384 1.00 96.88 348 HIS A C 1
ATOM 2640 O O . HIS A 1 348 ? 5.875 9.138 0.410 1.00 96.88 348 HIS A O 1
ATOM 2646 N N . MET A 1 349 ? 4.301 7.544 0.688 1.00 95.69 349 MET A N 1
ATOM 2647 C CA . MET A 1 349 ? 3.369 8.362 1.461 1.00 95.69 349 MET A CA 1
ATOM 2648 C C . MET A 1 349 ? 3.560 8.085 2.963 1.00 95.69 349 MET A C 1
ATOM 2650 O O . MET A 1 349 ? 4.279 7.173 3.345 1.00 95.69 349 MET A O 1
ATOM 2654 N N . GLY A 1 350 ? 2.958 8.895 3.833 1.00 95.38 350 GLY A N 1
ATOM 2655 C CA . GLY A 1 350 ? 2.937 8.608 5.271 1.00 95.38 350 GLY A CA 1
ATOM 2656 C C . GLY A 1 350 ? 4.297 8.576 5.978 1.00 95.38 350 GLY A C 1
ATOM 2657 O O . GLY A 1 350 ? 5.236 9.297 5.631 1.00 95.38 350 GLY A O 1
ATOM 2658 N N . ASN A 1 351 ? 4.347 7.775 7.038 1.00 95.81 351 ASN A N 1
ATOM 2659 C CA . ASN A 1 351 ? 5.472 7.630 7.950 1.00 95.81 351 ASN A CA 1
ATOM 2660 C C . ASN A 1 351 ? 6.402 6.494 7.524 1.00 95.81 351 ASN A C 1
ATOM 2662 O O . ASN A 1 351 ? 5.977 5.503 6.935 1.00 95.81 351 ASN A O 1
ATOM 2666 N N . ILE A 1 352 ? 7.675 6.610 7.899 1.00 94.50 352 ILE A N 1
ATOM 2667 C CA . ILE A 1 352 ? 8.692 5.591 7.647 1.00 94.50 352 ILE A CA 1
ATOM 2668 C C . ILE A 1 352 ? 9.315 5.167 8.976 1.00 94.50 352 ILE A C 1
ATOM 2670 O O . ILE A 1 352 ? 9.844 6.000 9.711 1.00 94.50 352 ILE A O 1
ATOM 2674 N N . VAL A 1 353 ? 9.312 3.863 9.237 1.00 92.12 353 VAL A N 1
ATOM 2675 C CA . VAL A 1 353 ? 10.046 3.211 10.323 1.00 92.12 353 VAL A CA 1
ATOM 2676 C C . VAL A 1 353 ? 11.148 2.372 9.688 1.00 92.12 353 VAL A C 1
ATOM 2678 O O . VAL A 1 353 ? 10.877 1.419 8.962 1.00 92.12 353 VAL A O 1
ATOM 2681 N N . LYS A 1 354 ? 12.404 2.745 9.936 1.00 84.56 354 LYS A N 1
ATOM 2682 C CA . LYS A 1 354 ? 13.562 2.032 9.389 1.00 84.56 354 LYS A CA 1
ATOM 2683 C C . LYS A 1 354 ? 14.120 1.094 10.441 1.00 84.56 354 LYS A C 1
ATOM 2685 O O . LYS A 1 354 ? 14.451 1.560 11.530 1.00 84.56 354 LYS A O 1
ATOM 2690 N N . ASP A 1 355 ? 14.284 -0.179 10.098 1.00 71.81 355 ASP A N 1
ATOM 2691 C CA . ASP A 1 355 ? 15.210 -1.024 10.846 1.00 71.81 355 ASP A CA 1
ATOM 2692 C C . ASP A 1 355 ? 16.617 -0.789 10.286 1.00 71.81 355 ASP A C 1
ATOM 2694 O O . ASP A 1 355 ? 16.901 -1.033 9.107 1.00 71.81 355 ASP A O 1
ATOM 2698 N N . CYS A 1 356 ? 17.480 -0.215 11.117 1.00 53.25 356 CYS A N 1
ATOM 2699 C CA . CYS A 1 356 ? 18.872 0.020 10.778 1.00 53.25 356 CYS A CA 1
ATOM 2700 C C . CYS A 1 356 ? 19.696 -1.142 11.326 1.00 53.25 356 CYS A C 1
ATOM 2702 O O . CYS A 1 356 ? 19.737 -1.363 12.537 1.00 53.25 356 CYS A O 1
ATOM 2704 N N . TRP A 1 357 ? 20.447 -1.824 10.462 1.00 43.12 357 TRP A N 1
ATOM 2705 C CA . TRP A 1 357 ? 21.560 -2.634 10.938 1.00 43.12 357 TRP A CA 1
ATOM 2706 C C . TRP A 1 357 ? 22.624 -1.706 11.534 1.00 43.12 357 TRP A C 1
ATOM 2708 O O . TRP A 1 357 ? 23.408 -1.092 10.810 1.00 43.12 357 TRP A O 1
ATOM 2718 N N . VAL A 1 358 ? 22.635 -1.578 12.859 1.00 37.28 358 VAL A N 1
ATOM 2719 C CA . VAL A 1 358 ? 23.756 -0.989 13.588 1.00 37.28 358 VAL A CA 1
ATOM 2720 C C . VAL A 1 358 ? 24.641 -2.153 14.045 1.00 37.28 358 VAL A C 1
ATOM 2722 O O . VAL A 1 358 ? 24.167 -3.012 14.790 1.00 37.28 358 VAL A O 1
ATOM 2725 N N . PRO A 1 359 ? 25.915 -2.238 13.625 1.00 36.66 359 PRO A N 1
ATOM 2726 C CA . PRO A 1 359 ? 26.873 -3.161 14.220 1.00 36.66 359 PRO A CA 1
ATOM 2727 C C . PRO A 1 359 ? 27.271 -2.658 15.613 1.00 36.66 359 PRO A C 1
ATOM 2729 O O . PRO A 1 359 ? 28.408 -2.267 15.848 1.00 36.66 359 PRO A O 1
ATOM 2732 N N . THR A 1 360 ? 26.332 -2.630 16.552 1.00 35.47 360 THR A N 1
ATOM 2733 C CA . THR A 1 360 ? 26.617 -2.426 17.971 1.00 35.47 360 THR A CA 1
ATOM 2734 C C . THR A 1 360 ? 26.419 -3.759 18.669 1.00 35.47 360 THR A C 1
ATOM 2736 O O . THR A 1 360 ? 25.360 -4.381 18.596 1.00 35.47 360 THR A O 1
ATOM 2739 N N . GLY A 1 361 ? 27.480 -4.252 19.307 1.00 37.09 361 GLY A N 1
ATOM 2740 C CA . GLY A 1 361 ? 27.462 -5.492 20.074 1.00 37.09 361 GLY A CA 1
ATOM 2741 C C . GLY A 1 361 ? 26.530 -5.408 21.283 1.00 37.09 361 GLY A C 1
ATOM 2742 O O . GLY A 1 361 ? 27.004 -5.221 22.397 1.00 37.09 361 GLY A O 1
ATOM 2743 N N . GLY A 1 362 ? 25.219 -5.566 21.074 1.00 33.06 362 GLY A N 1
ATOM 2744 C CA . GLY A 1 362 ? 24.257 -5.721 22.165 1.00 33.06 362 GLY A CA 1
ATOM 2745 C C . GLY A 1 362 ? 22.787 -5.431 21.854 1.00 33.06 362 GLY A C 1
ATOM 2746 O O . GLY A 1 362 ? 21.933 -6.017 22.518 1.00 33.06 362 GLY A O 1
ATOM 2747 N N . GLU A 1 363 ? 22.449 -4.606 20.858 1.00 32.66 363 GLU A N 1
ATOM 2748 C CA . GLU A 1 363 ? 21.047 -4.221 20.606 1.00 32.66 363 GLU A CA 1
ATOM 2749 C C . GLU A 1 363 ? 20.452 -4.957 19.399 1.00 32.66 363 GLU A C 1
ATOM 2751 O O . GLU A 1 363 ? 21.003 -4.990 18.302 1.00 32.66 363 GLU A O 1
ATOM 2756 N N . ARG A 1 364 ? 19.334 -5.647 19.648 1.00 39.84 364 ARG A N 1
ATOM 2757 C CA . ARG A 1 364 ? 18.719 -6.615 18.732 1.00 39.84 364 ARG A CA 1
ATOM 2758 C C . ARG A 1 364 ? 17.860 -5.886 17.692 1.00 39.84 364 ARG A C 1
ATOM 2760 O O . ARG A 1 364 ? 16.809 -5.363 18.052 1.00 39.84 364 ARG A O 1
ATOM 2767 N N . SER A 1 365 ? 18.265 -5.927 16.422 1.00 40.81 365 SER A N 1
ATOM 2768 C CA . SER A 1 365 ? 17.441 -5.530 15.266 1.00 40.81 365 SER A CA 1
ATOM 2769 C C . SER A 1 365 ? 16.090 -6.262 15.243 1.00 40.81 365 SER A C 1
ATOM 2771 O O . SER A 1 365 ? 15.950 -7.371 15.787 1.00 40.81 365 SER A O 1
ATOM 2773 N N . ILE A 1 366 ? 15.086 -5.672 14.590 1.00 41.44 366 ILE A N 1
ATOM 2774 C CA . ILE A 1 366 ? 13.807 -6.334 14.324 1.00 41.44 366 ILE A CA 1
ATOM 2775 C C . ILE A 1 366 ? 14.040 -7.323 13.180 1.00 41.44 366 ILE A C 1
ATOM 2777 O O . ILE A 1 366 ? 13.811 -7.039 12.012 1.00 41.44 366 ILE A O 1
ATOM 2781 N N . ALA A 1 367 ? 14.489 -8.532 13.519 1.00 40.44 367 ALA A N 1
ATOM 2782 C CA . ALA A 1 367 ? 14.481 -9.634 12.566 1.00 40.44 367 ALA A CA 1
ATOM 2783 C C . ALA A 1 367 ? 13.026 -9.908 12.150 1.00 40.44 367 ALA A C 1
ATOM 2785 O O . ALA A 1 367 ? 12.256 -10.494 12.916 1.00 40.44 367 ALA A O 1
ATOM 2786 N N . MET A 1 368 ? 12.641 -9.432 10.964 1.00 43.50 368 MET A N 1
ATOM 2787 C CA . MET A 1 368 ? 11.352 -9.758 10.370 1.00 43.50 368 MET A CA 1
ATOM 2788 C C . MET A 1 368 ? 11.271 -11.277 10.153 1.00 43.50 368 MET A C 1
ATOM 2790 O O . MET A 1 368 ? 12.282 -11.894 9.801 1.00 43.50 368 MET A O 1
ATOM 2794 N N . PRO A 1 369 ? 10.101 -11.906 10.364 1.00 41.44 369 PRO A N 1
ATOM 2795 C CA . PRO A 1 369 ? 9.918 -13.313 10.040 1.00 41.44 369 PRO A CA 1
ATOM 2796 C C . PRO A 1 369 ? 10.249 -13.539 8.564 1.00 41.44 369 PRO A C 1
ATOM 2798 O O . PRO A 1 369 ? 9.738 -12.840 7.692 1.00 41.44 369 PRO A O 1
ATOM 2801 N N . ALA A 1 370 ? 11.118 -14.499 8.280 1.00 36.66 370 ALA A N 1
ATOM 2802 C CA . ALA A 1 370 ? 11.425 -14.847 6.906 1.00 36.66 370 ALA A CA 1
ATOM 2803 C C . ALA A 1 370 ? 10.317 -15.674 6.283 1.00 36.66 370 ALA A C 1
ATOM 2805 O O . ALA A 1 370 ? 9.867 -16.641 6.885 1.00 36.66 370 ALA A O 1
ATOM 2806 N N . MET A 1 371 ? 9.979 -15.412 5.026 1.00 38.22 371 MET A N 1
ATOM 2807 C CA . MET A 1 371 ? 9.180 -16.370 4.267 1.00 38.22 371 MET A CA 1
ATOM 2808 C C . MET A 1 371 ? 9.890 -17.735 4.278 1.00 38.22 371 MET A C 1
ATOM 2810 O O . MET A 1 371 ? 11.014 -17.862 3.785 1.00 38.22 371 MET A O 1
ATOM 2814 N N . LYS A 1 372 ? 9.270 -18.748 4.901 1.00 36.66 372 LYS A N 1
ATOM 2815 C CA . LYS A 1 372 ? 9.812 -20.110 5.021 1.00 36.66 372 LYS A CA 1
ATOM 2816 C C . LYS A 1 372 ? 9.844 -20.781 3.640 1.00 36.66 372 LYS A C 1
ATOM 2818 O O . LYS A 1 372 ? 8.985 -21.582 3.297 1.00 36.66 372 LYS A O 1
ATOM 2823 N N . GLY A 1 373 ? 10.863 -20.474 2.842 1.00 29.48 373 GLY A N 1
ATOM 2824 C CA . GLY A 1 373 ? 11.191 -21.198 1.616 1.00 29.48 373 GLY A CA 1
ATOM 2825 C C . GLY A 1 373 ? 11.932 -22.498 1.935 1.00 29.48 373 GLY A C 1
ATOM 2826 O O . GLY A 1 373 ? 12.856 -22.521 2.746 1.00 29.48 373 GLY A O 1
ATOM 2827 N N . ARG A 1 374 ? 11.521 -23.603 1.309 1.00 28.39 374 ARG A N 1
ATOM 2828 C CA . ARG A 1 374 ? 12.065 -24.955 1.514 1.00 28.39 374 ARG A CA 1
ATOM 2829 C C . ARG A 1 374 ? 13.549 -25.036 1.100 1.00 28.39 374 ARG A C 1
ATOM 2831 O O . ARG A 1 374 ? 13.853 -25.368 -0.041 1.00 28.39 374 ARG A O 1
ATOM 2838 N N . ALA A 1 375 ? 14.476 -24.802 2.028 1.00 26.00 375 ALA A N 1
ATOM 2839 C CA . ALA A 1 375 ? 15.880 -25.187 1.874 1.00 26.00 375 ALA A CA 1
ATOM 2840 C C . ALA A 1 375 ? 16.064 -26.644 2.340 1.00 26.00 375 ALA A C 1
ATOM 2842 O O . ALA A 1 375 ? 15.702 -26.999 3.462 1.00 26.00 375 ALA A O 1
ATOM 2843 N N . LYS A 1 376 ? 16.580 -27.513 1.460 1.00 26.03 376 LYS A N 1
ATOM 2844 C CA . LYS A 1 376 ? 16.901 -28.915 1.780 1.00 26.03 376 LYS A CA 1
ATOM 2845 C C . LYS A 1 376 ? 17.945 -28.966 2.903 1.00 26.03 376 LYS A C 1
ATOM 2847 O O . LYS A 1 376 ? 18.974 -28.307 2.816 1.00 26.03 376 LYS A O 1
ATOM 2852 N N . SER A 1 377 ? 17.671 -29.767 3.931 1.00 24.95 377 SER A N 1
ATOM 2853 C CA . SER A 1 377 ? 18.551 -29.972 5.082 1.00 24.95 377 SER A CA 1
ATOM 2854 C C . SER A 1 377 ? 19.813 -30.753 4.703 1.00 24.95 377 SER A C 1
ATOM 2856 O O . SER A 1 377 ? 19.704 -31.889 4.234 1.00 24.95 377 SER A O 1
ATOM 2858 N N . GLU A 1 378 ? 20.988 -30.212 5.013 1.00 26.02 378 GLU A N 1
ATOM 2859 C CA . GLU A 1 378 ? 22.178 -31.022 5.283 1.00 26.02 378 GLU A CA 1
ATOM 2860 C C . GLU A 1 378 ? 22.329 -31.236 6.794 1.00 26.02 378 GLU A C 1
ATOM 2862 O O . GLU A 1 378 ? 21.990 -30.394 7.623 1.00 26.02 378 GLU A O 1
ATOM 2867 N N . ARG A 1 379 ? 22.752 -32.451 7.135 1.00 26.03 379 ARG A N 1
ATOM 2868 C CA . ARG A 1 379 ? 22.743 -33.064 8.463 1.00 26.03 379 ARG A CA 1
ATOM 2869 C C . ARG A 1 379 ? 24.043 -32.742 9.207 1.00 26.03 379 ARG A C 1
ATOM 2871 O O . ARG A 1 379 ? 25.097 -33.122 8.715 1.00 26.03 379 ARG A O 1
ATOM 2878 N N . SER A 1 380 ? 23.975 -32.220 10.437 1.00 25.92 380 SER A N 1
ATOM 2879 C CA . SER A 1 380 ? 25.021 -32.462 11.452 1.00 25.92 380 SER A CA 1
ATOM 2880 C C . SER A 1 380 ? 24.547 -32.219 12.898 1.00 25.92 380 SER A C 1
ATOM 2882 O O . SER A 1 380 ? 24.304 -31.088 13.303 1.00 25.92 380 SER A O 1
ATOM 2884 N N . THR A 1 381 ? 24.450 -33.325 13.642 1.00 25.19 381 THR A N 1
ATOM 2885 C CA . THR A 1 381 ? 24.807 -33.551 15.063 1.00 25.19 381 THR A CA 1
ATOM 2886 C C . THR A 1 381 ? 24.447 -32.526 16.159 1.00 25.19 381 THR A C 1
ATOM 2888 O O . THR A 1 381 ? 25.096 -31.502 16.338 1.00 25.19 381 THR A O 1
ATOM 2891 N N . GLU A 1 382 ? 23.485 -32.959 16.978 1.00 28.56 382 GLU A N 1
ATOM 2892 C CA . GLU A 1 382 ? 23.160 -32.668 18.388 1.00 28.56 382 GLU A CA 1
ATOM 2893 C C . GLU A 1 382 ? 24.262 -32.088 19.312 1.00 28.56 382 GLU A C 1
ATOM 2895 O O . GLU A 1 382 ? 25.270 -32.749 19.582 1.00 28.56 382 GLU A O 1
ATOM 2900 N N . ARG A 1 383 ? 23.981 -30.914 19.924 1.00 22.47 383 ARG A N 1
ATOM 2901 C CA . ARG A 1 383 ? 24.311 -30.564 21.332 1.00 22.47 383 ARG A CA 1
ATOM 2902 C C . ARG A 1 383 ? 23.556 -29.290 21.811 1.00 22.47 383 ARG A C 1
ATOM 2904 O O . ARG A 1 383 ? 23.874 -28.212 21.338 1.00 22.47 383 ARG A O 1
ATOM 2911 N N . TYR A 1 384 ? 22.603 -29.449 22.751 1.00 25.20 384 TYR A N 1
ATOM 2912 C CA . TYR A 1 384 ? 21.905 -28.486 23.660 1.00 25.20 384 TYR A CA 1
ATOM 2913 C C . TYR A 1 384 ? 21.407 -27.088 23.165 1.00 25.20 384 TYR A C 1
ATOM 2915 O O . TYR A 1 384 ? 22.122 -26.368 22.473 1.00 25.20 384 TYR A O 1
ATOM 2923 N N . PRO A 1 385 ? 20.199 -26.620 23.578 1.00 27.69 385 PRO A N 1
ATOM 2924 C CA . PRO A 1 385 ? 19.517 -25.500 22.938 1.00 27.69 385 PRO A CA 1
ATOM 2925 C C . PRO A 1 385 ? 19.938 -24.155 23.545 1.00 27.69 385 PRO A C 1
ATOM 2927 O O . PRO A 1 385 ? 19.342 -23.651 24.494 1.00 27.69 385 PRO A O 1
ATOM 2930 N N . SER A 1 386 ? 20.945 -23.523 22.951 1.00 25.00 386 SER A N 1
ATOM 2931 C CA . SER A 1 386 ? 20.948 -22.059 22.901 1.00 25.00 386 SER A CA 1
ATOM 2932 C C . SER A 1 386 ? 19.888 -21.646 21.877 1.00 25.00 386 SER A C 1
ATOM 2934 O O . SER A 1 386 ? 19.818 -22.237 20.801 1.00 25.00 386 SER A O 1
ATOM 2936 N N . GLN A 1 387 ? 19.019 -20.686 22.209 1.00 26.84 387 GLN A N 1
ATOM 2937 C CA . GLN A 1 387 ? 18.086 -20.101 21.243 1.00 26.84 387 GLN A CA 1
ATOM 2938 C C . GLN A 1 387 ? 18.889 -19.414 20.128 1.00 26.84 387 GLN A C 1
ATOM 2940 O O . GLN A 1 387 ? 19.211 -18.228 20.203 1.00 26.84 387 GLN A O 1
ATOM 2945 N N . GLN A 1 388 ? 19.252 -20.181 19.103 1.00 21.39 388 GLN A N 1
ATOM 2946 C CA . GLN A 1 388 ? 19.785 -19.678 17.850 1.00 21.39 388 GLN A CA 1
ATOM 2947 C C . GLN A 1 388 ? 18.633 -19.015 17.104 1.00 21.39 388 GLN A C 1
ATOM 2949 O O . GLN A 1 388 ? 17.868 -19.647 16.380 1.00 21.39 388 GLN A O 1
ATOM 2954 N N . TRP A 1 389 ? 18.501 -17.710 17.312 1.00 26.86 389 TRP A N 1
ATOM 2955 C CA . TRP A 1 389 ? 17.712 -16.859 16.440 1.00 26.86 389 TRP A CA 1
ATOM 2956 C C . TRP A 1 389 ? 18.335 -16.919 15.049 1.00 26.86 389 TRP A C 1
ATOM 2958 O O . TRP A 1 389 ? 19.472 -16.489 14.844 1.00 26.86 389 TRP A O 1
ATOM 2968 N N . THR A 1 390 ? 17.609 -17.492 14.094 1.00 22.27 390 THR A N 1
ATOM 2969 C CA . THR A 1 390 ? 18.014 -17.480 12.694 1.00 22.27 390 THR A CA 1
ATOM 2970 C C . THR A 1 390 ? 17.932 -16.034 12.217 1.00 22.27 390 THR A C 1
ATOM 2972 O O . THR A 1 390 ? 16.855 -15.472 12.036 1.00 22.27 390 THR A O 1
ATOM 2975 N N . LYS A 1 391 ? 19.097 -15.401 12.086 1.00 25.80 391 LYS A N 1
ATOM 2976 C CA . LYS A 1 391 ? 19.269 -14.094 11.460 1.00 25.80 391 LYS A CA 1
ATOM 2977 C C . LYS A 1 391 ? 18.900 -14.253 9.992 1.00 25.80 391 LYS A C 1
ATOM 2979 O O . LYS A 1 391 ? 19.677 -14.831 9.236 1.00 25.80 391 LYS A O 1
ATOM 2984 N N . ILE A 1 392 ? 17.720 -13.788 9.599 1.00 27.56 392 ILE A N 1
ATOM 2985 C CA . ILE A 1 392 ? 17.339 -13.786 8.191 1.00 27.56 392 ILE A CA 1
ATOM 2986 C C . ILE A 1 392 ? 17.431 -12.358 7.692 1.00 27.56 392 ILE A C 1
ATOM 2988 O O . ILE A 1 392 ? 16.640 -11.482 8.016 1.00 27.56 392 ILE A O 1
ATOM 2992 N N . VAL A 1 393 ? 18.508 -12.153 6.949 1.00 26.08 393 VAL A N 1
ATOM 2993 C CA . VAL A 1 393 ? 18.662 -11.066 6.002 1.00 26.08 393 VAL A CA 1
ATOM 2994 C C . VAL A 1 393 ? 17.781 -11.440 4.809 1.00 26.08 393 VAL A C 1
ATOM 2996 O O . VAL A 1 393 ? 17.873 -12.571 4.322 1.00 26.08 393 VAL A O 1
ATOM 2999 N N . TRP A 1 394 ? 16.960 -10.516 4.307 1.00 30.89 394 TRP A N 1
ATOM 3000 C CA . TRP A 1 394 ? 16.411 -10.593 2.948 1.00 30.89 394 TRP A CA 1
ATOM 3001 C C . TRP A 1 394 ? 17.570 -10.419 1.949 1.00 30.89 394 TRP A C 1
ATOM 3003 O O . TRP A 1 394 ? 17.701 -9.412 1.263 1.00 30.89 394 TRP A O 1
ATOM 3013 N N . THR A 1 395 ? 18.521 -11.354 1.950 1.00 23.73 395 THR A N 1
ATOM 3014 C CA . THR A 1 395 ? 19.688 -11.316 1.071 1.00 23.73 395 THR A CA 1
ATOM 3015 C C . THR A 1 395 ? 19.259 -11.874 -0.267 1.00 23.73 395 THR A C 1
ATOM 3017 O O . THR A 1 395 ? 18.947 -13.060 -0.376 1.00 23.73 395 THR A O 1
ATOM 3020 N N . VAL A 1 396 ? 19.327 -11.047 -1.308 1.00 26.06 396 VAL A N 1
ATOM 3021 C CA . VAL A 1 396 ? 19.611 -11.567 -2.644 1.00 26.06 396 VAL A CA 1
ATOM 3022 C C . VAL A 1 396 ? 20.938 -12.312 -2.519 1.00 26.06 396 VAL A C 1
ATOM 3024 O O . VAL A 1 396 ? 21.977 -11.698 -2.283 1.00 26.06 396 VAL A O 1
ATOM 3027 N N . SER A 1 397 ? 20.894 -13.642 -2.557 1.00 20.91 397 SER A N 1
ATOM 3028 C CA . SER A 1 397 ? 22.103 -14.457 -2.507 1.00 20.91 397 SER A CA 1
ATOM 3029 C C . SER A 1 397 ? 22.889 -14.195 -3.791 1.00 20.91 397 SER A C 1
ATOM 3031 O O . SER A 1 397 ? 22.491 -14.607 -4.879 1.00 20.91 397 SER A O 1
ATOM 3033 N N . ILE A 1 398 ? 23.969 -13.425 -3.665 1.00 26.47 398 ILE A N 1
ATOM 3034 C CA . ILE A 1 398 ? 24.959 -13.215 -4.715 1.00 26.47 398 ILE A CA 1
ATOM 3035 C C . ILE A 1 398 ? 25.766 -14.510 -4.792 1.00 26.47 398 ILE A C 1
ATOM 3037 O O . ILE A 1 398 ? 26.654 -14.750 -3.977 1.00 26.47 398 ILE A O 1
ATOM 3041 N N . GLY A 1 399 ? 25.435 -15.363 -5.759 1.00 21.70 399 GLY A N 1
ATOM 3042 C CA . GLY A 1 399 ? 26.396 -16.329 -6.269 1.00 21.70 399 GLY A CA 1
ATOM 3043 C C . GLY A 1 399 ? 27.470 -15.551 -7.018 1.00 21.70 399 GLY A C 1
ATOM 3044 O O . GLY A 1 399 ? 27.172 -14.909 -8.023 1.00 21.70 399 GLY A O 1
ATOM 3045 N N . SER A 1 400 ? 28.689 -15.551 -6.487 1.00 21.11 400 SER A N 1
ATOM 3046 C CA . SER A 1 400 ? 29.867 -15.000 -7.150 1.00 21.11 400 SER A CA 1
ATOM 3047 C C . SER A 1 400 ? 30.022 -15.611 -8.546 1.00 21.11 400 SER A C 1
ATOM 3049 O O . SER A 1 400 ? 30.064 -16.836 -8.676 1.00 21.11 400 SER A O 1
ATOM 3051 N N . LEU A 1 401 ? 30.135 -14.757 -9.562 1.00 25.95 401 LEU A N 1
ATOM 3052 C CA . LEU A 1 401 ? 30.801 -15.061 -10.828 1.00 25.95 401 LEU A CA 1
ATOM 3053 C C . LEU A 1 401 ? 32.019 -14.154 -10.951 1.00 25.95 401 LEU A C 1
ATOM 3055 O O . LEU A 1 401 ? 31.861 -12.943 -10.661 1.00 25.95 401 LEU A O 1
#

pLDDT: mean 72.39, std 25.39, range [20.91, 98.5]

Organism: Pleurotus eryngii (NCBI:txid5323)

Secondary structure (DSSP, 8-state):
------HHHHHHHHTTS----------------PPBPB---EEEEE-SSS-EEEEEPP--------SS-----B-EEEEEEEEES-HHHHHHHHHHT--TT--EEEEEEEEE-TT-HHHHHHHHHHHHHTTS-TTSTT--PBTTB-GGG-EEES-SSS--S--EEEEEBTTSSEEEEEE-----TTTTTS--TTHHHHHHHHHHHH-SSTT--STTPPPSSTTB-STT-B-HHHHHHHHS-TTSHHHHHHHHHHHHHHH-TTSEEEEEEETHHHHHHHHHHHHHT--EEEES----HHHHHHTTPPPPS--TTEEEEEETT-TTTTT---STTSHHHHTT--------SSEEEEE-----TT-----PPP----PPPPP----------------------

Sequence (401 aa):
MLFDLPSALIHLLLSTLPFNSNTKEQPEVVPKSEGLVFRLRHAHATHNDSGIVFTDAPTTLSFASDSGLYYPGLRTKPLTIYKPSSMQDFQDARKRRNAVGLSWTSVLTPSPDTSDRETLLLLAKMTSNAYTNPNATDWYSLPGYPDDNTHPFGWEPDADGFRGHIFVSEDNSTVVVSVKGTSAGWVVG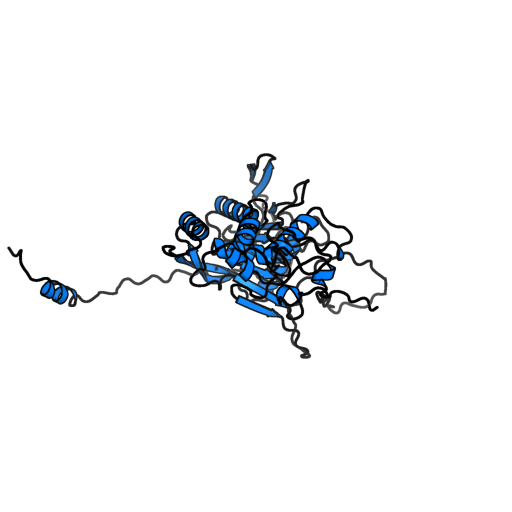GGGPTVAKDKLNDNLLFSCCCAKVGPTWSPVCGCHQGGYKCGQNCLERSLADESLFYSVGINLYNNVTYIYPDANIWMIGHSLGGSLASLIGNTFGAPVVTFEAPPEKLAATRLHLPTPPSVQHITHVFHTADPIAMGTCNGVRSLCAIGGYAMESKCHMGNIVKDCWVPTGGERSIAMPAMKGRAKSERSTERYPSQQWTKIVWTVSIGSL

Radius of gyration: 24.84 Å; Cα contacts (8 Å, |Δi|>4): 714; chains: 1; bounding box: 73×84×59 Å